Protein AF-A0A538K4N3-F1 (afdb_monomer_lite)

pLDDT: mean 78.76, std 18.41, range [26.09, 98.0]

Sequence (690 aa):
MHRSLAVPQLQAEARVDPKTGLFNARHFAVALSEEIGRARRFERPMSLIMADLDLLRDINNTYGHLAGDAVLKGIAEVFRAQLRHYDVPARFGGEEFSILLPETPPEQALEIAERIRQAVAKRTFDVETSSEPIRATVSIGVAGYPKDGTDANELIHQADLAVYRAKLQGRNRVLGASPEPLLVPADRSTRLVAVPEDGDHHAPIPAAVQVQPKEERRADVRHPRPHAVHGPRFLSLDRRLSLTVGLVSTLGVGAGVLGLALTWTSRDLLGLLTVVGLVGVGQALALEADEGSAVLSVSAVGCLAAASLFGFEAALPLALASVAVEWSARRAPLHNVLFNVGALTLASLASASVFKIAGFFPAGTSHQLAASGLGLLAGTAYFCVNMGLVSLALALQGHERWWSVFKERFAWLLPHYLVYGFIGGVMALAYEAVKLLALAVFAVPLLLMRKTQEAYLKHTQRSAQKLRQAAETIQSQNVSLELANKLLKERSTAAMESLSATVDARDSYTAGHSRRVQQLALAIGRELGLSQAELDLLGHAALFHDIGKLAIPDAILLKPASLTSDEWSLMQRHADEGARIIDRLGFLNDAVPAIRHHHERFDGTGYPDRLQGEDIPLGARIIHVADALDSMLTTRIYRAARPAAEALHELRRAAGTQFCPRCVTALEHILPLETLEGDTDGSRLSAVAS

Foldseek 3Di:
DVVVVVVVVVVQVVQADPLARAGEQVNVVVVQQVLLVVCVVVVAKKKKKKKFWPPLVVQCVPQNPVRSSQLSNVLSVLPVVLDDPPKGWYAHDDGMIMIIGHRDFQVVVQVSVLSSQVSQQPDWGDDPSDPGTDGIGMQMEMEMPPPQHSDDVSNVVQRVVQSVVCVVVPHSHYGYRDPDPDDDDPDPPDDPPDDDDDDDDPDDDDPDDDDDDDDDDDDDDDDPDDPDDDDQPPPPDDPVLLVLLVVLLCQLVVQLVCLQVVQVPDPCPVLLVLLLVLLLVLLLLVLVQDDDDPDDRPLLLSLLLCLLAVNSNNLQSNQLSNLVSVCVRPVDRVSVSSNSSSQSSQLSNQLSVLNVVLVVDDPDPSSLVSLLVSLLVSLQSSLCSNLLSVLVSVCVVPVHDSVCSCVVPPPVCSVVSSVSSNLSSVLNVVCVPPNPVSVVVSSVVSSVVSVVVSVVVVVVVVVVVVVVVVVVVVVVVVVVVVVVVVVVVVVVVVVLVVLLCVLQVLLVFRRCVLLQLLLQLLLLCVLVPHDPVVNVLLSSLSSQLQSLCVVQDSCLSVPPDDDDPVSVVSVLCSLVSSLVVQVVVVPNPVSSLLSNCLQAFQQQPGDDPSDHHPSRPPSSLSSNLSSQLSVQQGQDPVDGRDQNLVSLVVQCVCDNTGHPVSSSVSSCVLPPSVVRVPCPPCVVSVVSSD

Radius of gyration: 42.91 Å; chains: 1; bounding box: 98×68×115 Å

Structure (mmCIF, N/CA/C/O backbone):
data_AF-A0A538K4N3-F1
#
_entry.id   AF-A0A538K4N3-F1
#
loop_
_atom_site.group_PDB
_atom_site.id
_atom_site.type_symbol
_atom_site.label_atom_id
_atom_site.label_alt_id
_atom_site.label_comp_id
_atom_site.label_asym_id
_atom_site.label_entity_id
_atom_site.label_seq_id
_atom_site.pdbx_PDB_ins_code
_atom_site.Cartn_x
_atom_site.Cartn_y
_atom_site.Cartn_z
_atom_site.occupancy
_atom_site.B_iso_or_equiv
_atom_site.auth_seq_id
_atom_site.auth_comp_id
_atom_site.auth_asym_id
_atom_site.auth_atom_id
_atom_site.pdbx_PDB_model_num
ATOM 1 N N . MET A 1 1 ? 22.497 -3.981 -19.875 1.00 29.55 1 MET A N 1
ATOM 2 C CA . MET A 1 1 ? 23.347 -4.061 -18.665 1.00 29.55 1 MET A CA 1
ATOM 3 C C . MET A 1 1 ? 22.835 -3.180 -17.526 1.00 29.55 1 MET A C 1
ATOM 5 O O . MET A 1 1 ? 22.739 -3.681 -16.418 1.00 29.55 1 MET A O 1
ATOM 9 N N . HIS A 1 2 ? 22.445 -1.920 -17.764 1.00 26.83 2 HIS A N 1
ATOM 10 C CA . HIS A 1 2 ? 22.027 -1.014 -16.679 1.00 26.83 2 HIS A CA 1
ATOM 11 C C . HIS A 1 2 ? 20.696 -1.398 -15.992 1.00 26.83 2 HIS A C 1
ATOM 13 O O . HIS A 1 2 ? 20.597 -1.324 -14.774 1.00 26.83 2 HIS A O 1
ATOM 19 N N . ARG A 1 3 ? 19.688 -1.898 -16.730 1.00 27.53 3 ARG A N 1
ATOM 20 C CA . ARG A 1 3 ? 18.405 -2.339 -16.131 1.00 27.53 3 ARG A CA 1
ATOM 21 C C . ARG A 1 3 ? 18.500 -3.615 -15.290 1.00 27.53 3 ARG A C 1
ATOM 23 O O . ARG A 1 3 ? 17.787 -3.727 -14.306 1.00 27.53 3 ARG A O 1
ATOM 30 N N . SER A 1 4 ? 19.382 -4.552 -15.635 1.00 34.53 4 SER A N 1
ATOM 31 C CA . SER A 1 4 ? 19.590 -5.773 -14.839 1.00 34.53 4 SER A CA 1
ATOM 32 C C . SER A 1 4 ? 20.352 -5.501 -13.535 1.00 34.53 4 SER A C 1
ATOM 34 O O . SER A 1 4 ? 20.176 -6.237 -12.575 1.00 34.53 4 SER A O 1
ATOM 36 N N . LEU A 1 5 ? 21.148 -4.424 -13.486 1.00 36.75 5 LEU A N 1
ATOM 37 C CA . LEU A 1 5 ? 21.816 -3.945 -12.268 1.00 36.75 5 LEU A CA 1
ATOM 38 C C . LEU A 1 5 ? 20.924 -3.014 -11.428 1.00 36.75 5 LEU A C 1
ATOM 40 O O . LEU A 1 5 ? 21.089 -2.955 -10.216 1.00 36.75 5 LEU A O 1
ATOM 44 N N . ALA A 1 6 ? 19.948 -2.340 -12.046 1.00 37.66 6 ALA A N 1
ATOM 45 C CA . ALA A 1 6 ? 19.008 -1.471 -11.342 1.00 37.66 6 ALA A CA 1
ATOM 46 C C . ALA A 1 6 ? 17.888 -2.238 -10.624 1.00 37.66 6 ALA A C 1
ATOM 48 O O . ALA A 1 6 ? 17.382 -1.744 -9.630 1.00 37.66 6 ALA A O 1
ATOM 49 N N . VAL A 1 7 ? 17.481 -3.431 -11.078 1.00 45.78 7 VAL A N 1
ATOM 50 C CA . VAL A 1 7 ? 16.395 -4.183 -10.411 1.00 45.78 7 VAL A CA 1
ATOM 51 C C . VAL A 1 7 ? 16.756 -4.580 -8.971 1.00 45.78 7 VAL A C 1
ATOM 53 O O . VAL A 1 7 ? 15.934 -4.320 -8.096 1.00 45.78 7 VAL A O 1
ATOM 56 N N . PRO A 1 8 ? 17.957 -5.115 -8.667 1.00 45.41 8 PRO A N 1
ATOM 57 C CA . PRO A 1 8 ? 18.355 -5.374 -7.283 1.00 45.41 8 PRO A CA 1
ATOM 58 C C . PRO A 1 8 ? 18.471 -4.093 -6.447 1.00 45.41 8 PRO A C 1
ATOM 60 O O . PRO A 1 8 ? 18.081 -4.086 -5.285 1.00 45.41 8 PRO A O 1
ATOM 63 N N . GLN A 1 9 ? 18.966 -3.002 -7.042 1.00 46.72 9 GLN A N 1
ATOM 64 C CA . GLN A 1 9 ? 19.132 -1.707 -6.372 1.00 46.72 9 GLN A CA 1
ATOM 65 C C . GLN A 1 9 ? 17.780 -1.054 -6.047 1.00 46.72 9 GLN A C 1
ATOM 67 O O . GLN A 1 9 ? 17.546 -0.671 -4.910 1.00 46.72 9 GLN A O 1
ATOM 72 N N . LEU A 1 10 ? 16.845 -1.056 -7.000 1.00 49.53 10 LEU A N 1
ATOM 73 C CA . LEU A 1 10 ? 15.466 -0.596 -6.823 1.00 49.53 10 LEU A CA 1
ATOM 74 C C . LEU A 1 10 ? 14.682 -1.496 -5.859 1.00 49.53 10 LEU A C 1
ATOM 76 O O . LEU A 1 10 ? 13.840 -1.011 -5.112 1.00 49.53 10 LEU A O 1
ATOM 80 N N . GLN A 1 11 ? 14.951 -2.807 -5.842 1.00 53.34 11 GLN A N 1
ATOM 81 C CA . GLN A 1 11 ? 14.379 -3.718 -4.845 1.00 53.34 11 GLN A CA 1
ATOM 82 C C . GLN A 1 11 ? 14.946 -3.471 -3.443 1.00 53.34 11 GLN A C 1
ATOM 84 O O . GLN A 1 11 ? 14.204 -3.606 -2.474 1.00 53.34 11 GLN A O 1
ATOM 89 N N . ALA A 1 12 ? 16.229 -3.119 -3.320 1.00 55.66 12 ALA A N 1
ATOM 90 C CA . ALA A 1 12 ? 16.840 -2.747 -2.048 1.00 55.66 12 ALA A CA 1
ATOM 91 C C . ALA A 1 12 ? 16.300 -1.398 -1.542 1.00 55.66 12 ALA A C 1
ATOM 93 O O . ALA A 1 12 ? 15.910 -1.304 -0.382 1.00 55.66 12 ALA A O 1
ATOM 94 N N . GLU A 1 13 ? 16.180 -0.396 -2.417 1.00 58.16 13 GLU A N 1
ATOM 95 C CA . GLU A 1 13 ? 15.576 0.908 -2.107 1.00 58.16 13 GLU A CA 1
ATOM 96 C C . GLU A 1 13 ? 14.093 0.779 -1.721 1.00 58.16 13 GLU A C 1
ATOM 98 O O . GLU A 1 13 ? 13.646 1.413 -0.772 1.00 58.16 13 GLU A O 1
ATOM 103 N N . ALA A 1 14 ? 13.336 -0.110 -2.373 1.00 70.56 14 ALA A N 1
ATOM 104 C CA . ALA A 1 14 ? 11.922 -0.337 -2.061 1.00 70.56 14 ALA A CA 1
ATOM 105 C C . ALA A 1 14 ? 11.668 -1.073 -0.728 1.00 70.56 14 ALA A C 1
ATOM 107 O O . ALA A 1 14 ? 10.521 -1.139 -0.282 1.00 70.56 14 ALA A O 1
ATOM 108 N N . ARG A 1 15 ? 12.692 -1.664 -0.095 1.00 81.00 15 ARG A N 1
ATOM 109 C CA . ARG A 1 15 ? 12.566 -2.393 1.188 1.00 81.00 15 ARG A CA 1
ATOM 110 C C . ARG A 1 15 ? 12.852 -1.527 2.411 1.00 81.00 15 ARG A C 1
ATOM 112 O O . ARG A 1 15 ? 12.593 -1.961 3.531 1.00 81.00 15 ARG A O 1
ATOM 119 N N . VAL A 1 16 ? 13.385 -0.330 2.203 1.00 87.19 16 VAL A N 1
ATOM 120 C CA . VAL A 1 16 ? 13.963 0.511 3.248 1.00 87.19 16 VAL A CA 1
ATOM 121 C C . VAL A 1 16 ? 13.149 1.799 3.400 1.00 87.19 16 VAL A C 1
ATOM 123 O O . VAL A 1 16 ? 12.631 2.336 2.425 1.00 87.19 16 VAL A O 1
ATOM 126 N N . ASP A 1 17 ? 12.999 2.287 4.630 1.00 87.19 17 ASP A N 1
ATOM 127 C CA . ASP A 1 17 ? 12.435 3.602 4.929 1.00 87.19 17 ASP A CA 1
ATOM 128 C C . ASP A 1 17 ? 13.444 4.702 4.538 1.00 87.19 17 ASP A C 1
ATOM 130 O O . ASP A 1 17 ? 14.563 4.714 5.061 1.00 87.19 17 ASP A O 1
ATOM 134 N N . PRO A 1 18 ? 13.085 5.655 3.654 1.00 81.88 18 PRO A N 1
ATOM 135 C CA . PRO A 1 18 ? 14.027 6.638 3.113 1.00 81.88 18 PRO A CA 1
ATOM 136 C C . PRO A 1 18 ? 14.557 7.617 4.168 1.00 81.88 18 PRO A C 1
ATOM 138 O O . PRO A 1 18 ? 15.609 8.223 3.965 1.00 81.88 18 PRO A O 1
ATOM 141 N N . LYS A 1 19 ? 13.848 7.795 5.291 1.00 85.12 19 LYS A N 1
ATOM 142 C CA . LYS A 1 19 ? 14.271 8.707 6.359 1.00 85.12 19 LYS A CA 1
ATOM 143 C C . LYS A 1 19 ? 15.297 8.063 7.283 1.00 85.12 19 LYS A C 1
ATOM 145 O O . LYS A 1 19 ? 16.303 8.696 7.580 1.00 85.12 19 LYS A O 1
ATOM 150 N N . THR A 1 20 ? 15.038 6.842 7.740 1.00 88.44 20 THR A N 1
ATOM 151 C CA . THR A 1 20 ? 15.822 6.163 8.788 1.00 88.44 20 THR A CA 1
ATOM 152 C C . THR A 1 20 ? 16.823 5.142 8.248 1.00 88.44 20 THR A C 1
ATOM 154 O O . THR A 1 20 ? 17.777 4.780 8.935 1.00 88.44 20 THR A O 1
ATOM 157 N N . GLY A 1 21 ? 16.623 4.644 7.027 1.00 87.88 21 GLY A N 1
ATOM 158 C CA . GLY A 1 21 ? 17.412 3.552 6.464 1.00 87.88 21 GLY A CA 1
ATOM 159 C C . GLY A 1 21 ? 17.102 2.172 7.068 1.00 87.88 21 GLY A C 1
ATOM 160 O O . GLY A 1 21 ? 17.746 1.192 6.688 1.00 87.88 21 GLY A O 1
ATOM 161 N N . LEU A 1 22 ? 16.159 2.059 8.007 1.00 91.88 22 LEU A N 1
ATOM 162 C CA . LEU A 1 22 ? 15.670 0.765 8.502 1.00 91.88 22 LEU A CA 1
ATOM 163 C C . LEU A 1 22 ? 14.718 0.122 7.494 1.00 91.88 22 LEU A C 1
ATOM 165 O O . LEU A 1 22 ? 14.299 0.770 6.539 1.00 91.88 22 LEU A O 1
ATOM 169 N N . PHE A 1 23 ? 14.340 -1.138 7.697 1.00 92.00 23 PHE A N 1
ATOM 170 C CA . PHE A 1 23 ? 13.311 -1.743 6.855 1.00 92.00 23 PHE A CA 1
ATOM 171 C C . PHE A 1 23 ? 11.972 -1.004 6.995 1.00 92.00 23 PHE A C 1
ATOM 173 O O . PHE A 1 23 ? 11.665 -0.428 8.037 1.00 92.00 23 PHE A O 1
ATOM 180 N N . ASN A 1 24 ? 11.167 -1.000 5.936 1.00 87.62 24 ASN A N 1
ATOM 181 C CA . ASN A 1 24 ? 9.815 -0.449 5.998 1.00 87.62 24 ASN A CA 1
ATOM 182 C C . ASN A 1 24 ? 8.800 -1.484 6.517 1.00 87.62 24 ASN A C 1
ATOM 184 O O . ASN A 1 24 ? 9.057 -2.691 6.500 1.00 87.62 24 ASN A O 1
ATOM 188 N N . ALA A 1 25 ? 7.623 -1.010 6.934 1.00 81.69 25 ALA A N 1
ATOM 189 C CA . ALA A 1 25 ? 6.540 -1.846 7.460 1.00 81.69 25 ALA A CA 1
ATOM 190 C C . ALA A 1 25 ? 6.163 -3.019 6.532 1.00 81.69 25 ALA A C 1
ATOM 192 O O . ALA A 1 25 ? 5.909 -4.132 6.992 1.00 81.69 25 ALA A O 1
ATOM 193 N N . ARG A 1 26 ? 6.190 -2.806 5.207 1.00 79.38 26 ARG A N 1
ATOM 194 C CA . ARG A 1 26 ? 5.873 -3.851 4.223 1.00 79.38 26 ARG A CA 1
ATOM 195 C C . ARG A 1 26 ? 6.894 -4.987 4.248 1.00 79.38 26 ARG A C 1
ATOM 197 O O . ARG A 1 26 ? 6.504 -6.149 4.205 1.00 79.38 26 ARG A O 1
ATOM 204 N N . HIS A 1 27 ? 8.187 -4.668 4.289 1.00 86.69 27 HIS A N 1
ATOM 205 C CA . HIS A 1 27 ? 9.231 -5.687 4.392 1.00 86.69 27 HIS A CA 1
ATOM 206 C C . HIS A 1 27 ? 9.165 -6.417 5.738 1.00 86.69 27 HIS A C 1
ATOM 208 O O . HIS A 1 27 ? 9.294 -7.639 5.774 1.00 86.69 27 HIS A O 1
ATOM 214 N N . PHE A 1 28 ? 8.894 -5.682 6.818 1.00 90.38 28 PHE A N 1
ATOM 215 C CA . PHE A 1 28 ? 8.745 -6.245 8.155 1.00 90.38 28 PHE A CA 1
ATOM 216 C C . PHE A 1 28 ? 7.622 -7.285 8.243 1.00 90.38 28 PHE A C 1
ATOM 218 O O . PHE A 1 28 ? 7.849 -8.379 8.746 1.00 90.38 28 PHE A O 1
ATOM 225 N N . ALA A 1 29 ? 6.438 -6.990 7.695 1.00 82.25 29 ALA A N 1
ATOM 226 C CA . ALA A 1 29 ? 5.301 -7.915 7.709 1.00 82.25 29 ALA A CA 1
ATOM 227 C C . ALA A 1 29 ? 5.606 -9.247 6.994 1.00 82.25 29 ALA A C 1
ATOM 229 O O . ALA A 1 29 ? 5.208 -10.319 7.459 1.00 82.25 29 ALA A O 1
ATOM 230 N N . VAL A 1 30 ? 6.352 -9.184 5.884 1.00 84.56 30 VAL A N 1
ATOM 231 C CA . VAL A 1 30 ? 6.823 -10.378 5.164 1.00 84.56 30 VAL A CA 1
ATOM 232 C C . VAL A 1 30 ? 7.821 -11.158 6.023 1.00 84.56 30 VAL A C 1
ATOM 234 O O . VAL A 1 30 ? 7.627 -12.353 6.229 1.00 84.56 30 VAL A O 1
ATOM 237 N N . ALA A 1 31 ? 8.833 -10.484 6.580 1.00 90.19 31 ALA A N 1
ATOM 238 C CA . ALA A 1 31 ? 9.849 -11.116 7.423 1.00 90.19 31 ALA A CA 1
ATOM 239 C C . ALA A 1 31 ? 9.253 -11.766 8.686 1.00 90.19 31 ALA A C 1
ATOM 241 O O . ALA A 1 31 ? 9.634 -12.879 9.039 1.00 90.19 31 ALA A O 1
ATOM 242 N N . LEU A 1 32 ? 8.283 -11.108 9.331 1.00 89.75 32 LEU A N 1
ATOM 243 C CA . LEU A 1 32 ? 7.562 -11.630 10.493 1.00 89.75 32 LEU A CA 1
ATOM 244 C C . LEU A 1 32 ? 6.784 -12.906 10.146 1.00 89.75 32 LEU A C 1
ATOM 246 O O . LEU A 1 32 ? 6.870 -13.898 10.866 1.00 89.75 32 LEU A O 1
ATOM 250 N N . SER A 1 33 ? 6.060 -12.902 9.025 1.00 87.69 33 SER A N 1
ATOM 251 C CA . SER A 1 33 ? 5.281 -14.065 8.580 1.00 87.69 33 SER A CA 1
ATOM 252 C C . SER A 1 33 ? 6.180 -15.260 8.244 1.00 87.69 33 SER A C 1
ATOM 254 O O . SER A 1 33 ? 5.881 -16.395 8.622 1.00 87.69 33 SER A O 1
ATOM 256 N N . GLU A 1 34 ? 7.300 -15.009 7.559 1.00 90.00 34 GLU A N 1
ATOM 257 C CA . GLU A 1 34 ? 8.306 -16.032 7.259 1.00 90.00 34 GLU A CA 1
ATOM 258 C C . GLU A 1 34 ? 8.937 -16.598 8.538 1.00 90.00 34 GLU A C 1
ATOM 260 O O . GLU A 1 34 ? 9.091 -17.816 8.657 1.00 90.00 34 GLU A O 1
ATOM 265 N N . GLU A 1 35 ? 9.260 -15.741 9.510 1.00 92.38 35 GLU A N 1
ATOM 266 C CA . GLU A 1 35 ? 9.872 -16.161 10.770 1.00 92.38 35 GLU A CA 1
ATOM 267 C C . GLU A 1 35 ? 8.915 -16.967 11.646 1.00 92.38 35 GLU A C 1
ATOM 269 O O . GLU A 1 35 ? 9.321 -18.008 12.145 1.00 92.38 35 GLU A O 1
ATOM 274 N N . ILE A 1 36 ? 7.636 -16.596 11.753 1.00 87.12 36 ILE A N 1
ATOM 275 C CA . ILE A 1 36 ? 6.637 -17.413 12.467 1.00 87.12 36 ILE A CA 1
ATOM 276 C C . ILE A 1 36 ? 6.523 -18.803 11.828 1.00 87.12 36 ILE A C 1
ATOM 278 O O . ILE A 1 36 ? 6.442 -19.813 12.530 1.00 87.12 36 ILE A O 1
ATOM 282 N N . GLY A 1 37 ? 6.563 -18.882 10.493 1.00 88.06 37 GLY A N 1
ATOM 283 C CA . GLY A 1 37 ? 6.590 -20.157 9.774 1.00 88.06 37 GLY A CA 1
ATOM 284 C C . GLY A 1 37 ? 7.821 -21.004 10.114 1.00 88.06 37 GLY A C 1
ATOM 285 O O . GLY A 1 37 ? 7.700 -22.216 10.316 1.00 88.06 37 GLY A O 1
ATOM 286 N N . ARG A 1 38 ? 9.002 -20.378 10.221 1.00 90.25 38 ARG A N 1
ATOM 287 C CA . ARG A 1 38 ? 10.246 -21.043 10.649 1.00 90.25 38 ARG A CA 1
ATOM 288 C C . ARG A 1 38 ? 10.181 -21.483 12.111 1.00 90.25 38 ARG A C 1
ATOM 290 O O . ARG A 1 38 ? 10.417 -22.658 12.386 1.00 90.25 38 ARG A O 1
ATOM 297 N N . ALA A 1 39 ? 9.817 -20.580 13.013 1.00 91.25 39 ALA A N 1
ATOM 298 C CA . ALA A 1 39 ? 9.679 -20.810 14.446 1.00 91.25 39 ALA A CA 1
ATOM 299 C C . ALA A 1 39 ? 8.726 -21.975 14.737 1.00 91.25 39 ALA A C 1
ATOM 301 O O . ALA A 1 39 ? 9.077 -22.883 15.487 1.00 91.25 39 ALA A O 1
ATOM 302 N N . ARG A 1 40 ? 7.574 -22.022 14.054 1.00 90.88 40 ARG A N 1
ATOM 303 C CA . ARG A 1 40 ? 6.607 -23.124 14.153 1.00 90.88 40 ARG A CA 1
ATOM 304 C C . ARG A 1 40 ? 7.170 -24.452 13.649 1.00 90.88 40 ARG A C 1
ATOM 306 O O . ARG A 1 40 ? 6.939 -25.485 14.261 1.00 90.88 40 ARG A O 1
ATOM 313 N N . ARG A 1 41 ? 7.891 -24.444 12.523 1.00 90.62 41 ARG A N 1
ATOM 314 C CA . ARG A 1 41 ? 8.427 -25.668 11.900 1.00 90.62 41 ARG A CA 1
ATOM 315 C C . ARG A 1 41 ? 9.573 -26.294 12.693 1.00 90.62 41 ARG A C 1
ATOM 317 O O . ARG A 1 41 ? 9.737 -27.509 12.651 1.00 90.62 41 ARG A O 1
ATOM 324 N N . PHE A 1 42 ? 10.389 -25.466 13.337 1.00 91.81 42 PHE A N 1
ATOM 325 C CA . PHE A 1 42 ? 11.588 -25.897 14.057 1.00 91.81 42 PHE A CA 1
ATOM 326 C C . PHE A 1 42 ? 11.445 -25.813 15.581 1.00 91.81 42 PHE A C 1
ATOM 328 O O . PHE A 1 42 ? 12.436 -26.030 16.273 1.00 91.81 42 PHE A O 1
ATOM 335 N N . GLU A 1 43 ? 10.252 -25.478 16.081 1.00 89.50 43 GLU A N 1
ATOM 336 C CA . GLU A 1 43 ? 9.947 -25.288 17.507 1.00 89.50 43 GLU A CA 1
ATOM 337 C C . GLU A 1 43 ? 10.937 -24.339 18.203 1.00 89.50 43 GLU A C 1
ATOM 339 O O . GLU A 1 43 ? 11.399 -24.574 19.319 1.00 89.50 43 GLU A O 1
ATOM 344 N N . ARG A 1 44 ? 11.295 -23.247 17.516 1.00 91.62 44 ARG A N 1
ATOM 345 C CA . ARG A 1 44 ? 12.231 -22.236 18.027 1.00 91.62 44 ARG A CA 1
ATOM 346 C C . ARG A 1 44 ? 11.473 -21.027 18.571 1.00 91.62 44 ARG A C 1
ATOM 348 O O . ARG A 1 44 ? 10.515 -20.591 17.932 1.00 91.62 44 ARG A O 1
ATOM 355 N N . PRO A 1 45 ? 11.895 -20.454 19.712 1.00 93.00 45 PRO A N 1
ATOM 356 C CA . PRO A 1 45 ? 11.295 -19.229 20.218 1.00 93.00 45 PRO A CA 1
ATOM 357 C C . PRO A 1 45 ? 11.687 -18.043 19.334 1.00 93.00 45 PRO A C 1
ATOM 359 O O . PRO A 1 45 ? 12.780 -18.006 18.777 1.00 93.00 45 PRO A O 1
ATOM 362 N N . MET A 1 46 ? 10.826 -17.042 19.245 1.00 95.94 46 MET A N 1
ATOM 363 C CA . MET A 1 46 ? 11.162 -15.740 18.663 1.00 95.94 46 MET A CA 1
ATOM 364 C C . MET A 1 46 ? 10.461 -14.648 19.462 1.00 95.94 46 MET A C 1
ATOM 366 O O . MET A 1 46 ? 9.466 -14.922 20.133 1.00 95.94 46 MET A O 1
ATOM 370 N N . SER A 1 47 ? 10.949 -13.414 19.379 1.00 97.38 47 SER A N 1
ATOM 371 C CA . SER A 1 47 ? 10.309 -12.280 20.046 1.00 97.38 47 SER A CA 1
ATOM 372 C C . SER A 1 47 ? 10.105 -11.109 19.101 1.00 97.38 47 SER A C 1
ATOM 374 O O . SER A 1 47 ? 10.876 -10.882 18.167 1.00 97.38 47 SER A O 1
ATOM 376 N N . LEU A 1 48 ? 9.053 -10.355 19.378 1.00 96.88 48 LEU A N 1
ATOM 377 C CA . LEU A 1 48 ? 8.705 -9.108 18.737 1.00 96.88 48 LEU A CA 1
ATOM 378 C C . LEU A 1 48 ? 8.855 -7.978 19.753 1.00 96.88 48 LEU A C 1
ATOM 380 O O . LEU A 1 48 ? 8.322 -8.048 20.859 1.00 96.88 48 LEU A O 1
ATOM 384 N N . ILE A 1 49 ? 9.560 -6.928 19.353 1.00 97.38 49 ILE A N 1
ATOM 385 C CA . ILE A 1 49 ? 9.643 -5.675 20.094 1.00 97.38 49 ILE A CA 1
ATOM 386 C C . ILE A 1 49 ? 8.897 -4.601 19.304 1.00 97.38 49 ILE A C 1
ATOM 388 O O . ILE A 1 49 ? 9.170 -4.410 18.118 1.00 97.38 49 ILE A O 1
ATOM 392 N N . MET A 1 50 ? 8.011 -3.866 19.969 1.00 95.38 50 MET A N 1
ATOM 393 C CA . MET A 1 50 ? 7.467 -2.596 19.486 1.00 95.38 50 MET A CA 1
ATOM 394 C C . MET A 1 50 ? 8.029 -1.459 20.325 1.00 95.38 50 MET A C 1
ATOM 396 O O . MET A 1 50 ? 8.080 -1.548 21.546 1.00 95.38 50 MET A O 1
ATOM 400 N N . ALA A 1 51 ? 8.478 -0.397 19.672 1.00 94.19 51 ALA A N 1
ATOM 401 C CA . ALA A 1 51 ? 9.112 0.743 20.307 1.00 94.19 51 ALA A CA 1
ATOM 402 C C . ALA A 1 51 ? 8.495 2.028 19.760 1.00 94.19 51 ALA A C 1
ATOM 404 O O . ALA A 1 51 ? 8.522 2.270 18.556 1.00 94.19 51 ALA A O 1
ATOM 405 N N . ASP A 1 52 ? 7.961 2.853 20.647 1.00 93.44 52 ASP A N 1
ATOM 406 C CA . ASP A 1 52 ? 7.289 4.096 20.299 1.00 93.44 52 ASP A CA 1
ATOM 407 C C . ASP A 1 52 ? 8.002 5.280 20.944 1.00 93.44 52 ASP A C 1
ATOM 409 O O . ASP A 1 52 ? 8.346 5.257 22.133 1.00 93.44 52 ASP A O 1
ATOM 413 N N . LEU A 1 53 ? 8.280 6.290 20.125 1.00 91.94 53 LEU A N 1
ATOM 414 C CA . LEU A 1 53 ? 9.013 7.460 20.556 1.00 91.94 53 LEU A CA 1
ATOM 415 C C . LEU A 1 53 ? 8.148 8.389 21.410 1.00 91.94 53 LEU A C 1
ATOM 417 O O . LEU A 1 53 ? 7.139 8.928 20.963 1.00 91.94 53 LEU A O 1
ATOM 421 N N . ASP A 1 54 ? 8.599 8.664 22.629 1.00 89.19 54 ASP A N 1
ATOM 422 C CA . ASP A 1 54 ? 7.854 9.511 23.546 1.00 89.19 54 ASP A CA 1
ATOM 423 C C . ASP A 1 54 ? 7.894 10.982 23.093 1.00 89.19 54 ASP A C 1
ATOM 425 O O . ASP A 1 54 ? 8.964 11.569 22.929 1.00 89.19 54 ASP A O 1
ATOM 429 N N . LEU A 1 55 ? 6.715 11.602 22.973 1.00 86.00 55 LEU A N 1
ATOM 430 C CA . LEU A 1 55 ? 6.539 13.052 22.796 1.00 86.00 55 LEU A CA 1
ATOM 431 C C . LEU A 1 55 ? 7.213 13.643 21.538 1.00 86.00 55 LEU A C 1
ATOM 433 O O . LEU A 1 55 ? 7.581 14.820 21.522 1.00 86.00 55 LEU A O 1
ATOM 437 N N . LEU A 1 56 ? 7.326 12.885 20.439 1.00 86.44 56 LEU A N 1
ATOM 438 C CA . LEU A 1 56 ? 7.888 13.411 19.182 1.00 86.44 56 LEU A CA 1
ATOM 439 C C . LEU A 1 56 ? 7.127 14.647 18.671 1.00 86.44 56 LEU A C 1
ATOM 441 O O . LEU A 1 56 ? 7.726 15.550 18.083 1.00 86.44 56 LEU A O 1
ATOM 445 N N . ARG A 1 57 ? 5.812 14.722 18.913 1.00 78.38 57 ARG A N 1
ATOM 446 C CA . ARG A 1 57 ? 5.009 15.909 18.588 1.00 78.38 57 ARG A CA 1
ATOM 447 C C . ARG A 1 57 ? 5.517 17.166 19.299 1.00 78.38 57 ARG A C 1
ATOM 449 O O . ARG A 1 57 ? 5.588 18.213 18.663 1.00 78.38 57 ARG A O 1
ATOM 456 N N . ASP A 1 58 ? 5.914 17.060 20.561 1.00 82.81 58 ASP A N 1
ATOM 457 C CA . ASP A 1 58 ? 6.421 18.195 21.337 1.00 82.81 58 ASP A CA 1
ATOM 458 C C . ASP A 1 58 ? 7.792 18.630 20.816 1.00 82.81 58 ASP A C 1
ATOM 460 O O . ASP A 1 58 ? 8.039 19.825 20.653 1.00 82.81 58 ASP A O 1
ATOM 464 N N . ILE A 1 59 ? 8.644 17.668 20.440 1.00 82.06 59 ILE A N 1
ATOM 465 C CA . ILE A 1 59 ? 9.927 17.942 19.777 1.00 82.06 59 ILE A CA 1
ATOM 466 C C . ILE A 1 59 ? 9.695 18.684 18.455 1.00 82.06 59 ILE A C 1
ATOM 468 O O . ILE A 1 59 ? 10.327 19.707 18.202 1.00 82.06 59 ILE A O 1
ATOM 472 N N . ASN A 1 60 ? 8.758 18.214 17.629 1.00 81.12 60 ASN A N 1
ATOM 473 C CA . ASN A 1 60 ? 8.434 18.843 16.348 1.00 81.12 60 ASN A CA 1
ATOM 474 C C . ASN A 1 60 ? 7.867 20.256 16.508 1.00 81.12 60 ASN A C 1
ATOM 476 O O . ASN A 1 60 ? 8.233 21.147 15.745 1.00 81.12 60 ASN A O 1
ATOM 480 N N . ASN A 1 61 ? 6.986 20.463 17.487 1.00 78.12 61 ASN A N 1
ATOM 481 C CA . ASN A 1 61 ? 6.387 21.769 17.752 1.00 78.12 61 ASN A CA 1
ATOM 482 C C . ASN A 1 61 ? 7.409 22.767 18.314 1.00 78.12 61 ASN A C 1
ATOM 484 O O . ASN A 1 61 ? 7.309 23.958 18.036 1.00 78.12 61 ASN A O 1
ATOM 488 N N . THR A 1 62 ? 8.384 22.286 19.090 1.00 77.62 62 THR A N 1
ATOM 489 C CA . THR A 1 62 ? 9.379 23.136 19.759 1.00 77.62 62 THR A CA 1
ATOM 490 C C . THR A 1 62 ? 10.573 23.450 18.856 1.00 77.62 62 TH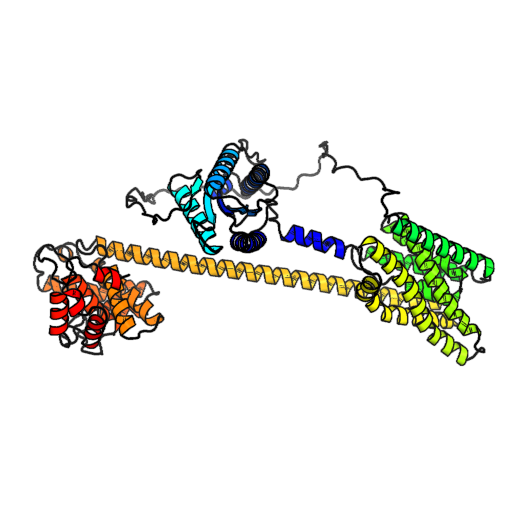R A C 1
ATOM 492 O O . THR A 1 62 ? 11.009 24.594 18.789 1.00 77.62 62 THR A O 1
ATOM 495 N N . TYR A 1 63 ? 11.098 22.451 18.140 1.00 77.12 63 TYR A N 1
ATOM 496 C CA . TYR A 1 63 ? 12.367 22.543 17.399 1.00 77.12 63 TYR A CA 1
ATOM 497 C C . TYR A 1 63 ? 12.209 22.406 15.874 1.00 77.12 63 TYR A C 1
ATOM 499 O O . TYR A 1 63 ? 13.190 22.493 15.128 1.00 77.12 63 TYR A O 1
ATOM 507 N N . GLY A 1 64 ? 10.976 22.205 15.399 1.00 79.62 64 GLY A N 1
ATOM 508 C CA . GLY A 1 64 ? 10.633 22.031 13.990 1.00 79.62 64 GLY A CA 1
ATOM 509 C C . GLY A 1 64 ? 10.720 20.582 13.497 1.00 79.62 64 GLY A C 1
ATOM 510 O O . GLY A 1 64 ? 11.357 19.715 14.093 1.00 79.62 64 GLY A O 1
ATOM 511 N N . HIS A 1 65 ? 10.105 20.312 12.342 1.00 77.75 65 HIS A N 1
ATOM 512 C CA . HIS A 1 65 ? 10.038 18.961 11.764 1.00 77.75 65 HIS A CA 1
ATOM 513 C C . HIS A 1 65 ? 11.401 18.370 11.373 1.00 77.75 65 HIS A C 1
ATOM 515 O O . HIS A 1 65 ? 11.585 17.155 11.425 1.00 77.75 65 HIS A O 1
ATOM 521 N N . LEU A 1 66 ? 12.373 19.213 11.005 1.00 79.62 66 LEU A N 1
ATOM 522 C CA . LEU A 1 66 ? 13.735 18.763 10.696 1.00 79.62 66 LEU A CA 1
ATOM 523 C C . LEU A 1 66 ? 14.442 18.201 11.938 1.00 79.62 66 LEU A C 1
ATOM 525 O O . LEU A 1 66 ? 15.208 17.245 11.822 1.00 79.62 66 LEU A O 1
ATOM 529 N N . ALA A 1 67 ? 14.144 18.748 13.120 1.00 81.06 67 ALA A N 1
ATOM 530 C CA . ALA A 1 67 ? 14.665 18.244 14.382 1.00 81.06 67 ALA A CA 1
ATOM 531 C C . ALA A 1 67 ? 14.072 16.873 14.727 1.00 81.06 67 ALA A C 1
ATOM 533 O O . ALA A 1 67 ? 14.813 15.957 15.082 1.00 81.06 67 ALA A O 1
ATOM 534 N N . GLY A 1 68 ? 12.762 16.685 14.532 1.00 84.12 68 GLY A N 1
ATOM 535 C CA . GLY A 1 68 ? 12.141 15.366 14.677 1.00 84.12 68 GLY A CA 1
ATOM 536 C C . GLY A 1 68 ? 12.717 14.329 13.711 1.00 84.12 68 GLY A C 1
ATOM 537 O O . GLY A 1 68 ? 13.010 13.205 14.117 1.00 84.12 68 GLY A O 1
ATOM 538 N N . ASP A 1 69 ? 12.965 14.705 12.453 1.00 87.25 69 ASP A N 1
ATOM 539 C CA . ASP A 1 69 ? 13.612 13.822 11.474 1.00 87.25 69 ASP A CA 1
ATOM 540 C C . ASP A 1 69 ? 15.054 13.450 11.880 1.00 87.25 69 ASP A C 1
ATOM 542 O O . ASP A 1 69 ? 15.478 12.313 11.650 1.00 87.25 69 ASP A O 1
ATOM 546 N N . ALA A 1 70 ? 15.802 14.363 12.509 1.00 86.69 70 ALA A N 1
ATOM 547 C CA . ALA A 1 70 ? 17.137 14.084 13.043 1.00 86.69 70 ALA A CA 1
ATOM 548 C C . ALA A 1 70 ? 17.095 13.100 14.226 1.00 86.69 70 ALA A C 1
ATOM 550 O O . ALA A 1 70 ? 17.885 12.154 14.264 1.00 86.69 70 ALA A O 1
ATOM 551 N N . VAL A 1 71 ? 16.134 13.263 15.143 1.00 89.25 71 VAL A N 1
ATOM 552 C CA . VAL A 1 71 ? 15.914 12.330 16.262 1.00 89.25 71 VAL A CA 1
ATOM 553 C C . VAL A 1 71 ? 15.567 10.933 15.741 1.00 89.25 71 VAL A C 1
ATOM 555 O O . VAL A 1 71 ? 16.185 9.950 16.146 1.00 89.25 71 VAL A O 1
ATOM 558 N N . LEU A 1 72 ? 14.645 10.830 14.778 1.00 91.38 72 LEU A N 1
ATOM 559 C CA . LEU A 1 72 ? 14.259 9.553 14.167 1.00 91.38 72 LEU A CA 1
ATOM 560 C C . LEU A 1 72 ? 15.448 8.832 13.512 1.00 91.38 72 LEU A C 1
ATOM 562 O O . LEU A 1 72 ? 15.616 7.624 13.686 1.00 91.38 72 LEU A O 1
ATOM 566 N N . LYS A 1 73 ? 16.294 9.568 12.780 1.00 91.69 73 LYS A N 1
ATOM 567 C CA . LYS A 1 73 ? 17.530 9.034 12.185 1.00 91.69 73 LYS A CA 1
ATOM 568 C C . LYS A 1 73 ? 18.502 8.534 13.246 1.00 91.69 73 LYS A C 1
ATOM 570 O O . LYS A 1 73 ? 18.994 7.414 13.143 1.00 91.69 73 LYS A O 1
ATOM 575 N N . GLY A 1 74 ? 18.746 9.331 14.281 1.00 89.62 74 GLY A N 1
ATOM 576 C CA . GLY A 1 74 ? 19.678 8.955 15.338 1.00 89.62 74 GLY A CA 1
ATOM 577 C C . GLY A 1 74 ? 19.202 7.744 16.150 1.00 89.62 74 GLY A C 1
ATOM 578 O O . GLY A 1 74 ? 20.017 6.935 16.583 1.00 89.62 74 GLY A O 1
ATOM 579 N N . ILE A 1 75 ? 17.893 7.551 16.314 1.00 92.00 75 ILE A N 1
ATOM 580 C CA . ILE A 1 75 ? 17.346 6.359 16.981 1.00 92.00 75 ILE A CA 1
ATOM 581 C C . ILE A 1 75 ? 17.503 5.111 16.119 1.00 92.00 75 ILE A C 1
ATOM 583 O O . ILE A 1 75 ? 17.881 4.054 16.625 1.00 92.00 75 ILE A O 1
ATOM 587 N N . ALA A 1 76 ? 17.318 5.238 14.808 1.00 92.62 76 ALA A N 1
ATOM 588 C CA . ALA A 1 76 ? 17.612 4.152 13.884 1.00 92.62 76 ALA A CA 1
ATOM 589 C C . ALA A 1 76 ? 19.091 3.726 13.916 1.00 92.62 76 ALA A C 1
ATOM 591 O O . ALA A 1 76 ? 19.394 2.533 13.829 1.00 92.62 76 ALA A O 1
ATOM 592 N N . GLU A 1 77 ? 20.018 4.672 14.094 1.00 92.62 77 GLU A N 1
ATOM 593 C CA . GLU A 1 77 ? 21.435 4.367 14.325 1.00 92.62 77 GLU A CA 1
ATOM 594 C C . GLU A 1 77 ? 21.653 3.607 15.637 1.00 92.62 77 GLU A C 1
ATOM 596 O O . GLU A 1 77 ? 22.401 2.627 15.655 1.00 92.62 77 GLU A O 1
ATOM 601 N N . VAL A 1 78 ? 20.969 4.005 16.718 1.00 93.38 78 VAL A N 1
ATOM 602 C CA . VAL A 1 78 ? 21.017 3.282 17.998 1.00 93.38 78 VAL A CA 1
ATOM 603 C C . VAL A 1 78 ? 20.543 1.842 17.813 1.00 93.38 78 VAL A C 1
ATOM 605 O O . VAL A 1 78 ? 21.227 0.924 18.258 1.00 93.38 78 VAL A O 1
ATOM 608 N N . PHE A 1 79 ? 19.434 1.610 17.110 1.00 92.38 79 PHE A N 1
ATOM 609 C CA . PHE A 1 79 ? 18.944 0.250 16.870 1.00 92.38 79 PHE A CA 1
ATOM 610 C C . PHE A 1 79 ? 19.950 -0.587 16.085 1.00 92.38 79 PHE A C 1
ATOM 612 O O . PHE A 1 79 ? 20.285 -1.688 16.510 1.00 92.38 79 PHE A O 1
ATOM 619 N N . ARG A 1 80 ? 20.520 -0.050 15.001 1.00 90.00 80 ARG A N 1
ATOM 620 C CA . ARG A 1 80 ? 21.560 -0.752 14.229 1.00 90.00 80 ARG A CA 1
ATOM 621 C C . ARG A 1 80 ? 22.794 -1.101 15.061 1.00 90.00 80 ARG A C 1
ATOM 623 O O . ARG A 1 80 ? 23.407 -2.132 14.812 1.00 90.00 80 ARG A O 1
ATOM 630 N N . ALA A 1 81 ? 23.164 -0.259 16.023 1.00 91.62 81 ALA A N 1
ATOM 631 C CA . ALA A 1 81 ? 24.305 -0.506 16.900 1.00 91.62 81 ALA A CA 1
ATOM 632 C C . ALA A 1 81 ? 24.009 -1.536 18.005 1.00 91.62 81 ALA A C 1
ATOM 634 O O . ALA A 1 81 ? 24.930 -2.189 18.492 1.00 91.62 81 ALA A O 1
ATOM 635 N N . GLN A 1 82 ? 22.746 -1.664 18.423 1.00 91.44 82 GLN A N 1
ATOM 636 C CA . GLN A 1 82 ? 22.330 -2.539 19.524 1.00 91.44 82 GLN A CA 1
ATOM 637 C C . GLN A 1 82 ? 21.806 -3.908 19.071 1.00 91.44 82 GLN A C 1
ATOM 639 O O . GLN A 1 82 ? 21.597 -4.776 19.921 1.00 91.44 82 GLN A O 1
ATOM 644 N N . LEU A 1 83 ? 21.585 -4.106 17.771 1.00 92.62 83 LEU A N 1
ATOM 645 C CA . LEU A 1 83 ? 20.985 -5.310 17.198 1.00 92.62 83 LEU A CA 1
ATOM 646 C C . LEU A 1 83 ? 21.991 -6.133 16.386 1.00 92.62 83 LEU A C 1
ATOM 648 O O . LEU A 1 83 ? 23.004 -5.630 15.897 1.00 92.62 83 LEU A O 1
ATOM 652 N N . ARG A 1 84 ? 21.714 -7.430 16.260 1.00 91.19 84 ARG A N 1
ATOM 653 C CA . ARG A 1 84 ? 22.521 -8.396 15.508 1.00 91.19 84 ARG A CA 1
ATOM 654 C C . ARG A 1 84 ? 22.192 -8.309 14.018 1.00 91.19 84 ARG A C 1
ATOM 656 O O . ARG A 1 84 ? 21.152 -7.803 13.619 1.00 91.19 84 ARG A O 1
ATOM 663 N N . HIS A 1 85 ? 23.063 -8.860 13.171 1.00 82.69 85 HIS A N 1
ATOM 664 C CA . HIS A 1 85 ? 22.884 -8.799 11.713 1.00 82.69 85 HIS A CA 1
ATOM 665 C C . HIS A 1 85 ? 21.611 -9.504 11.203 1.00 82.69 85 HIS A C 1
ATOM 667 O O . HIS A 1 85 ? 21.112 -9.160 10.137 1.00 82.69 85 HIS A O 1
ATOM 673 N N . TYR A 1 86 ? 21.110 -10.494 11.945 1.00 87.94 86 TYR A N 1
ATOM 674 C CA . TYR A 1 86 ? 19.902 -11.252 11.610 1.00 87.94 86 TYR A CA 1
ATOM 675 C C . TYR A 1 86 ? 18.634 -10.731 12.301 1.00 87.94 86 TYR A C 1
ATOM 677 O O . TYR A 1 86 ? 17.547 -11.220 11.999 1.00 87.94 86 TYR A O 1
ATOM 685 N N . ASP A 1 87 ? 18.754 -9.740 13.187 1.00 93.06 87 ASP A N 1
ATOM 686 C CA . ASP A 1 87 ? 17.596 -9.043 13.741 1.00 93.06 87 ASP A CA 1
ATOM 687 C C . ASP A 1 87 ? 17.033 -8.104 12.665 1.00 93.06 87 ASP A C 1
ATOM 689 O O . ASP A 1 87 ? 17.784 -7.522 11.875 1.00 93.06 87 ASP A O 1
ATOM 693 N N . VAL A 1 88 ? 15.711 -7.932 12.624 1.00 93.88 88 VAL A N 1
ATOM 694 C CA . VAL A 1 88 ? 15.054 -7.130 11.577 1.00 93.88 88 VAL A CA 1
ATOM 695 C C . VAL A 1 88 ? 14.437 -5.877 12.199 1.00 93.88 88 VAL A C 1
ATOM 697 O O . VAL A 1 88 ? 13.271 -5.909 12.594 1.00 93.88 88 VAL A O 1
ATOM 700 N N . PRO A 1 89 ? 15.192 -4.765 12.310 1.00 95.75 89 PRO A N 1
ATOM 701 C CA . PRO A 1 89 ? 14.641 -3.481 12.716 1.00 95.75 89 PRO A CA 1
ATOM 702 C C . PRO A 1 89 ? 13.915 -2.809 11.551 1.00 95.75 89 PRO A C 1
ATOM 704 O O . PRO A 1 89 ? 14.456 -2.657 10.450 1.00 95.75 89 PRO A O 1
ATOM 707 N N . ALA A 1 90 ? 12.705 -2.344 11.819 1.00 93.62 90 ALA A N 1
ATOM 708 C CA . ALA A 1 90 ? 11.865 -1.649 10.868 1.00 93.62 90 ALA A CA 1
ATOM 709 C C . ALA A 1 90 ? 11.205 -0.419 11.487 1.00 93.62 90 ALA A C 1
ATOM 711 O O . ALA A 1 90 ? 10.952 -0.359 12.690 1.00 93.62 90 ALA A O 1
ATOM 712 N N . ARG A 1 91 ? 10.887 0.556 10.638 1.00 91.38 91 ARG A N 1
ATOM 713 C CA . ARG A 1 91 ? 9.983 1.649 10.986 1.00 91.38 91 ARG A CA 1
ATOM 714 C C . ARG A 1 91 ? 8.571 1.264 10.558 1.00 91.38 91 ARG A C 1
ATOM 716 O O . ARG A 1 91 ? 8.319 1.063 9.367 1.00 91.38 91 ARG A O 1
ATOM 723 N N . PHE A 1 92 ? 7.683 1.137 11.536 1.00 77.25 92 PHE A N 1
ATOM 724 C CA . PHE A 1 92 ? 6.307 0.689 11.336 1.00 77.25 92 PHE A CA 1
ATOM 725 C C . PHE A 1 92 ? 5.371 1.867 11.037 1.00 77.25 92 PHE A C 1
ATOM 727 O O . PHE A 1 92 ? 4.508 1.760 10.168 1.00 77.25 92 PHE A O 1
ATOM 734 N N . GLY A 1 93 ? 5.619 3.018 11.674 1.00 74.56 93 GLY A N 1
ATOM 735 C CA . GLY A 1 93 ? 4.781 4.211 11.573 1.00 74.56 93 GLY A CA 1
ATOM 736 C C . GLY A 1 93 ? 5.552 5.530 11.688 1.00 74.56 93 GLY A C 1
ATOM 737 O O . GLY A 1 93 ? 6.770 5.606 11.493 1.00 74.56 93 GLY A O 1
ATOM 738 N N . GLY A 1 94 ? 4.823 6.610 11.985 1.00 73.00 94 GLY A N 1
ATOM 739 C CA . GLY A 1 94 ? 5.389 7.956 12.118 1.00 73.00 94 GLY A CA 1
ATOM 740 C C . GLY A 1 94 ? 6.446 8.048 13.222 1.00 73.00 94 GLY A C 1
ATOM 741 O O . GLY A 1 94 ? 7.542 8.545 12.972 1.00 73.00 94 GLY A O 1
ATOM 742 N N . GLU A 1 95 ? 6.150 7.509 14.400 1.00 86.62 95 GLU A N 1
ATOM 743 C CA . GLU A 1 95 ? 7.033 7.500 15.578 1.00 86.62 95 GLU A CA 1
ATOM 744 C C . GLU A 1 95 ? 7.279 6.089 16.141 1.00 86.62 95 GLU A C 1
ATOM 746 O O . GLU A 1 95 ? 7.923 5.920 17.173 1.00 86.62 95 GLU A O 1
ATOM 751 N N . GLU A 1 96 ? 6.805 5.077 15.414 1.00 87.56 96 GLU A N 1
ATOM 752 C CA . GLU A 1 96 ? 6.769 3.679 15.830 1.00 87.56 96 GLU A CA 1
ATOM 753 C C . GLU A 1 96 ? 7.787 2.836 15.061 1.00 87.56 96 GLU A C 1
ATOM 755 O O . GLU A 1 96 ? 7.908 2.901 13.829 1.00 87.56 96 GLU A O 1
ATOM 760 N N . PHE A 1 97 ? 8.470 1.975 15.798 1.00 94.69 97 PHE A N 1
ATOM 761 C CA . PHE A 1 97 ? 9.458 1.038 15.303 1.00 94.69 97 PHE A CA 1
ATOM 762 C C . PHE A 1 97 ? 9.134 -0.376 15.768 1.00 94.69 97 PHE A C 1
ATOM 764 O O . PHE A 1 97 ? 8.614 -0.591 16.862 1.00 94.69 97 PHE A O 1
ATOM 771 N N . SER A 1 98 ? 9.492 -1.354 14.945 1.00 94.88 98 SER A N 1
ATOM 772 C CA . SER A 1 98 ? 9.331 -2.770 15.257 1.00 94.88 98 SER A CA 1
ATOM 773 C C . SER A 1 98 ? 10.645 -3.494 15.042 1.00 94.88 98 SER A C 1
ATOM 775 O O . SER A 1 98 ? 11.371 -3.212 14.089 1.00 94.88 98 SER A O 1
ATOM 777 N N . ILE A 1 99 ? 10.970 -4.428 15.927 1.00 97.06 99 ILE A N 1
ATOM 778 C CA . ILE A 1 99 ? 12.183 -5.232 15.830 1.00 97.06 99 ILE A CA 1
ATOM 779 C C . ILE A 1 99 ? 11.793 -6.694 15.988 1.00 97.06 99 ILE A C 1
ATOM 781 O O . ILE A 1 99 ? 11.217 -7.095 16.999 1.00 97.06 99 ILE A O 1
ATOM 785 N N . LEU A 1 100 ? 12.123 -7.485 14.974 1.00 96.44 100 LEU A N 1
ATOM 786 C CA . LEU A 1 100 ? 11.998 -8.934 15.007 1.00 96.44 100 LEU A CA 1
ATOM 787 C C . LEU A 1 100 ? 13.305 -9.527 15.526 1.00 96.44 100 LEU A C 1
ATOM 789 O O . LEU A 1 100 ? 14.367 -9.233 14.969 1.00 96.44 100 LEU A O 1
ATOM 793 N N . LEU A 1 101 ? 13.208 -10.372 16.550 1.00 96.69 101 LEU A N 1
ATOM 794 C CA . LEU A 1 101 ? 14.324 -11.102 17.143 1.00 96.69 101 LEU A CA 1
ATOM 795 C C . LEU A 1 101 ? 14.129 -12.613 16.925 1.00 96.69 101 LEU A C 1
ATOM 797 O O . LEU A 1 101 ? 13.485 -13.278 17.749 1.00 96.69 101 LEU A O 1
ATOM 801 N N . PRO A 1 102 ? 14.651 -13.169 15.814 1.00 94.56 102 PRO A N 1
ATOM 802 C CA . PRO A 1 102 ? 14.668 -14.609 15.585 1.00 94.56 102 PRO A CA 1
ATOM 803 C C . PRO A 1 102 ? 15.409 -15.343 16.706 1.00 94.56 102 PRO A C 1
ATOM 805 O O . PRO A 1 102 ? 16.374 -14.823 17.271 1.00 94.56 102 PRO A O 1
ATOM 808 N N . GLU A 1 103 ? 14.968 -16.560 17.022 1.00 92.88 103 GLU A N 1
ATOM 809 C CA . GLU A 1 103 ? 15.641 -17.459 17.978 1.00 92.88 103 GLU A CA 1
ATOM 810 C C . GLU A 1 103 ? 15.882 -16.850 19.372 1.00 92.88 103 GLU A C 1
ATOM 812 O O . GLU A 1 103 ? 16.807 -17.237 20.086 1.00 92.88 103 GLU A O 1
ATOM 817 N N . THR A 1 104 ? 15.054 -15.881 19.766 1.00 94.38 104 THR A N 1
ATOM 818 C CA . THR A 1 104 ? 15.212 -15.131 21.014 1.00 94.38 104 THR A CA 1
ATOM 819 C C . THR A 1 104 ? 13.959 -15.283 21.877 1.00 94.38 104 THR A C 1
ATOM 821 O O . THR A 1 104 ? 12.882 -14.860 21.448 1.00 94.38 104 THR A O 1
ATOM 824 N N . PRO A 1 105 ? 14.058 -15.865 23.087 1.00 93.12 105 PRO A N 1
ATOM 825 C CA . PRO A 1 105 ? 12.929 -15.963 24.008 1.00 93.12 105 PRO A CA 1
ATOM 826 C C . PRO A 1 105 ? 12.589 -14.599 24.642 1.00 93.12 105 PRO A C 1
ATOM 828 O O . PRO A 1 105 ? 13.477 -13.748 24.764 1.00 93.12 105 PRO A O 1
ATOM 831 N N . PRO A 1 106 ? 11.338 -14.389 25.101 1.00 91.50 106 PRO A N 1
ATOM 832 C CA . PRO A 1 106 ? 10.873 -13.087 25.593 1.00 91.50 106 PRO A CA 1
ATOM 833 C C . PRO A 1 106 ? 11.692 -12.513 26.761 1.00 91.50 106 PRO A C 1
ATOM 835 O O . PRO A 1 106 ? 11.868 -11.302 26.846 1.00 91.50 106 PRO A O 1
ATOM 838 N N . GLU A 1 107 ? 12.264 -13.359 27.621 1.00 92.19 107 GLU A N 1
ATOM 839 C CA . GLU A 1 107 ? 13.150 -12.936 28.720 1.00 92.19 107 GLU A CA 1
ATOM 840 C C . GLU A 1 107 ? 14.410 -12.222 28.203 1.00 92.19 107 GLU A C 1
ATOM 842 O O . GLU A 1 107 ? 14.731 -11.120 28.639 1.00 92.19 107 GLU A O 1
ATOM 847 N N . GLN A 1 108 ? 15.077 -12.798 27.197 1.00 94.19 108 GLN A N 1
ATOM 848 C CA . GLN A 1 108 ? 16.245 -12.180 26.559 1.00 94.19 108 GLN A CA 1
ATOM 849 C C . GLN A 1 108 ? 15.850 -10.956 25.724 1.00 94.19 108 GLN A C 1
ATOM 851 O O . GLN A 1 108 ? 16.603 -9.986 25.631 1.00 94.19 108 GLN A O 1
ATOM 856 N N . ALA A 1 109 ? 14.661 -10.973 25.118 1.00 95.69 109 ALA A N 1
ATOM 857 C CA . ALA A 1 109 ? 14.152 -9.831 24.369 1.00 95.69 109 ALA A CA 1
ATOM 858 C C . ALA A 1 109 ? 13.893 -8.614 25.272 1.00 95.69 109 ALA A C 1
ATOM 860 O O . ALA A 1 109 ? 14.184 -7.492 24.859 1.00 95.69 109 ALA A O 1
ATOM 861 N N . LEU A 1 110 ? 13.432 -8.819 26.512 1.00 95.75 110 LEU A N 1
ATOM 862 C CA . LEU A 1 110 ? 13.301 -7.755 27.515 1.00 95.75 110 LEU A CA 1
ATOM 863 C C . LEU A 1 110 ? 14.657 -7.123 27.865 1.00 95.75 110 LEU A C 1
ATOM 865 O O . LEU A 1 110 ? 14.755 -5.900 27.953 1.00 95.75 110 LEU A O 1
ATOM 869 N N . GLU A 1 111 ? 15.719 -7.922 27.998 1.00 95.88 111 GLU A N 1
ATOM 870 C CA . GLU A 1 111 ? 17.075 -7.407 28.238 1.00 95.88 111 GLU A CA 1
ATOM 871 C C . GLU A 1 111 ? 17.591 -6.567 27.058 1.00 95.88 111 GLU A C 1
ATOM 873 O O . GLU A 1 111 ? 18.159 -5.486 27.247 1.00 95.88 111 GLU A O 1
ATOM 878 N N . ILE A 1 112 ? 17.367 -7.037 25.825 1.00 95.00 112 ILE A N 1
ATOM 879 C CA . ILE A 1 112 ? 17.732 -6.308 24.601 1.00 95.00 112 ILE A CA 1
ATOM 880 C C . ILE A 1 112 ? 16.943 -4.997 24.507 1.00 95.00 112 ILE A C 1
ATOM 882 O O . ILE A 1 112 ? 17.530 -3.947 24.233 1.00 95.00 112 ILE A O 1
ATOM 886 N N . ALA A 1 113 ? 15.637 -5.038 24.771 1.00 96.31 113 ALA A N 1
ATOM 887 C CA . ALA A 1 113 ? 14.773 -3.865 24.801 1.00 96.31 113 ALA A CA 1
ATOM 888 C C . ALA A 1 113 ? 15.254 -2.832 25.831 1.00 96.31 113 ALA A C 1
ATOM 890 O O . ALA A 1 113 ? 15.351 -1.646 25.515 1.00 96.31 113 ALA A O 1
ATOM 891 N N . GLU A 1 114 ? 15.627 -3.263 27.038 1.00 96.88 114 GLU A N 1
ATOM 892 C CA . GLU A 1 114 ? 16.090 -2.352 28.089 1.00 96.88 114 GLU A CA 1
ATOM 893 C C . GLU A 1 114 ? 17.439 -1.721 27.728 1.00 96.88 114 GLU A C 1
ATOM 895 O O . GLU A 1 114 ? 17.639 -0.515 27.904 1.00 96.88 114 GLU A O 1
ATOM 900 N N . ARG A 1 115 ? 18.341 -2.495 27.113 1.00 96.19 115 ARG A N 1
ATOM 901 C CA . ARG A 1 115 ? 19.599 -1.971 26.567 1.00 96.19 115 ARG A CA 1
ATOM 902 C C . ARG A 1 115 ? 19.353 -0.905 25.497 1.00 96.19 115 ARG A C 1
ATOM 904 O O . ARG A 1 115 ? 19.997 0.146 25.521 1.00 96.19 115 ARG A O 1
ATOM 911 N N . ILE A 1 116 ? 18.419 -1.153 24.578 1.00 95.94 116 ILE A N 1
ATOM 912 C CA . ILE A 1 116 ? 18.027 -0.200 23.532 1.00 95.94 116 ILE A CA 1
ATOM 913 C C . ILE A 1 116 ? 17.457 1.076 24.155 1.00 95.94 116 ILE A C 1
ATOM 915 O O . ILE A 1 116 ? 17.915 2.173 23.830 1.00 95.94 116 ILE A O 1
ATOM 919 N N . ARG A 1 117 ? 16.513 0.946 25.089 1.00 97.06 117 ARG A N 1
ATOM 920 C CA . ARG A 1 117 ? 15.882 2.076 25.777 1.00 97.06 117 ARG A CA 1
ATOM 921 C C . ARG A 1 117 ? 16.909 2.969 26.470 1.00 97.06 117 ARG A C 1
ATOM 923 O O . ARG A 1 117 ? 16.888 4.188 26.302 1.00 97.06 117 ARG A O 1
ATOM 930 N N . GLN A 1 118 ? 17.843 2.373 27.212 1.00 95.81 118 GLN A N 1
ATOM 931 C CA . GLN A 1 118 ? 18.913 3.112 27.883 1.00 95.81 118 GLN A CA 1
ATOM 932 C C . GLN A 1 118 ? 19.852 3.809 26.893 1.00 95.81 118 GLN A C 1
ATOM 934 O O . GLN A 1 118 ? 20.302 4.923 27.165 1.00 95.81 118 GLN A O 1
ATOM 939 N N . ALA A 1 119 ? 20.160 3.174 25.759 1.00 94.06 119 ALA A N 1
ATOM 940 C CA . ALA A 1 119 ? 20.994 3.770 24.721 1.00 94.06 119 ALA A CA 1
ATOM 941 C C . ALA A 1 119 ? 20.309 4.980 24.064 1.00 94.06 119 ALA A C 1
ATOM 943 O O . ALA A 1 119 ? 20.961 6.005 23.869 1.00 94.06 119 ALA A O 1
ATOM 944 N N . VAL A 1 120 ? 19.000 4.896 23.797 1.00 94.06 120 VAL A N 1
ATOM 945 C CA . VAL A 1 120 ? 18.200 6.024 23.291 1.00 94.06 120 VAL A CA 1
ATOM 946 C C . VAL A 1 120 ? 18.167 7.164 24.311 1.00 94.06 120 VAL A C 1
ATOM 948 O O . VAL A 1 120 ? 18.521 8.286 23.969 1.00 94.06 120 VAL A O 1
ATOM 951 N N . ALA A 1 121 ? 17.852 6.877 25.579 1.00 92.50 121 ALA A N 1
ATOM 952 C CA . ALA A 1 121 ? 17.735 7.901 26.623 1.00 92.50 121 ALA A CA 1
ATOM 953 C C . ALA A 1 121 ? 19.057 8.640 26.926 1.00 92.50 121 ALA A C 1
ATOM 955 O O . ALA A 1 121 ? 19.043 9.774 27.406 1.00 92.50 121 ALA A O 1
ATOM 956 N N . LYS A 1 122 ? 20.207 8.001 26.670 1.00 92.25 122 LYS A N 1
ATOM 957 C CA . LYS A 1 122 ? 21.543 8.605 26.827 1.00 92.25 122 LYS A CA 1
ATOM 958 C C . LYS A 1 122 ? 21.993 9.403 25.602 1.00 92.25 122 LYS A C 1
ATOM 960 O O . LYS A 1 122 ? 22.948 10.171 25.712 1.00 92.25 122 LYS A O 1
ATOM 965 N N . ARG A 1 123 ? 21.367 9.205 24.440 1.00 89.12 123 ARG A N 1
ATOM 966 C CA . ARG A 1 123 ? 21.765 9.857 23.191 1.00 89.12 123 ARG A CA 1
ATOM 967 C C . ARG A 1 123 ? 21.295 11.311 23.184 1.00 89.12 123 ARG A C 1
ATOM 969 O O . ARG A 1 123 ? 20.167 11.622 23.553 1.00 89.12 123 ARG A O 1
ATOM 976 N N . THR A 1 124 ? 22.178 12.192 22.737 1.00 87.75 124 THR A N 1
ATOM 977 C CA . THR A 1 124 ? 21.875 13.589 22.425 1.00 87.75 124 THR A CA 1
ATOM 978 C C . THR A 1 124 ? 21.844 13.776 20.913 1.00 87.75 124 THR A C 1
ATOM 980 O O . THR A 1 124 ? 22.675 13.198 20.207 1.00 87.75 124 THR A O 1
ATOM 983 N N . PHE A 1 125 ? 20.883 14.558 20.424 1.00 83.81 125 PHE A N 1
ATOM 984 C CA . PHE A 1 125 ? 20.697 14.843 19.003 1.00 83.81 125 PHE A CA 1
ATOM 985 C C . PHE A 1 125 ? 20.959 16.328 18.745 1.00 83.81 125 PHE A C 1
ATOM 987 O O . PHE A 1 125 ? 20.198 17.185 19.198 1.00 83.81 125 PHE A O 1
ATOM 994 N N . ASP A 1 126 ? 22.044 16.618 18.030 1.00 75.75 126 ASP A N 1
ATOM 995 C CA . ASP A 1 126 ? 22.424 17.980 17.658 1.00 75.75 126 ASP A CA 1
ATOM 996 C C . ASP A 1 126 ? 21.699 18.381 16.366 1.00 75.75 126 ASP A C 1
ATOM 998 O O . ASP A 1 126 ? 21.733 17.649 15.373 1.00 75.75 126 ASP A O 1
ATOM 1002 N N . VAL A 1 127 ? 21.030 19.536 16.373 1.00 73.38 127 VAL A N 1
ATOM 1003 C CA . VAL A 1 127 ? 20.277 20.053 15.220 1.00 73.38 127 VAL A CA 1
ATOM 1004 C C . VAL A 1 127 ? 20.657 21.510 15.001 1.00 73.38 127 VAL A C 1
ATOM 1006 O O . VAL A 1 127 ? 20.695 22.281 15.952 1.00 73.38 127 VAL A O 1
ATOM 1009 N N . GLU A 1 128 ? 20.888 21.911 13.750 1.00 64.00 128 GLU A N 1
ATOM 1010 C CA . GLU A 1 128 ? 21.280 23.286 13.387 1.00 64.00 128 GLU A CA 1
ATOM 1011 C C . GLU A 1 128 ? 20.278 24.357 13.859 1.00 64.00 128 GLU A C 1
ATOM 1013 O O . GLU A 1 128 ? 20.638 25.522 14.013 1.00 64.00 128 GLU A O 1
ATOM 1018 N N . THR A 1 129 ? 19.024 23.969 14.109 1.00 60.09 129 THR A N 1
ATOM 1019 C CA . THR A 1 129 ? 17.947 24.847 14.582 1.00 60.09 129 THR A CA 1
ATOM 1020 C C . THR A 1 129 ? 17.900 25.026 16.103 1.00 60.09 129 THR A C 1
ATOM 1022 O O . THR A 1 129 ? 17.072 25.801 16.577 1.00 60.09 129 THR A O 1
ATOM 1025 N N . SER A 1 130 ? 18.758 24.348 16.877 1.00 63.25 130 SER A N 1
ATOM 1026 C CA . SER A 1 130 ? 18.785 24.427 18.343 1.00 63.25 130 SER A CA 1
ATOM 1027 C C . SER A 1 130 ? 20.196 24.689 18.868 1.00 63.25 130 SER A C 1
ATOM 1029 O O . SER A 1 130 ? 21.160 24.058 18.445 1.00 63.25 130 SER A O 1
ATOM 1031 N N . SER A 1 131 ? 20.319 25.596 19.840 1.00 63.34 131 SER A N 1
ATOM 1032 C CA . SER A 1 131 ? 21.564 25.824 20.583 1.00 63.34 131 SER A CA 1
ATOM 1033 C C . SER A 1 131 ? 21.838 24.751 21.644 1.00 63.34 131 SER A C 1
ATOM 1035 O O . SER A 1 131 ? 22.962 24.658 22.131 1.00 63.34 131 SER A O 1
ATOM 1037 N N . GLU A 1 132 ? 20.828 23.952 22.005 1.00 73.62 132 GLU A N 1
ATOM 1038 C CA . GLU A 1 132 ? 20.934 22.873 22.991 1.00 73.62 132 GLU A CA 1
ATOM 1039 C C . GLU A 1 132 ? 20.621 21.499 22.369 1.00 73.62 132 GLU A C 1
ATOM 1041 O O . GLU A 1 132 ? 19.690 21.389 21.561 1.00 73.62 132 GLU A O 1
ATOM 1046 N N . PRO A 1 133 ? 21.362 20.439 22.746 1.00 79.19 133 PRO A N 1
ATOM 1047 C CA . PRO A 1 133 ? 21.122 19.087 22.256 1.00 79.19 133 PRO A CA 1
ATOM 1048 C C . PRO A 1 133 ? 19.761 18.547 22.704 1.00 79.19 133 PRO A C 1
ATOM 1050 O O . PRO A 1 133 ? 19.426 18.562 23.891 1.00 79.19 133 PRO A O 1
ATOM 1053 N N . ILE A 1 134 ? 19.010 17.974 21.765 1.00 85.19 134 ILE A N 1
ATOM 1054 C CA . ILE A 1 134 ? 17.702 17.372 22.037 1.00 85.19 134 ILE A CA 1
ATOM 1055 C C . ILE A 1 134 ? 17.904 16.000 22.683 1.00 85.19 134 ILE A C 1
ATOM 1057 O O . ILE A 1 134 ? 18.787 15.231 22.290 1.00 85.19 134 ILE A O 1
ATOM 1061 N N . ARG A 1 135 ? 17.066 15.670 23.668 1.00 87.06 135 ARG A N 1
ATOM 1062 C CA . ARG A 1 135 ? 16.971 14.330 24.260 1.00 87.06 135 ARG A CA 1
ATOM 1063 C C . ARG A 1 135 ? 15.613 13.730 23.937 1.00 87.06 135 ARG A C 1
ATOM 1065 O O . ARG A 1 135 ? 14.608 14.431 23.977 1.00 87.06 135 ARG A O 1
ATOM 1072 N N . ALA A 1 136 ? 15.596 12.435 23.650 1.00 90.12 136 ALA A N 1
ATOM 1073 C CA . ALA A 1 136 ? 14.374 11.689 23.388 1.00 90.12 136 ALA A CA 1
ATOM 1074 C C . ALA A 1 136 ? 14.361 10.396 24.206 1.00 90.12 136 ALA A C 1
ATOM 1076 O O . ALA A 1 136 ? 15.414 9.839 24.530 1.00 90.12 136 ALA A O 1
ATOM 1077 N N . THR A 1 137 ? 13.167 9.920 24.538 1.00 94.06 137 THR A N 1
ATOM 1078 C CA . THR A 1 137 ? 12.957 8.641 25.220 1.00 94.06 137 THR A CA 1
ATOM 1079 C C . THR A 1 137 ? 12.007 7.772 24.417 1.00 94.06 137 THR A C 1
ATOM 1081 O O . THR A 1 137 ? 11.297 8.260 23.544 1.00 94.06 137 THR A O 1
ATOM 1084 N N . VAL A 1 138 ? 12.028 6.471 24.681 1.00 95.31 138 VAL A N 1
ATOM 1085 C CA . VAL A 1 138 ? 11.222 5.489 23.957 1.00 95.31 138 VAL A CA 1
ATOM 1086 C C . VAL A 1 138 ? 10.510 4.581 24.954 1.00 95.31 138 VAL A C 1
ATOM 1088 O O . VAL A 1 138 ? 11.107 4.141 25.942 1.00 95.31 138 VAL A O 1
ATOM 1091 N N . SER A 1 139 ? 9.242 4.297 24.688 1.00 95.81 139 SER A N 1
ATOM 1092 C CA . SER A 1 139 ? 8.447 3.305 25.409 1.00 95.81 139 SER A CA 1
ATOM 1093 C C . SER A 1 139 ? 8.413 2.016 24.592 1.00 95.81 139 SER A C 1
ATOM 1095 O O . SER A 1 139 ? 8.109 2.050 23.402 1.00 95.81 139 SER A O 1
ATOM 1097 N N . ILE A 1 140 ? 8.767 0.884 25.205 1.00 97.62 140 ILE A N 1
ATOM 1098 C CA . ILE A 1 140 ? 8.982 -0.381 24.491 1.00 97.62 140 ILE A CA 1
ATOM 1099 C C . ILE A 1 140 ? 8.092 -1.491 25.062 1.00 97.62 140 ILE A C 1
ATOM 1101 O O . ILE A 1 140 ? 8.013 -1.676 26.275 1.00 97.62 140 ILE A O 1
ATOM 1105 N N . GLY A 1 141 ? 7.455 -2.249 24.177 1.00 96.38 141 GLY A N 1
ATOM 1106 C CA . GLY A 1 141 ? 6.677 -3.445 24.468 1.00 96.38 141 GLY A CA 1
ATOM 1107 C C . GLY A 1 141 ? 7.311 -4.686 23.843 1.00 96.38 141 GLY A C 1
ATOM 1108 O O . GLY A 1 141 ? 7.855 -4.615 22.741 1.00 96.38 141 GLY A O 1
ATOM 1109 N N . VAL A 1 142 ? 7.255 -5.818 24.544 1.00 97.12 142 VAL A N 1
ATOM 1110 C CA . VAL A 1 142 ? 7.851 -7.094 24.110 1.00 97.12 142 VAL A CA 1
ATOM 1111 C C . VAL A 1 142 ? 6.813 -8.213 24.159 1.00 97.12 142 VAL A C 1
ATOM 1113 O O . VAL A 1 142 ? 6.163 -8.388 25.186 1.00 97.12 142 VAL A O 1
ATOM 1116 N N . ALA A 1 143 ? 6.701 -8.999 23.088 1.00 95.69 143 ALA A N 1
ATOM 1117 C CA . ALA A 1 143 ? 5.874 -10.207 23.023 1.00 95.69 143 ALA A CA 1
ATOM 1118 C C . ALA A 1 143 ? 6.667 -11.377 22.419 1.00 95.69 143 ALA A C 1
ATOM 1120 O O . ALA A 1 143 ? 7.422 -11.194 21.464 1.00 95.69 143 ALA A O 1
ATOM 1121 N N . GLY A 1 144 ? 6.518 -12.580 22.966 1.00 94.69 144 GLY A N 1
ATOM 1122 C CA . GLY A 1 144 ? 7.239 -13.780 22.546 1.00 94.69 144 GLY A CA 1
ATOM 1123 C C . GLY A 1 144 ? 6.345 -14.852 21.927 1.00 94.69 144 GLY A C 1
ATOM 1124 O O . GLY A 1 144 ? 5.284 -15.177 22.447 1.00 94.69 144 GLY A O 1
ATOM 1125 N N . TYR A 1 145 ? 6.818 -15.486 20.859 1.00 93.06 145 TYR A N 1
ATOM 1126 C CA . TYR A 1 145 ? 6.230 -16.705 20.306 1.00 93.06 145 TYR A CA 1
ATOM 1127 C C . TYR A 1 145 ? 6.834 -17.951 20.978 1.00 93.06 145 TYR A C 1
ATOM 1129 O O . TYR A 1 145 ? 8.058 -18.011 21.144 1.00 93.06 145 TYR A O 1
ATOM 1137 N N . PRO A 1 146 ? 6.030 -18.984 21.294 1.00 90.00 146 PRO A N 1
ATOM 1138 C CA . PRO A 1 146 ? 4.567 -19.059 21.160 1.00 90.00 146 PRO A CA 1
ATOM 1139 C C . PRO A 1 146 ? 3.799 -18.570 22.404 1.00 90.00 146 PRO A C 1
ATOM 1141 O O . PRO A 1 146 ? 2.578 -18.665 22.431 1.00 90.00 146 PRO A O 1
ATOM 1144 N N . LYS A 1 147 ? 4.503 -18.104 23.445 1.00 88.88 147 LYS A N 1
ATOM 1145 C CA . LYS A 1 147 ? 3.945 -17.826 24.780 1.00 88.88 147 LYS A CA 1
ATOM 1146 C C . LYS A 1 147 ? 2.833 -16.772 24.774 1.00 88.88 147 LYS A C 1
ATOM 1148 O O . LYS A 1 147 ? 1.807 -16.980 25.409 1.00 88.88 147 LYS A O 1
ATOM 1153 N N . ASP A 1 148 ? 3.063 -15.668 24.076 1.00 86.81 148 ASP A N 1
ATOM 1154 C CA . ASP A 1 148 ? 2.205 -14.483 24.088 1.00 86.81 148 ASP A CA 1
ATOM 1155 C C . ASP A 1 148 ? 1.353 -14.387 22.808 1.00 86.81 148 ASP A C 1
ATOM 1157 O O . ASP A 1 148 ? 0.514 -13.511 22.684 1.00 86.81 148 ASP A O 1
ATOM 1161 N N . GLY A 1 149 ? 1.547 -15.281 21.836 1.00 84.25 149 GLY A N 1
ATOM 1162 C CA . GLY A 1 149 ? 0.764 -15.302 20.603 1.00 84.25 149 GLY A CA 1
ATOM 1163 C C . GLY A 1 149 ? 1.276 -16.338 19.609 1.00 84.25 149 GLY A C 1
ATOM 1164 O O . GLY A 1 149 ? 2.471 -16.635 19.560 1.00 84.25 149 GLY A O 1
ATOM 1165 N N . THR A 1 150 ? 0.371 -16.900 18.801 1.00 83.81 150 THR A N 1
ATOM 1166 C CA . THR A 1 150 ? 0.694 -17.967 17.830 1.00 83.81 150 THR A CA 1
ATOM 1167 C C . THR A 1 150 ? 0.695 -17.523 16.365 1.00 83.81 150 THR A C 1
ATOM 1169 O O . THR A 1 150 ? 1.090 -18.297 15.481 1.00 83.81 150 THR A O 1
ATOM 1172 N N . ASP A 1 151 ? 0.256 -16.294 16.104 1.00 83.81 151 ASP A N 1
ATOM 1173 C CA . ASP A 1 151 ? 0.240 -15.650 14.795 1.00 83.81 151 ASP A CA 1
ATOM 1174 C C . ASP A 1 151 ? 0.726 -14.195 14.884 1.00 83.81 151 ASP A C 1
ATOM 1176 O O . ASP A 1 151 ? 0.994 -13.668 15.965 1.00 83.81 151 ASP A O 1
ATOM 1180 N N . ALA A 1 152 ? 0.901 -13.565 13.721 1.00 80.44 152 ALA A N 1
ATOM 1181 C CA . ALA A 1 152 ? 1.475 -12.230 13.621 1.00 80.44 152 ALA A CA 1
ATOM 1182 C C . ALA A 1 152 ? 0.597 -11.150 14.267 1.00 80.44 152 ALA A C 1
ATOM 1184 O O . ALA A 1 152 ? 1.138 -10.230 14.877 1.00 80.44 152 ALA A O 1
ATOM 1185 N N . ASN A 1 153 ? -0.730 -11.252 14.140 1.00 74.81 153 ASN A N 1
ATOM 1186 C CA . ASN A 1 153 ? -1.645 -10.235 14.648 1.00 74.81 153 ASN A CA 1
ATOM 1187 C C . ASN A 1 153 ? -1.673 -10.258 16.172 1.00 74.81 153 ASN A C 1
ATOM 1189 O O . ASN A 1 153 ? -1.593 -9.198 16.784 1.00 74.81 153 ASN A O 1
ATOM 1193 N N . GLU A 1 154 ? -1.711 -11.449 16.772 1.00 78.62 154 GLU A N 1
ATOM 1194 C CA . GLU A 1 154 ? -1.703 -11.592 18.227 1.00 78.62 154 GLU A CA 1
ATOM 1195 C C . GLU A 1 154 ? -0.385 -11.090 18.834 1.00 78.62 154 GLU A C 1
ATOM 1197 O O . GLU A 1 154 ? -0.394 -10.307 19.779 1.00 78.62 154 GLU A O 1
ATOM 1202 N N . LEU A 1 155 ? 0.764 -11.444 18.241 1.00 85.25 155 LEU A N 1
ATOM 1203 C CA . LEU A 1 155 ? 2.066 -10.961 18.720 1.00 85.25 155 LEU A CA 1
ATOM 1204 C C . LEU A 1 155 ? 2.195 -9.437 18.625 1.00 85.25 155 LEU A C 1
ATOM 1206 O O . LEU A 1 155 ? 2.690 -8.809 19.562 1.00 85.25 155 LEU A O 1
ATOM 1210 N N . ILE A 1 156 ? 1.755 -8.840 17.510 1.00 84.38 156 ILE A N 1
ATOM 1211 C CA . ILE A 1 156 ? 1.732 -7.379 17.347 1.00 84.38 156 ILE A CA 1
ATOM 1212 C C . ILE A 1 156 ? 0.805 -6.757 18.391 1.00 84.38 156 ILE A C 1
ATOM 1214 O O . ILE A 1 156 ? 1.203 -5.814 19.066 1.00 84.38 156 ILE A O 1
ATOM 1218 N N . HIS A 1 157 ? -0.398 -7.307 18.567 1.00 78.50 157 HIS A N 1
ATOM 1219 C CA . HIS A 1 157 ? -1.371 -6.800 19.525 1.00 78.50 157 HIS A CA 1
ATOM 1220 C C . HIS A 1 157 ? -0.827 -6.810 20.960 1.00 78.50 157 HIS A C 1
ATOM 1222 O O . HIS A 1 157 ? -0.890 -5.793 21.649 1.00 78.50 157 HIS A O 1
ATOM 1228 N N . GLN A 1 158 ? -0.215 -7.913 21.395 1.00 83.00 158 GLN A N 1
ATOM 1229 C CA . GLN A 1 158 ? 0.367 -8.012 22.733 1.00 83.00 158 GLN A CA 1
ATOM 1230 C C . GLN A 1 158 ? 1.560 -7.072 22.940 1.00 83.00 158 GLN A C 1
ATOM 1232 O O . GLN A 1 158 ? 1.693 -6.464 24.009 1.00 83.00 158 GLN A O 1
ATOM 1237 N N . ALA A 1 159 ? 2.420 -6.919 21.928 1.00 89.00 159 ALA A N 1
ATOM 1238 C CA . ALA A 1 159 ? 3.532 -5.975 21.982 1.00 89.00 159 ALA A CA 1
ATOM 1239 C C . ALA A 1 159 ? 3.028 -4.522 22.066 1.00 89.00 159 ALA A C 1
ATOM 1241 O O . ALA A 1 159 ? 3.551 -3.740 22.862 1.00 89.00 159 ALA A O 1
ATOM 1242 N N . ASP A 1 160 ? 1.974 -4.175 21.326 1.00 83.00 160 ASP A N 1
ATOM 1243 C CA . ASP A 1 160 ? 1.365 -2.842 21.344 1.00 83.00 160 ASP A CA 1
ATOM 1244 C C . ASP A 1 160 ? 0.684 -2.533 22.686 1.00 83.00 160 ASP A C 1
ATOM 1246 O O . ASP A 1 160 ? 0.925 -1.491 23.299 1.00 83.00 160 ASP A O 1
ATOM 1250 N N . LEU A 1 161 ? -0.073 -3.488 23.241 1.00 79.94 161 LEU A N 1
ATOM 1251 C CA . LEU A 1 161 ? -0.644 -3.369 24.587 1.00 79.94 161 LEU A CA 1
ATOM 1252 C C . LEU A 1 161 ? 0.436 -3.153 25.656 1.00 79.94 161 LEU A C 1
ATOM 1254 O O . LEU A 1 161 ? 0.212 -2.438 26.638 1.00 79.94 161 LEU A O 1
ATOM 1258 N N . ALA A 1 162 ? 1.611 -3.765 25.494 1.00 89.50 162 ALA A N 1
ATOM 1259 C CA . ALA A 1 162 ? 2.744 -3.544 26.383 1.00 89.50 162 ALA A CA 1
ATOM 1260 C C . ALA A 1 162 ? 3.341 -2.129 26.229 1.00 89.50 162 ALA A C 1
ATOM 1262 O O . ALA A 1 162 ? 3.603 -1.481 27.246 1.00 89.50 162 ALA A O 1
ATOM 1263 N N . VAL A 1 163 ? 3.469 -1.599 25.003 1.00 89.19 163 VAL A N 1
ATOM 1264 C CA . VAL A 1 163 ? 3.853 -0.190 24.760 1.00 89.19 163 VAL A CA 1
ATOM 1265 C C . VAL A 1 163 ? 2.839 0.765 25.391 1.00 89.19 163 VAL A C 1
ATOM 1267 O O . VAL A 1 163 ? 3.215 1.711 26.087 1.00 89.19 163 VAL A O 1
ATOM 1270 N N . TYR A 1 164 ? 1.545 0.511 25.199 1.00 78.75 164 TYR A N 1
ATOM 1271 C CA . TYR A 1 164 ? 0.478 1.337 25.753 1.00 78.75 164 TYR A CA 1
ATOM 1272 C C . TYR A 1 164 ? 0.532 1.385 27.287 1.00 78.75 164 TYR A C 1
ATOM 1274 O O . TYR A 1 164 ? 0.514 2.466 27.885 1.00 78.75 164 TYR A O 1
ATOM 1282 N N . ARG A 1 165 ? 0.705 0.228 27.942 1.00 84.56 165 ARG A N 1
ATOM 1283 C CA . ARG A 1 165 ? 0.926 0.155 29.396 1.00 84.56 165 ARG A CA 1
ATOM 1284 C C . ARG A 1 165 ? 2.198 0.896 29.815 1.00 84.56 165 ARG A C 1
ATOM 1286 O O . ARG A 1 165 ? 2.179 1.606 30.821 1.00 84.56 165 ARG A O 1
ATOM 1293 N N . ALA A 1 166 ? 3.275 0.808 29.033 1.00 87.06 166 ALA A N 1
ATOM 1294 C CA . ALA A 1 166 ? 4.523 1.513 29.317 1.00 87.06 166 ALA A CA 1
ATOM 1295 C C . ALA A 1 166 ? 4.312 3.035 29.305 1.00 87.06 166 ALA A C 1
ATOM 1297 O O . ALA A 1 166 ? 4.788 3.736 30.205 1.00 87.06 166 ALA A O 1
ATOM 1298 N N . LYS A 1 167 ? 3.516 3.539 28.352 1.00 83.75 167 LYS A N 1
ATOM 1299 C CA . LYS A 1 167 ? 3.121 4.950 28.280 1.00 83.75 167 LYS A CA 1
ATOM 1300 C C . LYS A 1 167 ? 2.268 5.377 29.477 1.00 83.75 167 LYS A C 1
ATOM 1302 O O . LYS A 1 167 ? 2.555 6.417 30.071 1.00 83.75 167 LYS A O 1
ATOM 1307 N N . LEU A 1 168 ? 1.269 4.578 29.867 1.00 77.75 168 LEU A N 1
ATOM 1308 C CA . LEU A 1 168 ? 0.400 4.875 31.015 1.00 77.75 168 LEU A CA 1
ATOM 1309 C C . LEU A 1 168 ? 1.155 4.906 32.347 1.00 77.75 168 LEU A C 1
ATOM 1311 O O . LEU A 1 168 ? 0.854 5.736 33.200 1.00 77.75 168 LEU A O 1
ATOM 1315 N N . GLN A 1 169 ? 2.158 4.046 32.521 1.00 86.88 169 GLN A N 1
ATOM 1316 C CA . GLN A 1 169 ? 2.918 3.976 33.769 1.00 86.88 169 GLN A CA 1
ATOM 1317 C C . GLN A 1 169 ? 4.014 5.052 33.892 1.00 86.88 169 GLN A C 1
ATOM 1319 O O . GLN A 1 169 ? 4.751 5.054 34.877 1.00 86.88 169 GLN A O 1
ATOM 1324 N N . GLY A 1 170 ? 4.131 5.976 32.931 1.00 81.62 170 GLY A N 1
ATOM 1325 C CA . GLY A 1 170 ? 5.065 7.106 32.989 1.00 81.62 170 GLY A CA 1
ATOM 1326 C C . GLY A 1 170 ? 6.141 7.127 31.901 1.00 81.62 170 GLY A C 1
ATOM 1327 O O . GLY A 1 170 ? 7.115 7.857 32.064 1.00 81.62 170 GLY A O 1
ATOM 1328 N N . ARG A 1 171 ? 5.966 6.367 30.807 1.00 91.88 171 ARG A N 1
ATOM 1329 C CA . ARG A 1 171 ? 6.856 6.334 29.626 1.00 91.88 171 ARG A CA 1
ATOM 1330 C C . ARG A 1 171 ? 8.288 5.881 29.942 1.00 91.88 171 ARG A C 1
ATOM 1332 O O . ARG A 1 171 ? 8.561 5.428 31.060 1.00 91.88 171 ARG A O 1
ATOM 1339 N N . ASN A 1 172 ? 9.177 5.943 28.942 1.00 94.62 172 ASN A N 1
ATOM 1340 C CA . ASN A 1 172 ? 10.602 5.618 29.036 1.00 94.62 172 ASN A CA 1
ATOM 1341 C C . ASN A 1 172 ? 10.885 4.310 29.795 1.00 94.62 172 ASN A C 1
ATOM 1343 O O . ASN A 1 172 ? 11.706 4.274 30.718 1.00 94.62 172 ASN A O 1
ATOM 1347 N N . ARG A 1 173 ? 10.194 3.230 29.423 1.00 95.94 173 ARG A N 1
ATOM 1348 C CA . ARG A 1 173 ? 10.324 1.911 30.060 1.00 95.94 173 ARG A CA 1
ATOM 1349 C C . ARG A 1 173 ? 10.026 0.779 29.092 1.00 95.94 173 ARG A C 1
ATOM 1351 O O . ARG A 1 173 ? 9.431 1.002 28.040 1.00 95.94 173 ARG A O 1
ATOM 1358 N N . VAL A 1 174 ? 10.420 -0.422 29.498 1.00 96.25 174 VAL A N 1
ATOM 1359 C CA . VAL A 1 174 ? 10.119 -1.669 28.799 1.00 96.25 174 VAL A CA 1
ATOM 1360 C C . VAL A 1 174 ? 9.079 -2.448 29.591 1.00 96.25 174 VAL A C 1
ATOM 1362 O O . VAL A 1 174 ? 9.252 -2.629 30.794 1.00 96.25 174 VAL A O 1
ATOM 1365 N N . LEU A 1 175 ? 8.032 -2.930 28.926 1.00 93.69 175 LEU A N 1
ATOM 1366 C CA . LEU A 1 175 ? 7.090 -3.896 29.491 1.00 93.69 175 LEU A CA 1
ATOM 1367 C C . LEU A 1 175 ? 6.951 -5.116 28.576 1.00 93.69 175 LEU A C 1
ATOM 1369 O O . LEU A 1 175 ? 7.067 -5.014 27.357 1.00 93.69 175 LEU A O 1
ATOM 1373 N N . GLY A 1 176 ? 6.682 -6.274 29.173 1.00 92.94 176 GLY A N 1
ATOM 1374 C CA . GLY A 1 176 ? 6.303 -7.482 28.443 1.00 92.94 176 GLY A CA 1
ATOM 1375 C C . GLY A 1 176 ? 4.789 -7.601 28.250 1.00 92.94 176 GLY A C 1
ATOM 1376 O O . GLY A 1 176 ? 3.990 -6.941 28.933 1.00 92.94 176 GLY A O 1
ATOM 1377 N N . ALA A 1 177 ? 4.388 -8.485 27.343 1.00 88.75 177 ALA A N 1
ATOM 1378 C CA . ALA A 1 177 ? 3.025 -8.984 27.249 1.00 88.75 177 ALA A CA 1
ATOM 1379 C C . ALA A 1 177 ? 2.551 -9.485 28.627 1.00 88.75 177 ALA A C 1
ATOM 1381 O O . ALA A 1 177 ? 3.312 -10.090 29.385 1.00 88.75 177 ALA A O 1
ATOM 1382 N N . SER A 1 178 ? 1.310 -9.156 28.986 1.00 80.06 178 SER A N 1
ATOM 1383 C CA . SER A 1 178 ? 0.678 -9.611 30.226 1.00 80.06 178 SER A CA 1
ATOM 1384 C C . SER A 1 178 ? -0.740 -10.059 29.907 1.00 80.06 178 SER A C 1
ATOM 1386 O O . SER A 1 178 ? -1.417 -9.355 29.159 1.00 80.06 178 SER A O 1
ATOM 1388 N N . PRO A 1 179 ? -1.207 -11.166 30.502 1.00 58.47 179 PRO A N 1
ATOM 1389 C CA . PRO A 1 179 ? -2.597 -11.591 30.406 1.00 58.47 179 PRO A CA 1
ATOM 1390 C C . PRO A 1 179 ? -3.554 -10.736 31.257 1.00 58.47 179 PRO A C 1
ATOM 1392 O O . PRO A 1 179 ? -4.763 -10.931 31.178 1.00 58.47 179 PRO A O 1
ATOM 1395 N N . GLU A 1 180 ? -3.052 -9.814 32.090 1.00 56.09 180 GLU A N 1
ATOM 1396 C CA . GLU A 1 180 ? -3.912 -8.953 32.909 1.00 56.09 180 GLU A CA 1
ATOM 1397 C C . GLU A 1 180 ? -4.700 -7.949 32.046 1.00 56.09 180 GLU A C 1
ATOM 1399 O O . GLU A 1 180 ? -4.088 -7.156 31.317 1.00 56.09 180 GLU A O 1
ATOM 1404 N N . PRO A 1 181 ? -6.043 -7.923 32.147 1.00 47.56 181 PRO A N 1
ATOM 1405 C CA . PRO A 1 181 ? -6.855 -6.932 31.457 1.00 47.56 181 PRO A CA 1
ATOM 1406 C C . PRO A 1 181 ? -6.535 -5.520 31.965 1.00 47.56 181 PRO A C 1
ATOM 1408 O O . PRO A 1 181 ? -6.303 -5.296 33.154 1.00 47.56 181 PRO A O 1
ATOM 1411 N N . LEU A 1 182 ? -6.532 -4.549 31.048 1.00 45.34 182 LEU A N 1
ATOM 1412 C CA . LEU A 1 182 ? -6.301 -3.133 31.338 1.00 45.34 182 LEU A CA 1
ATOM 1413 C C . LEU A 1 182 ? -7.378 -2.591 32.296 1.00 45.34 182 LEU A C 1
ATOM 1415 O O . LEU A 1 182 ? -8.447 -2.161 31.870 1.00 45.34 182 LEU A O 1
ATOM 1419 N N . LEU A 1 183 ? -7.082 -2.570 33.596 1.00 42.56 183 LEU A N 1
ATOM 1420 C CA . LEU A 1 183 ? -7.858 -1.819 34.580 1.00 42.56 183 LEU A CA 1
ATOM 1421 C C . LEU A 1 183 ? -7.548 -0.328 34.405 1.00 42.56 183 LEU A C 1
ATOM 1423 O O . LEU A 1 183 ? -6.470 0.150 34.762 1.00 42.56 183 LEU A O 1
ATOM 1427 N N . VAL A 1 184 ? -8.489 0.413 33.821 1.00 36.53 184 VAL A N 1
ATOM 1428 C CA . VAL A 1 184 ? -8.432 1.877 33.756 1.00 36.53 184 VAL A CA 1
ATOM 1429 C C . VAL A 1 184 ? -8.596 2.417 35.187 1.00 36.53 184 VAL A C 1
ATOM 1431 O O . VAL A 1 184 ? -9.605 2.110 35.822 1.00 36.53 184 VAL A O 1
ATOM 1434 N N . PRO A 1 185 ? -7.645 3.198 35.737 1.00 32.41 185 PRO A N 1
ATOM 1435 C CA . PRO A 1 185 ? -7.791 3.746 37.082 1.00 32.41 185 PRO A CA 1
ATOM 1436 C C . PRO A 1 185 ? -8.993 4.695 37.151 1.00 32.41 185 PRO A C 1
ATOM 1438 O O . PRO A 1 185 ? -9.093 5.626 36.352 1.00 32.41 185 PRO A O 1
ATOM 1441 N N . ALA A 1 186 ? -9.875 4.474 38.129 1.00 34.81 186 ALA A N 1
ATOM 1442 C CA . ALA A 1 186 ? -11.128 5.205 38.347 1.00 34.81 186 ALA A CA 1
ATOM 1443 C C . ALA A 1 186 ? -10.958 6.673 38.799 1.00 34.81 186 ALA A C 1
ATOM 1445 O O . ALA A 1 186 ? -11.945 7.343 39.087 1.00 34.81 186 ALA A O 1
ATOM 1446 N N . ASP A 1 187 ? -9.731 7.192 38.853 1.00 33.09 187 ASP A N 1
ATOM 1447 C CA . ASP A 1 187 ? -9.436 8.509 39.413 1.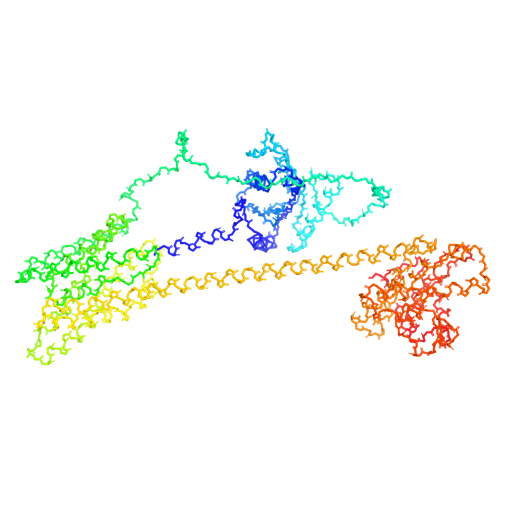00 33.09 187 ASP A CA 1
ATOM 1448 C C . ASP A 1 187 ? -8.895 9.463 38.336 1.00 33.09 187 ASP A C 1
ATOM 1450 O O . ASP A 1 187 ? -7.694 9.684 38.169 1.00 33.09 187 ASP A O 1
ATOM 1454 N N . ARG A 1 188 ? -9.817 10.010 37.539 1.00 30.59 188 ARG A N 1
ATOM 1455 C CA . ARG A 1 188 ? -9.593 11.205 36.709 1.00 30.59 188 ARG A CA 1
ATOM 1456 C C . ARG A 1 188 ? -10.663 12.258 36.983 1.00 30.59 188 ARG A C 1
ATOM 1458 O O . ARG A 1 188 ? -11.204 12.874 36.073 1.00 30.59 188 ARG A O 1
ATOM 1465 N N . SER A 1 189 ? -10.930 12.520 38.257 1.00 30.19 189 SER A N 1
ATOM 1466 C CA . SER A 1 189 ? -11.603 13.740 38.704 1.00 30.19 189 SER A CA 1
ATOM 1467 C C . SER A 1 189 ? -10.576 14.770 39.173 1.00 30.19 189 SER A C 1
ATOM 1469 O O . SER A 1 189 ? -10.545 15.139 40.340 1.00 30.19 189 SER A O 1
ATOM 1471 N N . THR A 1 190 ? -9.703 15.260 38.287 1.00 31.27 190 THR A N 1
ATOM 1472 C CA . THR A 1 190 ? -8.911 16.466 38.588 1.00 31.27 190 THR A CA 1
ATOM 1473 C C . THR A 1 190 ? -8.745 17.381 37.370 1.00 31.27 190 THR A C 1
ATOM 1475 O O . THR A 1 190 ? -7.891 17.191 36.514 1.00 31.27 190 THR A O 1
ATOM 1478 N N . ARG A 1 191 ? -9.568 18.441 37.395 1.00 31.00 191 ARG A N 1
ATOM 1479 C CA . ARG A 1 191 ? -9.348 19.795 36.855 1.00 31.00 191 ARG A CA 1
ATOM 1480 C C . ARG A 1 191 ? -9.201 19.950 35.335 1.00 31.00 191 ARG A C 1
ATOM 1482 O O . ARG A 1 191 ? -8.138 20.295 34.831 1.00 31.00 191 ARG A O 1
ATOM 1489 N N . LEU A 1 192 ? -10.338 19.923 34.643 1.00 27.97 192 LEU A N 1
ATOM 1490 C CA . LEU A 1 192 ? -10.584 20.906 33.585 1.00 27.97 192 LEU A CA 1
ATOM 1491 C C . LEU A 1 192 ? -10.958 22.227 34.273 1.00 27.97 192 LEU A C 1
ATOM 1493 O O . LEU A 1 192 ? -12.097 22.419 34.687 1.00 27.97 192 LEU A O 1
ATOM 1497 N N . VAL A 1 193 ? -9.979 23.112 34.472 1.00 29.38 193 VAL A N 1
ATOM 1498 C CA . VAL A 1 193 ? -10.269 24.518 34.776 1.00 29.38 193 VAL A CA 1
ATOM 1499 C C . VAL A 1 193 ? -10.626 25.167 33.446 1.00 29.38 193 VAL A C 1
ATOM 1501 O O . VAL A 1 193 ? -9.769 25.306 32.576 1.00 29.38 193 VAL A O 1
ATOM 1504 N N . ALA A 1 194 ? -11.899 25.516 33.276 1.00 29.84 194 ALA A N 1
ATOM 1505 C CA . ALA A 1 194 ? -12.325 26.410 32.214 1.00 29.84 194 ALA A CA 1
ATOM 1506 C C . ALA A 1 194 ? -11.613 27.756 32.411 1.00 29.84 194 ALA A C 1
ATOM 1508 O O . ALA A 1 194 ? -11.725 28.373 33.472 1.00 29.84 194 ALA A O 1
ATOM 1509 N N . VAL A 1 195 ? -10.843 28.180 31.411 1.00 30.92 195 VAL A N 1
ATOM 1510 C CA . VAL A 1 195 ? -10.330 29.550 31.340 1.00 30.92 195 VAL A CA 1
ATOM 1511 C C . VAL A 1 195 ? -11.535 30.450 31.038 1.00 30.92 195 VAL A C 1
ATOM 1513 O O . VAL A 1 195 ? -12.219 30.181 30.051 1.00 30.92 195 VAL A O 1
ATOM 1516 N N . PRO A 1 196 ? -11.846 31.464 31.864 1.00 32.91 196 PRO A N 1
ATOM 1517 C CA . PRO A 1 196 ? -12.896 32.423 31.543 1.00 32.91 196 PRO A CA 1
ATOM 1518 C C . PRO A 1 196 ? -12.470 33.260 30.333 1.00 32.91 196 PRO A C 1
ATOM 1520 O O . PRO A 1 196 ? -11.356 33.785 30.309 1.00 32.91 196 PRO A O 1
ATOM 1523 N N . GLU A 1 197 ? -13.347 33.382 29.339 1.00 41.38 197 GLU A N 1
ATOM 1524 C CA . GLU A 1 197 ? -13.222 34.407 28.306 1.00 41.38 197 GLU A CA 1
ATOM 1525 C C . GLU A 1 197 ? -13.561 35.762 28.928 1.00 41.38 197 GLU A C 1
ATOM 1527 O O . GLU A 1 197 ? -14.723 36.020 29.209 1.00 41.38 197 GLU A O 1
ATOM 1532 N N . ASP A 1 198 ? -12.548 36.593 29.170 1.00 37.00 198 ASP A N 1
ATOM 1533 C CA . ASP A 1 198 ? -12.680 38.051 29.236 1.00 37.00 198 ASP A CA 1
ATOM 1534 C C . ASP A 1 198 ? -11.285 38.691 29.146 1.00 37.00 198 ASP A C 1
ATOM 1536 O O . ASP A 1 198 ? -10.420 38.456 29.995 1.00 37.00 198 ASP A O 1
ATOM 1540 N N . GLY A 1 199 ? -11.063 39.520 28.121 1.00 35.53 199 GLY A N 1
ATOM 1541 C CA . GLY A 1 199 ? -9.912 40.426 28.054 1.00 35.53 199 GLY A CA 1
ATOM 1542 C C . GLY A 1 199 ? -9.309 40.613 26.662 1.00 35.53 199 GLY A C 1
ATOM 1543 O O . GLY A 1 199 ? -8.552 39.774 26.179 1.00 35.53 199 GLY A O 1
ATOM 1544 N N . ASP A 1 200 ? -9.602 41.765 26.058 1.00 41.97 200 ASP A N 1
ATOM 1545 C CA . ASP A 1 200 ? -9.013 42.296 24.826 1.00 41.97 200 ASP A CA 1
ATOM 1546 C C . ASP A 1 200 ? -7.476 42.231 24.791 1.00 41.97 200 ASP A C 1
ATOM 1548 O O . ASP A 1 200 ? -6.796 43.020 25.448 1.00 41.97 200 ASP A O 1
ATOM 1552 N N . HIS A 1 201 ? -6.915 41.402 23.907 1.00 36.59 201 HIS A N 1
ATOM 1553 C CA . HIS A 1 201 ? -5.562 41.598 23.383 1.00 36.59 201 HIS A CA 1
ATOM 1554 C C . HIS A 1 201 ? -5.499 41.263 21.887 1.00 36.59 201 HIS A C 1
ATOM 1556 O O . HIS A 1 201 ? -5.148 40.160 21.472 1.00 36.59 201 HIS A O 1
ATOM 1562 N N . HIS A 1 202 ? -5.776 42.267 21.052 1.00 38.72 202 HIS A N 1
ATOM 1563 C CA . HIS A 1 202 ? -5.275 42.297 19.681 1.00 38.72 202 HIS A CA 1
ATOM 1564 C C . HIS A 1 202 ? -3.754 42.515 19.704 1.00 38.72 202 HIS A C 1
ATOM 1566 O O . HIS A 1 202 ? -3.283 43.645 19.820 1.00 38.72 202 HIS A O 1
ATOM 1572 N N . ALA A 1 203 ? -2.975 41.442 19.562 1.00 38.50 203 ALA A N 1
ATOM 1573 C CA . ALA A 1 203 ? -1.589 41.538 19.111 1.00 38.50 203 ALA A CA 1
ATOM 1574 C C . ALA A 1 203 ? -1.550 41.266 17.594 1.00 38.50 203 ALA A C 1
ATOM 1576 O O . ALA A 1 203 ? -2.064 40.234 17.152 1.00 38.50 203 ALA A O 1
ATOM 1577 N N . PRO A 1 204 ? -0.996 42.171 16.765 1.00 36.25 204 PRO A N 1
ATOM 1578 C CA . PRO A 1 204 ? -0.961 41.974 15.324 1.00 36.25 204 PRO A CA 1
ATOM 1579 C C . PRO A 1 204 ? -0.006 40.832 14.965 1.00 36.25 204 PRO A C 1
ATOM 1581 O O . PRO A 1 204 ? 1.118 40.753 15.461 1.00 36.25 204 PRO A O 1
ATOM 1584 N N . ILE A 1 205 ? -0.467 39.956 14.073 1.00 35.53 205 ILE A N 1
ATOM 1585 C CA . ILE A 1 205 ? 0.323 38.882 13.463 1.00 35.53 205 ILE A CA 1
ATOM 1586 C C . ILE A 1 205 ? 1.574 39.510 12.816 1.00 35.53 205 ILE A C 1
ATOM 1588 O O . ILE A 1 205 ? 1.423 40.444 12.020 1.00 35.53 205 ILE A O 1
ATOM 1592 N N . PRO A 1 206 ? 2.801 39.035 13.104 1.00 35.34 206 PRO A N 1
ATOM 1593 C CA . PRO A 1 206 ? 3.990 39.537 12.429 1.00 35.34 206 PRO A CA 1
ATOM 1594 C C . PRO A 1 206 ? 3.899 39.250 10.928 1.00 35.34 206 PRO A C 1
ATOM 1596 O O . PRO A 1 206 ? 3.636 38.118 10.516 1.00 35.34 206 PRO A O 1
ATOM 1599 N N . ALA A 1 207 ? 4.123 40.273 10.104 1.00 33.69 207 ALA A N 1
ATOM 1600 C CA . ALA A 1 207 ? 4.178 40.118 8.658 1.00 33.69 207 ALA A CA 1
ATOM 1601 C C . ALA A 1 207 ? 5.306 39.149 8.261 1.00 33.69 207 ALA A C 1
ATOM 1603 O O . ALA A 1 207 ? 6.417 39.217 8.791 1.00 33.69 207 ALA A O 1
ATOM 1604 N N . ALA A 1 208 ? 5.011 38.260 7.309 1.00 30.11 208 ALA A N 1
ATOM 1605 C CA . ALA A 1 208 ? 5.965 37.301 6.770 1.00 30.11 208 ALA A CA 1
ATOM 1606 C C . ALA A 1 208 ? 7.226 38.015 6.257 1.00 30.11 208 ALA A C 1
ATOM 1608 O O . ALA A 1 208 ? 7.162 38.858 5.360 1.00 30.11 208 ALA A O 1
ATOM 1609 N N . VAL A 1 209 ? 8.381 37.658 6.822 1.00 32.34 209 VAL A N 1
ATOM 1610 C CA . VAL A 1 209 ? 9.684 38.141 6.360 1.00 32.34 209 VAL A CA 1
ATOM 1611 C C . VAL A 1 209 ? 9.927 37.595 4.953 1.00 32.34 209 VAL A C 1
ATOM 1613 O O . VAL A 1 209 ? 10.125 36.395 4.764 1.00 32.34 209 VAL A O 1
ATOM 1616 N N . GLN A 1 210 ? 9.912 38.478 3.953 1.00 30.14 210 GLN A N 1
ATOM 1617 C CA . GLN A 1 210 ? 10.381 38.157 2.608 1.00 30.14 210 GLN A CA 1
ATOM 1618 C C . GLN A 1 210 ? 11.900 37.968 2.641 1.00 30.14 210 GLN A C 1
ATOM 1620 O O . GLN A 1 210 ? 12.658 38.923 2.812 1.00 30.14 210 GLN A O 1
ATOM 1625 N N . VAL A 1 211 ? 12.352 36.727 2.472 1.00 32.31 211 VAL A N 1
ATOM 1626 C CA . VAL A 1 211 ? 13.774 36.412 2.317 1.00 32.31 211 VAL A CA 1
ATOM 1627 C C . VAL A 1 211 ? 14.185 36.740 0.880 1.00 32.31 211 VAL A C 1
ATOM 1629 O O . VAL A 1 211 ? 13.814 36.035 -0.058 1.00 32.31 211 VAL A O 1
ATOM 1632 N N . GLN A 1 212 ? 14.939 37.827 0.700 1.00 28.81 212 GLN A N 1
ATOM 1633 C CA . GLN A 1 212 ? 15.639 38.112 -0.556 1.00 28.81 212 GLN A CA 1
ATOM 1634 C C . GLN A 1 212 ? 16.801 37.120 -0.754 1.00 28.81 212 GLN A C 1
ATOM 1636 O O . GLN A 1 212 ? 17.482 36.782 0.221 1.00 28.81 212 GLN A O 1
ATOM 1641 N N . PRO A 1 213 ? 17.078 36.667 -1.992 1.00 29.09 213 PRO A N 1
ATOM 1642 C CA . PRO A 1 213 ? 18.186 35.762 -2.255 1.00 29.09 213 PRO A CA 1
ATOM 1643 C C . PRO A 1 213 ? 19.508 36.525 -2.134 1.00 29.09 213 PRO A C 1
ATOM 1645 O O . PRO A 1 213 ? 19.748 37.489 -2.858 1.00 29.09 213 PRO A O 1
ATOM 1648 N N . LYS A 1 214 ? 20.364 36.104 -1.197 1.00 32.16 214 LYS A N 1
ATOM 1649 C CA . LYS A 1 214 ? 21.696 36.686 -1.013 1.00 32.16 214 LYS A CA 1
ATOM 1650 C C . LYS A 1 214 ? 22.692 36.017 -1.958 1.00 32.16 214 LYS A C 1
ATOM 1652 O O . LYS A 1 214 ? 22.871 34.802 -1.926 1.00 32.16 214 LYS A O 1
ATOM 1657 N N . GLU A 1 215 ? 23.316 36.857 -2.774 1.00 30.67 215 GLU A N 1
ATOM 1658 C CA . GLU A 1 215 ? 24.381 36.552 -3.723 1.00 30.67 215 GLU A CA 1
ATOM 1659 C C . GLU A 1 215 ? 25.569 35.810 -3.096 1.00 30.67 215 GLU A C 1
ATOM 1661 O O . GLU A 1 215 ? 25.956 36.027 -1.943 1.00 30.67 215 GLU A O 1
ATOM 1666 N N . GLU A 1 216 ? 26.161 34.958 -3.930 1.00 39.22 216 GLU A N 1
ATOM 1667 C CA . GLU A 1 216 ? 27.364 34.170 -3.708 1.00 39.22 216 GLU A CA 1
ATOM 1668 C C . GLU A 1 216 ? 28.505 34.975 -3.061 1.00 39.22 216 GLU A C 1
ATOM 1670 O O . GLU A 1 216 ? 29.050 35.919 -3.636 1.00 39.22 216 GLU A O 1
ATOM 1675 N N . ARG A 1 217 ? 28.981 34.512 -1.900 1.00 29.62 217 ARG A N 1
ATOM 1676 C CA . ARG A 1 217 ? 30.368 34.734 -1.476 1.00 29.62 217 ARG A CA 1
ATOM 1677 C C . ARG A 1 217 ? 31.043 33.406 -1.192 1.00 29.62 217 ARG A C 1
ATOM 1679 O O . ARG A 1 217 ? 30.733 32.721 -0.224 1.00 29.62 217 ARG A O 1
ATOM 1686 N N . ARG A 1 218 ? 32.012 33.100 -2.058 1.00 35.88 218 ARG A N 1
ATOM 1687 C CA . ARG A 1 218 ? 33.106 32.149 -1.849 1.00 35.88 218 ARG A CA 1
ATOM 1688 C C . ARG A 1 218 ? 33.687 32.296 -0.439 1.00 35.88 218 ARG A C 1
ATOM 1690 O O . ARG A 1 218 ? 34.285 33.325 -0.134 1.00 35.88 218 ARG A O 1
ATOM 1697 N N . ALA A 1 219 ? 33.585 31.243 0.360 1.00 29.28 219 ALA A N 1
ATOM 1698 C CA . ALA A 1 219 ? 34.473 30.991 1.486 1.00 29.28 219 ALA A CA 1
ATOM 1699 C C . ALA A 1 219 ? 34.672 29.476 1.617 1.00 29.28 219 ALA A C 1
ATOM 1701 O O . ALA A 1 219 ? 33.713 28.707 1.618 1.00 29.28 219 ALA A O 1
ATOM 1702 N N . ASP A 1 220 ? 35.941 29.077 1.647 1.00 32.22 220 ASP A N 1
ATOM 1703 C CA . ASP A 1 220 ? 36.448 27.711 1.720 1.00 32.22 220 ASP A CA 1
ATOM 1704 C C . ASP A 1 220 ? 35.797 26.881 2.836 1.00 32.22 220 ASP A C 1
ATOM 1706 O O . ASP A 1 220 ? 36.161 26.988 4.006 1.00 32.22 220 ASP A O 1
ATOM 1710 N N . VAL A 1 221 ? 34.909 25.959 2.463 1.00 31.80 221 VAL A N 1
ATOM 1711 C CA . VAL A 1 221 ? 34.582 24.790 3.283 1.00 31.80 221 VAL A CA 1
ATOM 1712 C C . VAL A 1 221 ? 34.976 23.564 2.474 1.00 31.80 221 VAL A C 1
ATOM 1714 O O . VAL A 1 221 ? 34.335 23.185 1.495 1.00 31.80 221 VAL A O 1
ATOM 1717 N N . ARG A 1 222 ? 36.106 22.965 2.859 1.00 26.80 222 ARG A N 1
ATOM 1718 C CA . ARG A 1 222 ? 36.584 21.693 2.317 1.00 26.80 222 ARG A CA 1
ATOM 1719 C C . ARG A 1 222 ? 35.537 20.618 2.599 1.00 26.80 222 ARG A C 1
ATOM 1721 O O . ARG A 1 222 ? 35.496 20.068 3.695 1.00 26.80 222 ARG A O 1
ATOM 1728 N N . HIS A 1 223 ? 34.734 20.284 1.594 1.00 28.17 223 HIS A N 1
ATOM 1729 C CA . HIS A 1 223 ? 33.980 19.038 1.587 1.00 28.17 223 HIS A CA 1
ATOM 1730 C C . HIS A 1 223 ? 34.945 17.861 1.822 1.00 28.17 223 HIS A C 1
ATOM 1732 O O . HIS A 1 223 ? 35.969 17.774 1.126 1.00 28.17 223 HIS A O 1
ATOM 1738 N N . PRO A 1 224 ? 34.649 16.927 2.747 1.00 26.72 224 PRO A N 1
ATOM 1739 C CA . PRO A 1 224 ? 35.292 15.629 2.712 1.00 26.72 224 PRO A CA 1
ATOM 1740 C C . PRO A 1 224 ? 34.923 15.006 1.367 1.00 26.72 224 PRO A C 1
ATOM 1742 O O . PRO A 1 224 ? 33.754 14.792 1.046 1.00 26.72 224 PRO A O 1
ATOM 1745 N N . ARG A 1 225 ? 35.950 14.823 0.535 1.00 26.16 225 ARG A N 1
ATOM 1746 C CA . ARG A 1 225 ? 35.842 14.213 -0.787 1.00 26.16 225 ARG A CA 1
ATOM 1747 C C . ARG A 1 225 ? 35.048 12.907 -0.654 1.00 26.16 225 ARG A C 1
ATOM 1749 O O . ARG A 1 225 ? 35.416 12.100 0.203 1.00 26.16 225 ARG A O 1
ATOM 1756 N N . PRO A 1 226 ? 34.027 12.654 -1.495 1.00 28.88 226 PRO A N 1
ATOM 1757 C CA . PRO A 1 226 ? 33.508 11.303 -1.633 1.00 28.88 226 PRO A CA 1
ATOM 1758 C C . PRO A 1 226 ? 34.692 10.397 -1.966 1.00 28.88 226 PRO A C 1
ATOM 1760 O O . PRO A 1 226 ? 35.578 10.777 -2.740 1.00 28.88 226 PRO A O 1
ATOM 1763 N N . HIS A 1 227 ? 34.749 9.251 -1.290 1.00 30.84 227 HIS A N 1
ATOM 1764 C CA . HIS A 1 227 ? 35.834 8.291 -1.402 1.00 30.84 227 HIS A CA 1
ATOM 1765 C C . HIS A 1 227 ? 36.306 8.128 -2.849 1.00 30.84 227 HIS A C 1
ATOM 1767 O O . HIS A 1 227 ? 35.517 8.012 -3.785 1.00 30.84 227 HIS A O 1
ATOM 1773 N N . ALA A 1 228 ? 37.630 8.176 -2.977 1.00 26.09 228 ALA A N 1
ATOM 1774 C CA . ALA A 1 228 ? 38.400 8.184 -4.201 1.00 26.09 228 ALA A CA 1
ATOM 1775 C C . ALA A 1 228 ? 37.799 7.345 -5.337 1.00 26.09 228 ALA A C 1
ATOM 1777 O O . ALA A 1 228 ? 37.589 6.137 -5.210 1.00 26.09 228 ALA A O 1
ATOM 1778 N N . VAL A 1 229 ? 37.659 8.014 -6.484 1.00 30.33 229 VAL A N 1
ATOM 1779 C CA . VAL A 1 229 ? 37.667 7.434 -7.827 1.00 30.33 229 VAL A CA 1
ATOM 1780 C C . VAL A 1 229 ? 38.681 6.291 -7.858 1.00 30.33 229 VAL A C 1
ATOM 1782 O O . VAL A 1 229 ? 39.893 6.509 -7.821 1.00 30.33 229 VAL A O 1
ATOM 1785 N N . HIS A 1 230 ? 38.190 5.055 -7.898 1.00 27.56 230 HIS A N 1
ATOM 1786 C CA . HIS A 1 230 ? 39.016 3.934 -8.307 1.00 27.56 230 HIS A CA 1
ATOM 1787 C C . HIS A 1 230 ? 39.467 4.208 -9.743 1.00 27.56 230 HIS A C 1
ATOM 1789 O O . HIS A 1 230 ? 38.641 4.295 -10.651 1.00 27.56 230 HIS A O 1
ATOM 1795 N N . GLY A 1 231 ? 40.778 4.377 -9.938 1.00 31.20 231 GLY A N 1
ATOM 1796 C CA . GLY A 1 231 ? 41.381 4.420 -11.267 1.00 31.20 231 GLY A CA 1
ATOM 1797 C C . GLY A 1 231 ? 41.013 3.172 -12.084 1.00 31.20 231 GLY A C 1
ATOM 1798 O O . GLY A 1 231 ? 40.546 2.179 -11.513 1.00 31.20 231 GLY A O 1
ATOM 1799 N N . PRO A 1 232 ? 41.196 3.196 -13.416 1.00 31.86 232 PRO A N 1
ATOM 1800 C CA . PRO A 1 232 ? 40.810 2.090 -14.284 1.00 31.86 232 PRO A CA 1
ATOM 1801 C C . PRO A 1 232 ? 41.493 0.803 -13.810 1.00 31.86 232 PRO A C 1
ATOM 1803 O O . PRO A 1 232 ? 42.701 0.623 -13.953 1.00 31.86 232 PRO A O 1
ATOM 1806 N N . ARG A 1 233 ? 40.713 -0.101 -13.207 1.00 37.31 233 ARG A N 1
ATOM 1807 C CA . ARG A 1 233 ? 41.154 -1.448 -12.845 1.00 37.31 233 ARG A CA 1
ATOM 1808 C C . ARG A 1 233 ? 41.320 -2.241 -14.141 1.00 37.31 233 ARG A C 1
ATOM 1810 O O . ARG A 1 233 ? 40.409 -2.934 -14.576 1.00 37.31 233 ARG A O 1
ATOM 1817 N N . PHE A 1 234 ? 42.480 -2.111 -14.777 1.00 42.28 234 PHE A N 1
ATOM 1818 C CA . PHE A 1 234 ? 42.808 -2.781 -16.041 1.00 42.28 234 PHE A CA 1
ATOM 1819 C C . PHE A 1 234 ? 42.799 -4.322 -15.954 1.00 42.28 234 PHE A C 1
ATOM 1821 O O . PHE A 1 234 ? 42.759 -4.978 -16.989 1.00 42.28 234 PHE A O 1
ATOM 1828 N N . LEU A 1 235 ? 42.814 -4.909 -14.748 1.00 40.06 235 LEU A N 1
ATOM 1829 C CA . LEU A 1 235 ? 43.084 -6.339 -14.532 1.00 40.06 235 LEU A CA 1
ATOM 1830 C C . LEU A 1 235 ? 42.038 -7.092 -13.687 1.00 40.06 235 LEU A C 1
ATOM 1832 O O . LEU A 1 235 ? 42.304 -8.210 -13.261 1.00 40.06 235 LEU A O 1
ATOM 1836 N N . SER A 1 236 ? 40.843 -6.539 -13.455 1.00 48.94 236 SER A N 1
ATOM 1837 C CA . SER A 1 236 ? 39.776 -7.246 -12.714 1.00 48.94 236 SER A CA 1
ATOM 1838 C C . SER A 1 236 ? 38.673 -7.804 -13.621 1.00 48.94 236 SER A C 1
ATOM 1840 O O . SER A 1 236 ? 37.498 -7.767 -13.260 1.00 48.94 236 SER A O 1
ATOM 1842 N N . LEU A 1 237 ? 39.026 -8.257 -14.825 1.00 58.00 237 LEU A N 1
ATOM 1843 C CA . LEU A 1 237 ? 38.114 -9.020 -15.678 1.00 58.00 237 LEU A CA 1
ATOM 1844 C C . LEU A 1 237 ? 38.293 -10.504 -15.370 1.00 58.00 237 LEU A C 1
ATOM 1846 O O . LEU A 1 237 ? 39.424 -10.973 -15.249 1.00 58.00 237 LEU A O 1
ATOM 1850 N N . ASP A 1 238 ? 37.189 -11.247 -15.282 1.00 69.00 238 ASP A N 1
ATOM 1851 C CA . ASP A 1 238 ? 37.250 -12.707 -15.232 1.00 69.00 238 ASP A CA 1
ATOM 1852 C C . ASP A 1 238 ? 38.076 -13.221 -16.427 1.00 69.00 238 ASP A C 1
ATOM 1854 O O . ASP A 1 238 ? 37.949 -12.728 -17.555 1.00 69.00 238 ASP A O 1
ATOM 1858 N N . ARG A 1 239 ? 38.950 -14.203 -16.189 1.00 76.12 239 ARG A N 1
ATOM 1859 C CA . ARG A 1 239 ? 39.919 -14.717 -17.171 1.00 76.12 239 ARG A CA 1
ATOM 1860 C C . ARG A 1 239 ? 39.222 -15.165 -18.457 1.00 76.12 239 ARG A C 1
ATOM 1862 O O . ARG A 1 239 ? 39.753 -14.972 -19.546 1.00 76.12 239 ARG A O 1
ATOM 1869 N N . ARG A 1 240 ? 38.004 -15.702 -18.339 1.00 78.50 240 ARG A N 1
ATOM 1870 C CA . ARG A 1 240 ? 37.156 -16.122 -19.469 1.00 78.50 240 ARG A CA 1
ATOM 1871 C C . ARG A 1 240 ? 36.672 -14.941 -20.316 1.00 78.50 240 ARG A C 1
ATOM 1873 O O . ARG A 1 240 ? 36.711 -15.006 -21.545 1.00 78.50 240 ARG A O 1
ATOM 1880 N N . LEU A 1 241 ? 36.259 -13.852 -19.669 1.00 78.50 241 LEU A N 1
ATOM 1881 C CA . LEU A 1 241 ? 35.819 -12.633 -20.345 1.00 78.50 241 LEU A CA 1
ATOM 1882 C C . LEU A 1 241 ? 37.002 -11.926 -21.018 1.00 78.50 241 LEU A C 1
ATOM 1884 O O . LEU A 1 241 ? 36.900 -11.544 -22.180 1.00 78.50 241 LEU A O 1
ATOM 1888 N N . SER A 1 242 ? 38.148 -11.830 -20.337 1.00 80.69 242 SER A N 1
ATOM 1889 C CA . SER A 1 242 ? 39.375 -11.251 -20.901 1.00 80.69 242 SER A CA 1
ATOM 1890 C C . SER A 1 242 ? 39.863 -12.014 -22.141 1.00 80.69 242 SER A C 1
ATOM 1892 O O . SER A 1 242 ? 40.164 -11.389 -23.158 1.00 80.69 242 SER A O 1
ATOM 1894 N N . LEU A 1 243 ? 39.851 -13.354 -22.106 1.00 86.06 243 LEU A N 1
ATOM 1895 C CA . LEU A 1 243 ? 40.177 -14.193 -23.266 1.00 86.06 243 LEU A CA 1
ATOM 1896 C C . LEU A 1 243 ? 39.211 -13.968 -24.435 1.00 86.06 243 LEU A C 1
ATOM 1898 O O . LEU A 1 243 ? 39.648 -13.863 -25.576 1.00 86.06 243 LEU A O 1
ATOM 1902 N N . THR A 1 244 ? 37.912 -13.847 -24.157 1.00 86.12 244 THR A N 1
ATOM 1903 C CA . THR A 1 244 ? 36.896 -13.610 -25.194 1.00 86.12 244 THR A CA 1
ATOM 1904 C C . THR A 1 244 ? 37.068 -12.234 -25.837 1.00 86.12 244 THR A C 1
ATOM 1906 O O . THR A 1 244 ? 37.052 -12.120 -27.061 1.00 86.12 244 THR A O 1
ATOM 1909 N N . VAL A 1 245 ? 37.302 -11.193 -25.032 1.00 85.62 245 VAL A N 1
ATOM 1910 C CA . VAL A 1 245 ? 37.590 -9.838 -25.528 1.00 85.62 245 VAL A CA 1
ATOM 1911 C C . VAL A 1 245 ? 38.861 -9.819 -26.375 1.00 85.62 245 VAL A C 1
ATOM 1913 O O . VAL A 1 245 ? 38.859 -9.251 -27.468 1.00 85.62 245 VAL A O 1
ATOM 1916 N N . GLY A 1 246 ? 39.928 -10.477 -25.915 1.00 87.44 246 GLY A N 1
ATOM 1917 C CA . GLY A 1 246 ? 41.176 -10.594 -26.668 1.00 87.44 246 GLY A CA 1
ATOM 1918 C C . GLY A 1 246 ? 40.986 -11.322 -27.999 1.00 87.44 246 GLY A C 1
ATOM 1919 O O . GLY A 1 246 ? 41.424 -10.834 -29.037 1.00 87.44 246 GLY A O 1
ATOM 1920 N N . LEU A 1 247 ? 40.268 -12.447 -28.002 1.00 92.75 247 LEU A N 1
ATOM 1921 C CA . LEU A 1 247 ? 40.010 -13.238 -29.206 1.00 92.75 247 LEU A CA 1
ATOM 1922 C C . LEU A 1 247 ? 39.178 -12.457 -30.235 1.00 92.75 247 LEU A C 1
ATOM 1924 O O . LEU A 1 247 ? 39.556 -12.369 -31.398 1.00 92.75 247 LEU A O 1
ATOM 1928 N N . VAL A 1 248 ? 38.059 -11.863 -29.813 1.00 92.38 248 VAL A N 1
ATOM 1929 C CA . VAL A 1 248 ? 37.152 -11.139 -30.720 1.00 92.38 248 VAL A CA 1
ATOM 1930 C C . VAL A 1 248 ? 37.812 -9.883 -31.288 1.00 92.38 248 VAL A C 1
ATOM 1932 O O . VAL A 1 248 ? 37.671 -9.606 -32.478 1.00 92.38 248 VAL A O 1
ATOM 1935 N N . SER A 1 249 ? 38.565 -9.141 -30.472 1.00 91.31 249 SER A N 1
ATOM 1936 C CA . SER A 1 249 ? 39.287 -7.951 -30.939 1.00 91.31 249 SER A CA 1
ATOM 1937 C C . SER A 1 249 ? 40.412 -8.300 -31.917 1.00 91.31 249 SER A C 1
ATOM 1939 O O . SER A 1 249 ? 40.484 -7.697 -32.986 1.00 91.31 249 SER A O 1
ATOM 1941 N N . THR A 1 250 ? 41.244 -9.301 -31.611 1.00 93.19 250 THR A N 1
ATOM 1942 C CA . THR A 1 250 ? 42.348 -9.726 -32.492 1.00 93.19 250 THR A CA 1
ATOM 1943 C C . THR A 1 250 ? 41.849 -10.308 -33.811 1.00 93.19 250 THR A C 1
ATOM 1945 O O . THR A 1 250 ? 42.338 -9.905 -34.866 1.00 93.19 250 THR A O 1
ATOM 1948 N N . LEU A 1 251 ? 40.838 -11.184 -33.779 1.00 94.31 251 LEU A N 1
ATOM 1949 C CA . LEU A 1 251 ? 40.221 -11.727 -34.991 1.00 94.31 251 LEU A CA 1
ATOM 1950 C C . LEU A 1 251 ? 39.553 -10.632 -35.822 1.00 94.31 251 LEU A C 1
ATOM 1952 O O . LEU A 1 251 ? 39.750 -10.586 -37.032 1.00 94.31 251 LEU A O 1
ATOM 1956 N N . GLY A 1 252 ? 38.785 -9.742 -35.191 1.00 92.38 252 GLY A N 1
ATOM 1957 C CA . GLY A 1 252 ? 38.068 -8.690 -35.906 1.00 92.38 252 GLY A CA 1
ATOM 1958 C C . GLY A 1 252 ? 38.997 -7.659 -36.536 1.00 92.38 252 GLY A C 1
ATOM 1959 O O . GLY A 1 252 ? 38.867 -7.380 -37.725 1.00 92.38 252 GLY A O 1
ATOM 1960 N N . VAL A 1 253 ? 39.975 -7.141 -35.787 1.00 93.94 253 VAL A N 1
ATOM 1961 C CA . VAL A 1 253 ? 40.962 -6.191 -36.327 1.00 93.94 253 VAL A CA 1
ATOM 1962 C C . VAL A 1 253 ? 41.841 -6.865 -37.378 1.00 93.94 253 VAL A C 1
ATOM 1964 O O . VAL A 1 253 ? 42.030 -6.296 -38.447 1.00 93.94 253 VAL A O 1
ATOM 1967 N N . GLY A 1 254 ? 42.324 -8.086 -37.128 1.00 93.69 254 GLY A N 1
ATOM 1968 C CA . GLY A 1 254 ? 43.142 -8.832 -38.086 1.00 93.69 254 GLY A CA 1
ATOM 1969 C C . GLY A 1 254 ? 42.410 -9.102 -39.402 1.00 93.69 254 GLY A C 1
ATOM 1970 O O . GLY A 1 254 ? 42.937 -8.801 -40.471 1.00 93.69 254 GLY A O 1
ATOM 1971 N N . ALA A 1 255 ? 41.168 -9.591 -39.337 1.00 92.94 255 ALA A N 1
ATOM 1972 C CA . ALA A 1 255 ? 40.336 -9.813 -40.518 1.00 92.94 255 ALA A CA 1
ATOM 1973 C C . ALA A 1 255 ? 39.978 -8.498 -41.230 1.00 92.94 255 ALA A C 1
ATOM 1975 O O . ALA A 1 255 ? 39.946 -8.456 -42.458 1.00 92.94 255 ALA A O 1
ATOM 1976 N N . GLY A 1 256 ? 39.753 -7.417 -40.478 1.00 90.62 256 GLY A N 1
ATOM 1977 C CA . GLY A 1 256 ? 39.509 -6.083 -41.023 1.00 90.62 256 GLY A CA 1
ATOM 1978 C C . GLY A 1 256 ? 40.713 -5.513 -41.775 1.00 90.62 256 GLY A C 1
ATOM 1979 O O . GLY A 1 256 ? 40.557 -5.033 -42.893 1.00 90.62 256 GLY A O 1
ATOM 1980 N N . VAL A 1 257 ? 41.917 -5.612 -41.200 1.00 92.50 257 VAL A N 1
ATOM 1981 C CA . VAL A 1 257 ? 43.174 -5.190 -41.844 1.00 92.50 257 VAL A CA 1
ATOM 1982 C C . VAL A 1 257 ? 43.455 -6.035 -43.081 1.00 92.50 257 VAL A C 1
ATOM 1984 O O . VAL A 1 257 ? 43.841 -5.491 -44.109 1.00 92.50 257 VAL A O 1
ATOM 1987 N N . LEU A 1 258 ? 43.226 -7.349 -43.013 1.00 90.94 258 LEU A N 1
ATOM 1988 C CA . LEU A 1 258 ? 43.389 -8.238 -44.161 1.00 90.94 258 LEU A CA 1
ATOM 1989 C C . LEU A 1 258 ? 42.387 -7.908 -45.276 1.00 90.94 258 LEU A C 1
ATOM 1991 O O . LEU A 1 258 ? 42.768 -7.845 -46.442 1.00 90.94 258 LEU A O 1
ATOM 1995 N N . GLY A 1 259 ? 41.125 -7.655 -44.920 1.00 85.56 259 GLY A N 1
ATOM 1996 C CA . GLY A 1 259 ? 40.094 -7.199 -45.849 1.00 85.56 259 GLY A CA 1
ATOM 1997 C C . GLY A 1 259 ? 40.494 -5.896 -46.532 1.00 85.56 259 GLY A C 1
ATOM 1998 O O . GLY A 1 259 ? 40.447 -5.812 -47.757 1.00 85.56 259 GLY A O 1
ATOM 1999 N N . LEU A 1 260 ? 40.981 -4.924 -45.759 1.00 86.06 260 LEU A N 1
ATOM 2000 C CA . LEU A 1 260 ? 41.516 -3.670 -46.278 1.00 86.06 260 LEU A CA 1
ATOM 2001 C C . LEU A 1 260 ? 42.689 -3.927 -47.235 1.00 86.06 260 LEU A C 1
ATOM 2003 O O . LEU A 1 260 ? 42.623 -3.527 -48.383 1.00 86.06 260 LEU A O 1
ATOM 2007 N N . ALA A 1 261 ? 43.725 -4.647 -46.803 1.00 86.38 261 ALA A N 1
ATOM 2008 C CA . ALA A 1 261 ? 44.967 -4.825 -47.557 1.00 86.38 261 ALA A CA 1
ATOM 2009 C C . ALA A 1 261 ? 44.809 -5.661 -48.838 1.00 86.38 261 ALA A C 1
ATOM 2011 O O . ALA A 1 261 ? 45.438 -5.354 -49.847 1.00 86.38 261 ALA A O 1
ATOM 2012 N N . LEU A 1 262 ? 43.991 -6.719 -48.806 1.00 84.50 262 LEU A N 1
ATOM 2013 C CA . LEU A 1 262 ? 43.819 -7.627 -49.946 1.00 84.50 262 LEU A CA 1
ATOM 2014 C C . LEU A 1 262 ? 42.806 -7.131 -50.968 1.00 84.50 262 LEU A C 1
ATOM 2016 O O . LEU A 1 262 ? 42.882 -7.524 -52.130 1.00 84.50 262 LEU A O 1
ATOM 2020 N N . THR A 1 263 ? 41.815 -6.352 -50.532 1.00 80.25 263 THR A N 1
ATOM 2021 C CA . THR A 1 263 ? 40.731 -5.932 -51.423 1.00 80.25 263 THR A CA 1
ATOM 2022 C C . THR A 1 263 ? 40.757 -4.470 -51.791 1.00 80.25 263 THR A C 1
ATOM 2024 O O . THR A 1 263 ? 39.964 -4.122 -52.652 1.00 80.25 263 THR A O 1
ATOM 2027 N N . TRP A 1 264 ? 41.700 -3.679 -51.253 1.00 79.12 264 TRP A N 1
ATOM 2028 C CA . TRP A 1 264 ? 41.872 -2.261 -51.571 1.00 79.12 264 TRP A CA 1
ATOM 2029 C C . TRP A 1 264 ? 41.848 -1.994 -53.076 1.00 79.12 264 TRP A C 1
ATOM 2031 O O . TRP A 1 264 ? 42.833 -2.163 -53.797 1.00 79.12 264 TRP A O 1
ATOM 2041 N N . THR A 1 265 ? 40.694 -1.551 -53.544 1.00 69.31 265 THR A N 1
ATOM 2042 C CA . THR A 1 265 ? 40.416 -1.201 -54.933 1.00 69.31 265 THR A CA 1
ATOM 2043 C C . THR A 1 265 ? 39.675 0.128 -55.035 1.00 69.31 265 THR A C 1
ATOM 2045 O O . THR A 1 265 ? 39.467 0.611 -56.152 1.00 69.31 265 THR A O 1
ATOM 2048 N N . SER A 1 266 ? 39.300 0.746 -53.905 1.00 60.91 266 SER A N 1
ATOM 2049 C CA . SER A 1 266 ? 38.452 1.938 -53.863 1.00 60.91 266 SER A CA 1
ATOM 2050 C C . SER A 1 266 ? 39.032 3.123 -54.648 1.00 60.91 266 SER A C 1
ATOM 2052 O O . SER A 1 266 ? 39.895 3.875 -54.202 1.00 60.91 266 SER A O 1
ATOM 2054 N N . ARG A 1 267 ? 38.471 3.339 -55.844 1.00 63.06 267 ARG A N 1
ATOM 2055 C CA . ARG A 1 267 ? 38.642 4.568 -56.640 1.00 63.06 267 ARG A CA 1
ATOM 2056 C C . ARG A 1 267 ? 37.853 5.758 -56.065 1.00 63.06 267 ARG A C 1
ATOM 2058 O O . ARG A 1 267 ? 38.047 6.878 -56.523 1.00 63.06 267 ARG A O 1
ATOM 2065 N N . ASP A 1 268 ? 36.981 5.521 -55.078 1.00 76.06 268 ASP A N 1
ATOM 2066 C CA . ASP A 1 268 ? 36.071 6.504 -54.470 1.00 76.06 268 ASP A CA 1
ATOM 2067 C C . ASP A 1 268 ? 36.299 6.643 -52.953 1.00 76.06 268 ASP A C 1
ATOM 2069 O O . ASP A 1 268 ? 35.458 6.308 -52.113 1.00 76.06 268 ASP A O 1
ATOM 2073 N N . LEU A 1 269 ? 37.490 7.134 -52.599 1.00 83.50 269 LEU A N 1
ATOM 2074 C CA . LEU A 1 269 ? 37.870 7.435 -51.215 1.00 83.50 269 LEU A CA 1
ATOM 2075 C C . LEU A 1 269 ? 36.930 8.474 -50.578 1.00 83.50 269 LEU A C 1
ATOM 2077 O O . LEU A 1 269 ? 36.639 8.406 -49.383 1.00 83.50 269 LEU A O 1
ATOM 2081 N N . LEU A 1 270 ? 36.436 9.423 -51.379 1.00 83.81 270 LEU A N 1
ATOM 2082 C CA . LEU A 1 270 ? 35.521 10.467 -50.925 1.00 83.81 270 LEU A CA 1
ATOM 2083 C C . LEU A 1 270 ? 34.178 9.868 -50.485 1.00 83.81 270 LEU A C 1
ATOM 2085 O O . LEU A 1 270 ? 33.662 10.239 -49.429 1.00 83.81 270 LEU A O 1
ATOM 2089 N N . GLY A 1 271 ? 33.641 8.910 -51.243 1.00 81.81 271 GLY A N 1
ATOM 2090 C CA . GLY A 1 271 ? 32.446 8.158 -50.877 1.00 81.81 271 GLY A CA 1
ATOM 2091 C C . GLY A 1 271 ? 32.603 7.410 -49.554 1.00 81.81 271 GLY A C 1
ATOM 2092 O O . GLY A 1 271 ? 31.753 7.545 -48.671 1.00 81.81 271 GLY A O 1
ATOM 2093 N N . LEU A 1 272 ? 33.716 6.689 -49.378 1.00 85.00 272 LEU A N 1
ATOM 2094 C CA . LEU A 1 272 ? 33.991 5.937 -48.149 1.00 85.00 272 LEU A CA 1
ATOM 2095 C C . LEU A 1 272 ? 34.092 6.865 -46.928 1.00 85.00 272 LEU A C 1
ATOM 2097 O O . LEU A 1 272 ? 33.443 6.617 -45.911 1.00 85.00 272 LEU A O 1
ATOM 2101 N N . LEU A 1 273 ? 34.845 7.966 -47.038 1.00 86.69 273 LEU A N 1
ATOM 2102 C CA . LEU A 1 273 ? 34.962 8.968 -45.972 1.00 86.69 273 LEU A CA 1
ATOM 2103 C C . LEU A 1 273 ? 33.616 9.628 -45.648 1.00 86.69 273 LEU A C 1
ATOM 2105 O O . LEU A 1 273 ? 33.318 9.867 -44.478 1.00 86.69 273 LEU A O 1
ATOM 2109 N N . THR A 1 274 ? 32.779 9.873 -46.660 1.00 85.19 274 THR A N 1
ATOM 2110 C CA . THR A 1 274 ? 31.440 10.445 -46.462 1.00 85.19 274 THR A CA 1
ATOM 2111 C C . THR A 1 274 ? 30.543 9.492 -45.680 1.00 85.19 274 THR A C 1
ATOM 2113 O O . THR A 1 274 ? 29.876 9.918 -44.739 1.00 85.19 274 THR A O 1
ATOM 2116 N N . VAL A 1 275 ? 30.551 8.196 -46.011 1.00 84.31 275 VAL A N 1
ATOM 2117 C CA . VAL A 1 275 ? 29.776 7.189 -45.271 1.00 84.31 275 VAL A CA 1
ATOM 2118 C C . VAL A 1 275 ? 30.292 7.045 -43.840 1.00 84.31 275 VAL A C 1
ATOM 2120 O O . VAL A 1 275 ? 29.492 7.056 -42.909 1.00 84.31 275 VAL A O 1
ATOM 2123 N N . VAL A 1 276 ? 31.611 6.997 -43.635 1.00 87.25 276 VAL A N 1
ATOM 2124 C CA . VAL A 1 276 ? 32.213 6.975 -42.290 1.00 87.25 276 VAL A CA 1
ATOM 2125 C C . VAL A 1 276 ? 31.783 8.199 -41.469 1.00 87.25 276 VAL A C 1
ATOM 2127 O O . VAL A 1 276 ? 31.363 8.048 -40.321 1.00 87.25 276 VAL A O 1
ATOM 2130 N N . GLY A 1 277 ? 31.820 9.397 -42.059 1.00 84.06 277 GLY A N 1
ATOM 2131 C CA . GLY A 1 277 ? 31.377 10.634 -41.414 1.00 84.06 277 GLY A CA 1
ATOM 2132 C C . GLY A 1 277 ? 29.882 10.635 -41.087 1.00 84.06 277 GLY A C 1
ATOM 2133 O O . GLY A 1 277 ? 29.499 10.950 -39.964 1.00 84.06 277 GLY A O 1
ATOM 2134 N N . LEU A 1 278 ? 29.035 10.219 -42.030 1.00 81.50 278 LEU A N 1
ATOM 2135 C CA . LEU A 1 278 ? 27.581 10.146 -41.859 1.00 81.50 278 LEU A CA 1
ATOM 2136 C C . LEU A 1 278 ? 27.182 9.155 -40.759 1.00 81.50 278 LEU A C 1
ATOM 2138 O O . LEU A 1 278 ? 26.303 9.445 -39.949 1.00 81.50 278 LEU A O 1
ATOM 2142 N N . VAL A 1 279 ? 27.860 8.008 -40.697 1.00 81.69 279 VAL A N 1
ATOM 2143 C CA . VAL A 1 279 ? 27.673 7.012 -39.637 1.00 81.69 279 VAL A CA 1
ATOM 2144 C C . VAL A 1 279 ? 28.159 7.542 -38.297 1.00 81.69 279 VAL A C 1
ATOM 2146 O O . VAL A 1 279 ? 27.456 7.382 -37.302 1.00 81.69 279 VAL A O 1
ATOM 2149 N N . GLY A 1 280 ? 29.302 8.228 -38.268 1.00 81.19 280 GLY A N 1
ATOM 2150 C CA . GLY A 1 280 ? 29.803 8.898 -37.071 1.00 81.19 280 GLY A CA 1
ATOM 2151 C C . GLY A 1 280 ? 28.824 9.945 -36.532 1.00 81.19 280 GLY A C 1
ATOM 2152 O O . GLY A 1 280 ? 28.491 9.917 -35.352 1.00 81.19 280 GLY A O 1
ATOM 2153 N N . VAL A 1 281 ? 28.285 10.815 -37.392 1.00 79.75 281 VAL A N 1
ATOM 2154 C CA . VAL A 1 281 ? 27.270 11.820 -37.018 1.00 79.75 281 VAL A CA 1
ATOM 2155 C C . VAL A 1 281 ? 25.971 11.154 -36.568 1.00 79.75 281 VAL A C 1
ATOM 2157 O O . VAL A 1 281 ? 25.420 11.517 -35.528 1.00 79.75 281 VAL A O 1
ATOM 2160 N N . GLY A 1 282 ? 25.499 10.140 -37.297 1.00 75.06 282 GLY A N 1
ATOM 2161 C CA . GLY A 1 282 ? 24.317 9.371 -36.914 1.00 75.06 282 GLY A CA 1
ATOM 2162 C C . GLY A 1 282 ? 24.478 8.670 -35.563 1.00 75.06 282 GLY A C 1
ATOM 2163 O O . GLY A 1 282 ? 23.513 8.578 -34.804 1.00 75.06 282 GLY A O 1
ATOM 2164 N N . GLN A 1 283 ? 25.699 8.237 -35.236 1.00 77.44 283 GLN A N 1
ATOM 2165 C CA . GLN A 1 283 ? 26.078 7.687 -33.936 1.00 77.44 283 GLN A CA 1
ATOM 2166 C C . GLN A 1 283 ? 26.295 8.775 -32.868 1.00 77.44 283 GLN A C 1
ATOM 2168 O O . GLN A 1 283 ? 26.107 8.504 -31.694 1.00 77.44 283 GLN A O 1
ATOM 2173 N N . ALA A 1 284 ? 26.648 10.011 -33.211 1.00 75.88 284 ALA A N 1
ATOM 2174 C CA . ALA A 1 284 ? 26.784 11.091 -32.228 1.00 75.88 284 ALA A CA 1
ATOM 2175 C C . ALA A 1 284 ? 25.405 11.580 -31.763 1.00 75.88 284 ALA A C 1
ATOM 2177 O O . ALA A 1 284 ? 25.103 11.566 -30.569 1.00 75.88 284 ALA A O 1
ATOM 2178 N N . LEU A 1 285 ? 24.513 11.857 -32.723 1.00 70.06 285 LEU A N 1
ATOM 2179 C CA . LEU A 1 285 ? 23.098 12.170 -32.476 1.00 70.06 285 LEU A CA 1
ATOM 2180 C C . LEU A 1 285 ? 22.380 11.039 -31.727 1.00 70.06 285 LEU A C 1
ATOM 2182 O O . LEU A 1 285 ? 21.360 11.248 -31.074 1.00 70.06 285 LEU A O 1
ATOM 2186 N N . ALA A 1 286 ? 22.922 9.824 -31.821 1.00 64.25 286 ALA A N 1
ATOM 2187 C CA . ALA A 1 286 ? 22.441 8.665 -31.101 1.00 64.25 286 ALA A CA 1
ATOM 2188 C C . ALA A 1 286 ? 22.611 8.735 -29.590 1.00 64.25 286 ALA A C 1
ATOM 2190 O O . ALA A 1 286 ? 21.812 8.157 -28.851 1.00 64.25 286 ALA A O 1
ATOM 2191 N N . LEU A 1 287 ? 23.723 9.327 -29.168 1.00 61.16 287 LEU A N 1
ATOM 2192 C CA . LEU A 1 287 ? 24.257 9.209 -27.822 1.00 61.16 287 LEU A CA 1
ATOM 2193 C C . LEU A 1 287 ? 23.738 10.325 -26.917 1.00 61.16 287 LEU A C 1
ATOM 2195 O O . LEU A 1 287 ? 23.540 10.065 -25.736 1.00 61.16 287 LEU A O 1
ATOM 2199 N N . GLU A 1 288 ? 23.424 11.502 -27.470 1.00 57.72 288 GLU A N 1
ATOM 2200 C CA . GLU A 1 288 ? 22.779 12.622 -26.755 1.00 57.72 288 GLU A CA 1
ATOM 2201 C C . GLU A 1 288 ? 21.369 12.280 -26.231 1.00 57.72 288 GLU A C 1
ATOM 2203 O O . GLU A 1 288 ? 20.831 12.959 -25.359 1.00 57.72 288 GLU A O 1
ATOM 2208 N N . ALA A 1 289 ? 20.764 11.216 -26.757 1.00 51.66 289 ALA A N 1
ATOM 2209 C CA . ALA A 1 289 ? 19.370 10.857 -26.538 1.00 51.66 289 ALA A CA 1
ATOM 2210 C C . ALA A 1 289 ? 19.112 9.886 -25.368 1.00 51.66 289 ALA A C 1
ATOM 2212 O O . ALA A 1 289 ? 17.958 9.775 -24.940 1.00 51.66 289 ALA A O 1
ATOM 2213 N N . ASP A 1 290 ? 20.119 9.151 -24.868 1.00 49.50 290 ASP A N 1
ATOM 2214 C CA . ASP A 1 290 ? 19.842 7.948 -24.066 1.00 49.50 290 ASP A CA 1
ATOM 2215 C C . ASP A 1 290 ? 20.883 7.597 -22.982 1.00 49.50 290 ASP A C 1
ATOM 2217 O O . ASP A 1 290 ? 22.007 7.181 -23.272 1.00 49.50 290 ASP A O 1
ATOM 2221 N N . GLU A 1 291 ? 20.476 7.658 -21.714 1.00 46.06 291 GLU A N 1
ATOM 2222 C CA . GLU A 1 291 ? 21.248 7.159 -20.567 1.00 46.06 291 GLU A CA 1
ATOM 2223 C C . GLU A 1 291 ? 20.969 5.680 -20.223 1.00 46.06 291 GLU A C 1
ATOM 2225 O O . GLU A 1 291 ? 21.649 5.137 -19.353 1.00 46.06 291 GLU A O 1
ATOM 2230 N N . GLY A 1 292 ? 20.043 4.961 -20.883 1.00 43.19 292 GLY A N 1
ATOM 2231 C CA . GLY A 1 292 ? 19.631 3.660 -20.327 1.00 43.19 292 GLY A CA 1
ATOM 2232 C C . GLY A 1 292 ? 18.952 2.609 -21.206 1.00 43.19 292 GLY A C 1
ATOM 2233 O O . GLY A 1 292 ? 18.767 1.489 -20.712 1.00 43.19 292 GLY A O 1
ATOM 2234 N N . SER A 1 293 ? 18.591 2.870 -22.463 1.00 39.38 293 SER A N 1
ATOM 2235 C CA . SER A 1 293 ? 17.981 1.839 -23.323 1.00 39.38 293 SER A CA 1
ATOM 2236 C C . SER A 1 293 ? 19.031 1.051 -24.109 1.00 39.38 293 SER A C 1
ATOM 2238 O O . SER A 1 293 ? 20.047 1.583 -24.544 1.00 39.38 293 SER A O 1
ATOM 2240 N N . ALA A 1 294 ? 18.779 -0.237 -24.349 1.00 43.00 294 ALA A N 1
ATOM 2241 C CA . ALA A 1 294 ? 19.482 -0.987 -25.386 1.00 43.00 294 ALA A CA 1
ATOM 2242 C C . ALA A 1 294 ? 19.017 -0.458 -26.753 1.00 43.00 294 ALA A C 1
ATOM 2244 O O . ALA A 1 294 ? 18.003 -0.909 -27.282 1.00 43.00 294 ALA A O 1
ATOM 2245 N N . VAL A 1 295 ? 19.687 0.574 -27.267 1.00 50.59 295 VAL A N 1
ATOM 2246 C CA . VAL A 1 295 ? 19.268 1.247 -28.500 1.00 50.59 295 VAL A CA 1
ATOM 2247 C C . VAL A 1 295 ? 19.734 0.457 -29.716 1.00 50.59 295 VAL A C 1
ATOM 2249 O O . VAL A 1 295 ? 20.903 0.089 -29.820 1.00 50.59 295 VAL A O 1
ATOM 2252 N N . LEU A 1 296 ? 18.805 0.237 -30.648 1.00 55.06 296 LEU A N 1
ATOM 2253 C CA . LEU A 1 296 ? 19.068 -0.103 -32.045 1.00 55.06 296 LEU A CA 1
ATOM 2254 C C . LEU A 1 296 ? 20.233 0.745 -32.565 1.00 55.06 296 LEU A C 1
ATOM 2256 O O . LEU A 1 296 ? 20.114 1.964 -32.701 1.00 55.06 296 LEU A O 1
ATOM 2260 N N . SER A 1 297 ? 21.380 0.118 -32.814 1.00 62.59 297 SER A N 1
ATOM 2261 C CA . SER A 1 297 ? 22.551 0.864 -33.262 1.00 62.59 297 SER A CA 1
ATOM 2262 C C . SER A 1 297 ? 22.279 1.439 -34.649 1.00 62.59 297 SER A C 1
ATOM 2264 O O . SER A 1 297 ? 22.184 0.689 -35.617 1.00 62.59 297 SER A O 1
ATOM 2266 N N . VAL A 1 298 ? 22.177 2.766 -34.767 1.00 64.38 298 VAL A N 1
ATOM 2267 C CA . VAL A 1 298 ? 22.046 3.441 -36.074 1.00 64.38 298 VAL A CA 1
ATOM 2268 C C . VAL A 1 298 ? 23.281 3.202 -36.942 1.00 64.38 298 VAL A C 1
ATOM 2270 O O . VAL A 1 298 ? 23.176 3.182 -38.168 1.00 64.38 298 VAL A O 1
ATOM 2273 N N . SER A 1 299 ? 24.422 2.875 -36.324 1.00 71.81 299 SER A N 1
ATOM 2274 C CA . SER A 1 299 ? 25.597 2.402 -37.051 1.00 71.81 299 SER A CA 1
ATOM 2275 C C . SER A 1 299 ? 25.370 1.095 -37.818 1.00 71.81 299 SER A C 1
ATOM 2277 O O . SER A 1 299 ? 26.090 0.849 -38.776 1.00 71.81 299 SER A O 1
ATOM 2279 N N . ALA A 1 300 ? 24.364 0.276 -37.479 1.00 80.25 300 ALA A N 1
ATOM 2280 C CA . ALA A 1 300 ? 24.098 -0.977 -38.188 1.00 80.25 300 ALA A CA 1
ATOM 2281 C C . ALA A 1 300 ? 23.683 -0.742 -39.647 1.00 80.25 300 ALA A C 1
ATOM 2283 O O . ALA A 1 300 ? 24.208 -1.406 -40.534 1.00 80.25 300 ALA A O 1
ATOM 2284 N N . VAL A 1 301 ? 22.799 0.228 -39.912 1.00 81.12 301 VAL A N 1
ATOM 2285 C CA . VAL A 1 301 ? 22.406 0.574 -41.292 1.00 81.12 301 VAL A CA 1
ATOM 2286 C C . VAL A 1 301 ? 23.606 1.101 -42.071 1.00 81.12 301 VAL A C 1
ATOM 2288 O O . VAL A 1 301 ? 23.840 0.701 -43.207 1.00 81.12 301 VAL A O 1
ATOM 2291 N N . GLY A 1 302 ? 24.395 1.960 -41.425 1.00 80.38 302 GLY A N 1
ATOM 2292 C CA . GLY A 1 302 ? 25.635 2.494 -41.968 1.00 80.38 302 GLY A CA 1
ATOM 2293 C C . GLY A 1 302 ? 26.639 1.418 -42.365 1.00 80.38 302 GLY A C 1
ATOM 2294 O O . GLY A 1 302 ? 27.140 1.422 -43.483 1.00 80.38 302 GLY A O 1
ATOM 2295 N N . CYS A 1 303 ? 26.886 0.465 -41.467 1.00 84.62 303 CYS A N 1
ATOM 2296 C CA . CYS A 1 303 ? 27.770 -0.674 -41.693 1.00 84.62 303 CYS A CA 1
ATOM 2297 C C . CYS A 1 303 ? 27.256 -1.598 -42.801 1.00 84.62 303 CYS A C 1
ATOM 2299 O O . CYS A 1 303 ? 28.041 -2.014 -43.646 1.00 84.62 303 CYS A O 1
ATOM 2301 N N . LEU A 1 304 ? 25.953 -1.891 -42.831 1.00 87.69 304 LEU A N 1
ATOM 2302 C CA . LEU A 1 304 ? 25.335 -2.729 -43.864 1.00 87.69 304 LEU A CA 1
ATOM 2303 C C . LEU A 1 304 ? 25.408 -2.078 -45.250 1.00 87.69 304 LEU A C 1
ATOM 2305 O O . LEU A 1 304 ? 25.708 -2.753 -46.230 1.00 87.69 304 LEU A O 1
ATOM 2309 N N . ALA A 1 305 ? 25.192 -0.767 -45.327 1.00 84.75 305 ALA A N 1
ATOM 2310 C CA . ALA A 1 305 ? 25.325 -0.020 -46.568 1.00 84.75 305 ALA A CA 1
ATOM 2311 C C . ALA A 1 305 ? 26.782 0.162 -47.004 1.00 84.75 305 ALA A C 1
ATOM 2313 O O . ALA A 1 305 ? 27.101 0.062 -48.180 1.00 84.75 305 ALA A O 1
ATOM 2314 N N . ALA A 1 306 ? 27.703 0.395 -46.073 1.00 85.12 306 ALA A N 1
ATOM 2315 C CA . ALA A 1 306 ? 29.117 0.471 -46.416 1.00 85.12 306 ALA A CA 1
ATOM 2316 C C . ALA A 1 306 ? 29.652 -0.891 -46.887 1.00 85.12 306 ALA A C 1
ATOM 2318 O O . ALA A 1 306 ? 30.442 -0.949 -47.825 1.00 85.12 306 ALA A O 1
ATOM 2319 N N . ALA A 1 307 ? 29.175 -1.984 -46.283 1.00 87.38 307 ALA A N 1
ATOM 2320 C CA . ALA A 1 307 ? 29.482 -3.345 -46.706 1.00 87.38 307 ALA A CA 1
ATOM 2321 C C . ALA A 1 307 ? 28.943 -3.664 -48.110 1.00 87.38 307 ALA A C 1
ATOM 2323 O O . ALA A 1 307 ? 29.586 -4.423 -48.832 1.00 87.38 307 ALA A O 1
ATOM 2324 N N . SER A 1 308 ? 27.800 -3.098 -48.512 1.00 85.19 308 SER A N 1
ATOM 2325 C CA . SER A 1 308 ? 27.276 -3.265 -49.874 1.00 85.19 308 SER A CA 1
ATOM 2326 C C . SER A 1 308 ? 28.004 -2.387 -50.899 1.00 85.19 308 SER A C 1
ATOM 2328 O O . SER A 1 308 ? 28.250 -2.843 -52.010 1.00 85.19 308 SER A O 1
ATOM 2330 N N . LEU A 1 309 ? 28.396 -1.164 -50.523 1.00 84.56 309 LEU A N 1
ATOM 2331 C CA . LEU A 1 309 ? 29.036 -0.187 -51.414 1.00 84.56 309 LEU A CA 1
ATOM 2332 C C . LEU A 1 309 ? 30.540 -0.412 -51.621 1.00 84.56 309 LEU A C 1
ATOM 2334 O O . LEU A 1 309 ? 31.038 -0.284 -52.735 1.00 84.56 309 LEU A O 1
ATOM 2338 N N . PHE A 1 310 ? 31.267 -0.718 -50.547 1.00 87.06 310 PHE A N 1
ATOM 2339 C CA . PHE A 1 310 ? 32.736 -0.780 -50.531 1.00 87.06 310 PHE A CA 1
ATOM 2340 C C . PHE A 1 310 ? 33.264 -2.160 -50.111 1.00 87.06 310 PHE A C 1
ATOM 2342 O O . PHE A 1 310 ? 34.473 -2.369 -50.007 1.00 87.06 310 PHE A O 1
ATOM 2349 N N . GLY A 1 311 ? 32.374 -3.121 -49.847 1.00 87.38 311 GLY A N 1
ATOM 2350 C CA . GLY A 1 311 ? 32.755 -4.488 -49.513 1.00 87.38 311 GLY A CA 1
ATOM 2351 C C . GLY A 1 311 ? 33.558 -4.582 -48.215 1.00 87.38 311 GLY A C 1
ATOM 2352 O O . GLY A 1 311 ? 33.190 -4.025 -47.179 1.00 87.38 311 GLY A O 1
ATOM 2353 N N . PHE A 1 312 ? 34.662 -5.330 -48.259 1.00 91.00 312 PHE A N 1
ATOM 2354 C CA . PHE A 1 312 ? 35.479 -5.607 -47.075 1.00 91.00 312 PHE A CA 1
ATOM 2355 C C . PHE A 1 312 ? 36.310 -4.403 -46.610 1.00 91.00 312 PHE A C 1
ATOM 2357 O O . PHE A 1 312 ? 36.632 -4.323 -45.425 1.00 91.00 312 PHE A O 1
ATOM 2364 N N . GLU A 1 313 ? 36.606 -3.449 -47.496 1.00 88.19 313 GLU A N 1
ATOM 2365 C CA . GLU A 1 313 ? 37.415 -2.260 -47.184 1.00 88.19 313 GLU A CA 1
ATOM 2366 C C . GLU A 1 313 ? 36.730 -1.337 -46.162 1.00 88.19 313 GLU A C 1
ATOM 2368 O O . GLU A 1 313 ? 37.390 -0.674 -45.365 1.00 88.19 313 GLU A O 1
ATOM 2373 N N . ALA A 1 314 ? 35.396 -1.326 -46.140 1.00 88.94 314 ALA A N 1
ATOM 2374 C CA . ALA A 1 314 ? 34.607 -0.480 -45.249 1.00 88.94 314 ALA A CA 1
ATOM 2375 C C . ALA A 1 314 ? 34.516 -0.994 -43.802 1.00 88.94 314 ALA A C 1
ATOM 2377 O O . ALA A 1 314 ? 34.232 -0.213 -42.892 1.00 88.94 314 ALA A O 1
ATOM 2378 N N . ALA A 1 315 ? 34.745 -2.289 -43.563 1.00 91.38 315 ALA A N 1
ATOM 2379 C CA . ALA A 1 315 ? 34.397 -2.930 -42.295 1.00 91.38 315 ALA A CA 1
ATOM 2380 C C . ALA A 1 315 ? 35.151 -2.346 -41.086 1.00 91.38 315 ALA A C 1
ATOM 2382 O O . ALA A 1 315 ? 34.536 -2.024 -40.068 1.00 91.38 315 ALA A O 1
ATOM 2383 N N . LEU A 1 316 ? 36.472 -2.185 -41.198 1.00 92.56 316 LEU A N 1
ATOM 2384 C CA . LEU A 1 316 ? 37.309 -1.693 -40.102 1.00 92.56 316 LEU A CA 1
ATOM 2385 C C . LEU A 1 316 ? 37.192 -0.167 -39.890 1.00 92.56 316 LEU A C 1
ATOM 2387 O O . LEU A 1 316 ? 36.994 0.240 -38.742 1.00 92.56 316 LEU A O 1
ATOM 2391 N N . PRO A 1 317 ? 37.247 0.694 -40.933 1.00 91.62 317 PRO A N 1
ATOM 2392 C CA . PRO A 1 317 ? 37.085 2.140 -40.760 1.00 91.62 317 PRO A CA 1
ATOM 2393 C C . PRO A 1 317 ? 35.756 2.536 -40.104 1.00 91.62 317 PRO A C 1
ATOM 2395 O O . PRO A 1 317 ? 35.743 3.384 -39.210 1.00 91.62 317 PRO A O 1
ATOM 2398 N N . LEU A 1 318 ? 34.640 1.901 -40.486 1.00 88.44 318 LEU A N 1
ATOM 2399 C CA . LEU A 1 318 ? 33.339 2.191 -39.877 1.00 88.44 318 LEU A CA 1
ATOM 2400 C C . LEU A 1 318 ? 33.234 1.703 -38.432 1.00 88.44 318 LEU A C 1
ATOM 2402 O O . LEU A 1 318 ? 32.646 2.401 -37.600 1.00 88.44 318 LEU A O 1
ATOM 2406 N N . ALA A 1 319 ? 33.790 0.529 -38.119 1.00 89.88 319 ALA A N 1
ATOM 2407 C CA . ALA A 1 319 ? 33.823 0.026 -36.750 1.00 89.88 319 ALA A CA 1
ATOM 2408 C C . ALA A 1 319 ? 34.617 0.975 -35.839 1.00 89.88 319 ALA A C 1
ATOM 2410 O O . ALA A 1 319 ? 34.138 1.341 -34.766 1.00 89.88 319 ALA A O 1
ATOM 2411 N N . LEU A 1 320 ? 35.783 1.444 -36.298 1.00 91.50 320 LEU A N 1
ATOM 2412 C CA . LEU A 1 320 ? 36.601 2.415 -35.571 1.00 91.50 320 LEU A CA 1
ATOM 2413 C C . LEU A 1 320 ? 35.872 3.745 -35.370 1.00 91.50 320 LEU A C 1
ATOM 2415 O O . LEU A 1 320 ? 35.837 4.242 -34.248 1.00 91.50 320 LEU A O 1
ATOM 2419 N N . ALA A 1 321 ? 35.248 4.300 -36.412 1.00 88.50 321 ALA A N 1
ATOM 2420 C CA . ALA A 1 321 ? 34.508 5.555 -36.299 1.00 88.50 321 ALA A CA 1
ATOM 2421 C C . ALA A 1 321 ? 33.305 5.440 -35.349 1.00 88.50 321 ALA A C 1
ATOM 2423 O O . ALA A 1 321 ? 33.109 6.298 -34.489 1.00 88.50 321 ALA A O 1
ATOM 2424 N N . SER A 1 322 ? 32.539 4.350 -35.448 1.00 84.88 322 SER A N 1
ATOM 2425 C CA . SER A 1 322 ? 31.377 4.106 -34.583 1.00 84.88 322 SER A CA 1
ATOM 2426 C C . SER A 1 322 ? 31.778 4.006 -33.110 1.00 84.88 322 SER A C 1
ATOM 2428 O O . SER A 1 322 ? 31.139 4.611 -32.248 1.00 84.88 322 SER A O 1
ATOM 2430 N N . VAL A 1 323 ? 32.859 3.275 -32.820 1.00 87.25 323 VAL A N 1
ATOM 2431 C CA . VAL A 1 323 ? 33.348 3.094 -31.449 1.00 87.25 323 VAL A CA 1
ATOM 2432 C C . VAL A 1 323 ? 34.058 4.344 -30.930 1.00 87.25 323 VAL A C 1
ATOM 2434 O O . VAL A 1 323 ? 33.925 4.658 -29.752 1.00 87.25 323 VAL A O 1
ATOM 2437 N N . ALA A 1 324 ? 34.770 5.095 -31.773 1.00 87.94 324 ALA A N 1
ATOM 2438 C CA . ALA A 1 324 ? 35.404 6.353 -31.374 1.00 87.94 324 ALA A CA 1
ATOM 2439 C C . ALA A 1 324 ? 34.366 7.381 -30.901 1.00 87.94 324 ALA A C 1
ATOM 2441 O O . ALA A 1 324 ? 34.567 8.031 -29.875 1.00 87.94 324 ALA A O 1
ATOM 2442 N N . VAL A 1 325 ? 33.233 7.477 -31.603 1.00 84.19 325 VAL A N 1
ATOM 2443 C CA . VAL A 1 325 ? 32.105 8.334 -31.213 1.00 84.19 325 VAL A CA 1
ATOM 2444 C C . VAL A 1 325 ? 31.490 7.866 -29.887 1.00 84.19 325 VAL A C 1
ATOM 2446 O O . VAL A 1 325 ? 31.286 8.673 -28.980 1.00 84.19 325 VAL A O 1
ATOM 2449 N N . GLU A 1 326 ? 31.270 6.558 -29.723 1.00 80.12 326 GLU A N 1
ATOM 2450 C CA . GLU A 1 326 ? 30.770 5.982 -28.466 1.00 80.12 326 GLU A CA 1
ATOM 2451 C C . GLU A 1 326 ? 31.724 6.230 -27.285 1.00 80.12 326 GLU A C 1
ATOM 2453 O O . GLU A 1 326 ? 31.295 6.625 -26.196 1.00 80.12 326 GLU A O 1
ATOM 2458 N N . TRP A 1 327 ? 33.025 6.039 -27.500 1.00 83.56 327 TRP A N 1
ATOM 2459 C CA . TRP A 1 327 ? 34.058 6.245 -26.492 1.00 83.56 327 TRP A CA 1
ATOM 2460 C C . TRP A 1 327 ? 34.206 7.719 -26.108 1.00 83.56 327 TRP A C 1
ATOM 2462 O O . TRP A 1 327 ? 34.316 8.022 -24.921 1.00 83.56 327 TRP A O 1
ATOM 2472 N N . SER A 1 328 ? 34.141 8.635 -27.078 1.00 83.06 328 SER A N 1
ATOM 2473 C CA . SER A 1 328 ? 34.186 10.080 -26.829 1.00 83.06 328 SER A CA 1
ATOM 2474 C C . SER A 1 328 ? 33.028 10.544 -25.942 1.00 83.06 328 SER A C 1
ATOM 2476 O O . SER A 1 328 ? 33.250 11.299 -24.995 1.00 83.06 328 SER A O 1
ATOM 2478 N N . ALA A 1 329 ? 31.817 10.033 -26.187 1.00 74.81 329 ALA A N 1
ATOM 2479 C CA . ALA A 1 329 ? 30.634 10.415 -25.425 1.00 74.81 329 ALA A CA 1
ATOM 2480 C C . ALA A 1 329 ? 30.571 9.767 -24.031 1.00 74.81 329 ALA A C 1
ATOM 2482 O O . ALA A 1 329 ? 30.228 10.429 -23.057 1.00 74.81 329 ALA A O 1
ATOM 2483 N N . ARG A 1 330 ? 30.878 8.465 -23.917 1.00 71.88 330 ARG A N 1
ATOM 2484 C CA . ARG A 1 330 ? 30.621 7.683 -22.688 1.00 71.88 330 ARG A CA 1
ATOM 2485 C C . ARG A 1 330 ? 31.867 7.334 -21.878 1.00 71.88 330 ARG A C 1
ATOM 2487 O O . ARG A 1 330 ? 31.736 6.775 -20.794 1.00 71.88 330 ARG A O 1
ATOM 2494 N N . ARG A 1 331 ? 33.070 7.603 -22.402 1.00 78.88 331 ARG A N 1
ATOM 2495 C CA . ARG A 1 331 ? 34.362 7.177 -21.825 1.00 78.88 331 ARG A CA 1
ATOM 2496 C C . ARG A 1 331 ? 34.355 5.705 -21.396 1.00 78.88 331 ARG A C 1
ATOM 2498 O O . ARG A 1 331 ? 34.810 5.354 -20.309 1.00 78.88 331 ARG A O 1
ATOM 2505 N N . ALA A 1 332 ? 33.803 4.848 -22.259 1.00 70.00 332 ALA A N 1
ATOM 2506 C CA . ALA A 1 332 ? 33.677 3.419 -22.002 1.00 70.00 332 ALA A CA 1
ATOM 2507 C C . ALA A 1 332 ? 35.047 2.786 -21.676 1.00 70.00 332 ALA A C 1
ATOM 2509 O O . ALA A 1 332 ? 36.071 3.212 -22.223 1.00 70.00 332 ALA A O 1
ATOM 2510 N N . PRO A 1 333 ? 35.095 1.762 -20.806 1.00 79.00 333 PRO A N 1
ATOM 2511 C CA . PRO A 1 333 ? 36.351 1.119 -20.456 1.00 79.00 333 PRO A CA 1
ATOM 2512 C C . PRO A 1 333 ? 36.976 0.442 -21.684 1.00 79.00 333 PRO A C 1
ATOM 2514 O O . PRO A 1 333 ? 36.277 -0.086 -22.549 1.00 79.00 333 PRO A O 1
ATOM 2517 N N . LEU A 1 334 ? 38.310 0.426 -21.737 1.00 81.19 334 LEU A N 1
ATOM 2518 C CA . LEU A 1 334 ? 39.078 0.026 -22.923 1.00 81.19 334 LEU A CA 1
ATOM 2519 C C . LEU A 1 334 ? 38.720 -1.377 -23.450 1.00 81.19 334 LEU A C 1
ATOM 2521 O O . LEU A 1 334 ? 38.713 -1.606 -24.653 1.00 81.19 334 LEU A O 1
ATOM 2525 N N . HIS A 1 335 ? 38.382 -2.320 -22.569 1.00 80.94 335 HIS A N 1
ATOM 2526 C CA . HIS A 1 335 ? 37.993 -3.672 -22.981 1.00 80.94 335 HIS A CA 1
ATOM 2527 C C . HIS A 1 335 ? 36.680 -3.697 -23.782 1.00 80.94 335 HIS A C 1
ATOM 2529 O O . HIS A 1 335 ? 36.572 -4.471 -24.729 1.00 80.94 335 HIS A O 1
ATOM 2535 N N . ASN A 1 336 ? 35.716 -2.824 -23.464 1.00 80.06 336 ASN A N 1
ATOM 2536 C CA . ASN A 1 336 ? 34.478 -2.692 -24.237 1.00 80.06 336 ASN A CA 1
ATOM 2537 C C . ASN A 1 336 ? 34.755 -2.074 -25.607 1.00 80.06 336 ASN A C 1
ATOM 2539 O O . ASN A 1 336 ? 34.214 -2.532 -26.606 1.00 80.06 336 ASN A O 1
ATOM 2543 N N . VAL A 1 337 ? 35.644 -1.077 -25.656 1.00 84.88 337 VAL A N 1
ATOM 2544 C CA . VAL A 1 337 ? 36.102 -0.454 -26.906 1.00 84.88 337 VAL A CA 1
ATOM 2545 C C . VAL A 1 337 ? 36.725 -1.511 -27.822 1.00 84.88 337 VAL A C 1
ATOM 2547 O O . VAL A 1 337 ? 36.289 -1.676 -28.958 1.00 84.88 337 VAL A O 1
ATOM 2550 N N . LEU A 1 338 ? 37.694 -2.278 -27.313 1.00 87.31 338 LEU A N 1
ATOM 2551 C CA . LEU A 1 338 ? 38.381 -3.325 -28.076 1.00 87.31 338 LEU A CA 1
ATOM 2552 C C . LEU A 1 338 ? 37.417 -4.413 -28.565 1.00 87.31 338 LEU A C 1
ATOM 2554 O O . LEU A 1 338 ? 37.479 -4.818 -29.727 1.00 87.31 338 LEU A O 1
ATOM 2558 N N . PHE A 1 339 ? 36.509 -4.863 -27.698 1.00 87.75 339 PHE A N 1
ATOM 2559 C CA . PHE A 1 339 ? 35.500 -5.854 -28.057 1.00 87.75 339 PHE A CA 1
ATOM 2560 C C . PHE A 1 339 ? 34.550 -5.342 -29.145 1.00 87.75 339 PHE A C 1
ATOM 2562 O O . PHE A 1 339 ? 34.346 -6.033 -30.142 1.00 87.75 339 PHE A O 1
ATOM 2569 N N . ASN A 1 340 ? 34.005 -4.130 -28.987 1.00 88.50 340 ASN A N 1
ATOM 2570 C CA . ASN A 1 340 ? 33.052 -3.546 -29.930 1.00 88.50 340 ASN A CA 1
ATOM 2571 C C . ASN A 1 340 ? 33.683 -3.331 -31.311 1.00 88.50 340 ASN A C 1
ATOM 2573 O O . ASN A 1 340 ? 33.040 -3.636 -32.314 1.00 88.50 340 ASN A O 1
ATOM 2577 N N . VAL A 1 341 ? 34.944 -2.880 -31.385 1.00 90.81 341 VAL A N 1
ATOM 2578 C CA . VAL A 1 341 ? 35.665 -2.761 -32.667 1.00 90.81 341 VAL A CA 1
ATOM 2579 C C . VAL A 1 341 ? 35.743 -4.124 -33.352 1.00 90.81 341 VAL A C 1
ATOM 2581 O O . VAL A 1 341 ? 35.393 -4.240 -34.527 1.00 90.81 341 VAL A O 1
ATOM 2584 N N . GLY A 1 342 ? 36.143 -5.168 -32.622 1.00 91.12 342 GLY A N 1
ATOM 2585 C CA . GLY A 1 342 ? 36.226 -6.523 -33.165 1.00 91.12 342 GLY A CA 1
ATOM 2586 C C . GLY A 1 342 ? 34.872 -7.061 -33.638 1.00 91.12 342 GLY A C 1
ATOM 2587 O O . GLY A 1 342 ? 34.743 -7.499 -34.781 1.00 91.12 342 GLY A O 1
ATOM 2588 N N . ALA A 1 343 ? 33.847 -6.974 -32.788 1.00 90.69 343 ALA A N 1
ATOM 2589 C CA . ALA A 1 343 ? 32.510 -7.491 -33.069 1.00 90.69 343 ALA A CA 1
ATOM 2590 C C . ALA A 1 343 ? 31.837 -6.785 -34.258 1.00 90.69 343 ALA A C 1
ATOM 2592 O O . ALA A 1 343 ? 31.306 -7.455 -35.147 1.00 90.69 343 ALA A O 1
ATOM 2593 N N . LEU A 1 344 ? 31.909 -5.449 -34.325 1.00 90.88 344 LEU A N 1
ATOM 2594 C CA . LEU A 1 344 ? 31.355 -4.674 -35.440 1.00 90.88 344 LEU A CA 1
ATOM 2595 C C . LEU A 1 344 ? 32.094 -4.958 -36.751 1.00 90.88 344 LEU A C 1
ATOM 2597 O O . LEU A 1 344 ? 31.452 -5.055 -37.799 1.00 90.88 344 LEU A O 1
ATOM 2601 N N . THR A 1 345 ? 33.418 -5.136 -36.700 1.00 93.94 345 THR A N 1
ATOM 2602 C CA . THR A 1 345 ? 34.216 -5.467 -37.890 1.00 93.94 345 THR A CA 1
ATOM 2603 C C . THR A 1 345 ? 33.836 -6.848 -38.424 1.00 93.94 345 THR A C 1
ATOM 2605 O O . THR A 1 345 ? 33.507 -6.974 -39.601 1.00 93.94 345 THR A O 1
ATOM 2608 N N . LEU A 1 346 ? 33.779 -7.873 -37.563 1.00 95.19 346 LEU A N 1
ATOM 2609 C CA . LEU A 1 346 ? 33.371 -9.231 -37.951 1.00 95.19 346 LEU A CA 1
ATOM 2610 C C . LEU A 1 346 ? 31.946 -9.273 -38.515 1.00 95.19 346 LEU A C 1
ATOM 2612 O O . LEU A 1 346 ? 31.705 -9.923 -39.531 1.00 95.19 346 LEU A O 1
ATOM 2616 N N . ALA A 1 347 ? 31.008 -8.552 -37.898 1.00 93.44 347 ALA A N 1
ATOM 2617 C CA . ALA A 1 347 ? 29.635 -8.468 -38.388 1.00 93.44 347 ALA A CA 1
ATOM 2618 C C . ALA A 1 347 ? 29.550 -7.796 -39.769 1.00 93.44 347 ALA A C 1
ATOM 2620 O O . ALA A 1 347 ? 28.821 -8.259 -40.648 1.00 93.44 347 ALA A O 1
ATOM 2621 N N . SER A 1 348 ? 30.334 -6.737 -39.985 1.00 92.25 348 SER A N 1
ATOM 2622 C CA . SER A 1 348 ? 30.397 -6.026 -41.268 1.00 92.25 348 SER A CA 1
ATOM 2623 C C . SER A 1 348 ? 31.024 -6.889 -42.366 1.00 92.25 348 SER A C 1
ATOM 2625 O O . SER A 1 348 ? 30.511 -6.929 -43.482 1.00 92.25 348 SER A O 1
ATOM 2627 N N . LEU A 1 349 ? 32.074 -7.653 -42.046 1.00 94.38 349 LEU A N 1
ATOM 2628 C CA . LEU A 1 349 ? 32.686 -8.615 -42.969 1.00 94.38 349 LEU A CA 1
ATOM 2629 C C . LEU A 1 349 ? 31.731 -9.765 -43.325 1.00 94.38 349 LEU A C 1
ATOM 2631 O O . LEU A 1 349 ? 31.657 -10.166 -44.488 1.00 94.38 349 LEU A O 1
ATOM 2635 N N . ALA A 1 350 ? 30.966 -10.273 -42.354 1.00 94.38 350 ALA A N 1
ATOM 2636 C CA . ALA A 1 350 ? 29.947 -11.292 -42.605 1.00 94.38 350 ALA A CA 1
ATOM 2637 C C . ALA A 1 350 ? 28.872 -10.776 -43.574 1.00 94.38 350 ALA A C 1
ATOM 2639 O O . ALA A 1 350 ? 28.541 -11.450 -44.546 1.00 94.38 350 ALA A O 1
ATOM 2640 N N . SER A 1 351 ? 28.399 -9.543 -43.374 1.00 92.69 351 SER A N 1
ATOM 2641 C CA . SER A 1 351 ? 27.477 -8.877 -44.300 1.00 92.69 351 SER A CA 1
ATOM 2642 C C . SER A 1 351 ? 28.079 -8.681 -45.696 1.00 92.69 351 SER A C 1
ATOM 2644 O O . SER A 1 351 ? 27.447 -9.016 -46.696 1.00 92.69 351 SER A O 1
ATOM 2646 N N . ALA A 1 352 ? 29.307 -8.163 -45.789 1.00 91.25 352 ALA A N 1
ATOM 2647 C CA . ALA A 1 352 ? 29.992 -7.944 -47.066 1.00 91.25 352 ALA A CA 1
ATOM 2648 C C . ALA A 1 352 ? 30.185 -9.255 -47.850 1.00 91.25 352 ALA A C 1
ATOM 2650 O O . ALA A 1 352 ? 30.069 -9.275 -49.075 1.00 91.25 352 ALA A O 1
ATOM 2651 N N . SER A 1 353 ? 30.412 -10.369 -47.145 1.00 91.44 353 SER A N 1
ATOM 2652 C CA . SER A 1 353 ? 30.512 -11.700 -47.755 1.00 91.44 353 SER A CA 1
ATOM 2653 C C . SER A 1 353 ? 29.206 -12.112 -48.435 1.00 91.44 353 SER A C 1
ATOM 2655 O O . SER A 1 353 ? 29.242 -12.666 -49.530 1.00 91.44 353 SER A O 1
ATOM 2657 N N . VAL A 1 354 ? 28.057 -11.794 -47.827 1.00 91.56 354 VAL A N 1
ATOM 2658 C CA . VAL A 1 354 ? 26.738 -12.052 -48.424 1.00 91.56 354 VAL A CA 1
ATOM 2659 C C . VAL A 1 354 ? 26.522 -11.192 -49.669 1.00 91.56 354 VAL A C 1
ATOM 2661 O O . VAL A 1 354 ? 26.068 -11.703 -50.689 1.00 91.56 354 VAL A O 1
ATOM 2664 N N . PHE A 1 355 ? 26.903 -9.912 -49.639 1.00 86.25 355 PHE A N 1
ATOM 2665 C CA . PHE A 1 355 ? 26.768 -9.039 -50.810 1.00 86.25 355 PHE A CA 1
ATOM 2666 C C . PHE A 1 355 ? 27.665 -9.451 -51.982 1.00 86.25 355 PHE A C 1
ATOM 2668 O O . PHE A 1 355 ? 27.244 -9.323 -53.129 1.00 86.25 355 PHE A O 1
ATOM 2675 N N . LYS A 1 356 ? 28.846 -10.034 -51.735 1.00 84.69 356 LYS A N 1
ATOM 2676 C CA . LYS A 1 356 ? 29.681 -10.583 -52.819 1.00 84.69 356 LYS A CA 1
ATOM 2677 C C . LYS A 1 356 ? 28.999 -11.702 -53.607 1.00 84.69 356 LYS A C 1
ATOM 2679 O O . LYS A 1 356 ? 29.325 -11.883 -54.777 1.00 84.69 356 LYS A O 1
ATOM 2684 N N . ILE A 1 357 ? 28.029 -12.405 -53.015 1.00 82.81 357 ILE A N 1
ATOM 2685 C CA . ILE A 1 357 ? 27.244 -13.428 -53.720 1.00 82.81 357 ILE A CA 1
ATOM 2686 C C . ILE A 1 357 ? 26.430 -12.798 -54.869 1.00 82.81 357 ILE A C 1
ATOM 2688 O O . ILE A 1 357 ? 26.206 -13.443 -55.891 1.00 82.81 357 ILE A O 1
ATOM 2692 N N . ALA A 1 358 ? 26.048 -11.519 -54.756 1.00 72.38 358 ALA A N 1
ATOM 2693 C CA . ALA A 1 358 ? 25.306 -10.802 -55.797 1.00 72.38 358 ALA A CA 1
ATOM 2694 C C . ALA A 1 358 ? 26.104 -10.681 -57.105 1.00 72.38 358 ALA A C 1
ATOM 2696 O O . ALA A 1 358 ? 25.525 -10.749 -58.186 1.00 72.38 358 ALA A O 1
ATOM 2697 N N . GLY A 1 359 ? 27.435 -10.582 -57.009 1.00 68.75 359 GLY A N 1
ATOM 2698 C CA . GLY A 1 359 ? 28.333 -10.456 -58.160 1.00 68.75 359 GLY A CA 1
ATOM 2699 C C . GLY A 1 359 ? 28.415 -11.703 -59.049 1.00 68.75 359 GLY A C 1
ATOM 2700 O O . GLY A 1 359 ? 28.986 -11.628 -60.132 1.00 68.75 359 GLY A O 1
ATOM 2701 N N . PHE A 1 360 ? 27.840 -12.838 -58.631 1.00 75.88 360 PHE A N 1
ATOM 2702 C CA . PHE A 1 360 ? 27.707 -14.030 -59.480 1.00 75.88 360 PHE A CA 1
ATOM 2703 C C . PHE A 1 360 ? 26.531 -13.944 -60.465 1.00 75.88 360 PHE A C 1
ATOM 2705 O O . PHE A 1 360 ? 26.443 -14.765 -61.378 1.00 75.88 360 PHE A O 1
ATOM 2712 N N . PHE A 1 361 ? 25.625 -12.973 -60.302 1.00 76.06 361 PHE A N 1
ATOM 2713 C CA . PHE A 1 361 ? 24.489 -12.787 -61.200 1.00 76.06 361 PHE A CA 1
ATOM 2714 C C . PHE A 1 361 ? 24.841 -11.816 -62.341 1.00 76.06 361 PHE A C 1
ATOM 2716 O O . PHE A 1 361 ? 25.411 -10.756 -62.078 1.00 76.06 361 PHE A O 1
ATOM 2723 N N . PRO A 1 362 ? 24.474 -12.122 -63.604 1.00 75.31 362 PRO A N 1
ATOM 2724 C CA . PRO A 1 362 ? 24.704 -11.225 -64.734 1.00 75.31 362 PRO A CA 1
ATOM 2725 C C . PRO A 1 362 ? 24.052 -9.854 -64.530 1.00 75.31 362 PRO A C 1
ATOM 2727 O O . PRO A 1 362 ? 22.939 -9.767 -63.997 1.00 75.31 362 PRO A O 1
ATOM 2730 N N . ALA A 1 363 ? 24.726 -8.799 -64.998 1.00 71.88 363 ALA A N 1
ATOM 2731 C CA . ALA A 1 363 ? 24.230 -7.428 -64.937 1.00 71.88 363 ALA A CA 1
ATOM 2732 C C . ALA A 1 363 ? 22.859 -7.304 -65.630 1.00 71.88 363 ALA A C 1
ATOM 2734 O O . ALA A 1 363 ? 22.686 -7.728 -66.772 1.00 71.88 363 ALA A O 1
ATOM 2735 N N . GLY A 1 364 ? 21.878 -6.736 -64.923 1.00 73.25 364 GLY A N 1
ATOM 2736 C CA . GLY A 1 364 ? 20.489 -6.633 -65.375 1.00 73.25 364 GLY A CA 1
ATOM 2737 C C . GLY A 1 364 ? 19.491 -6.668 -64.215 1.00 73.25 364 GLY A C 1
ATOM 2738 O O . GLY A 1 364 ? 19.864 -6.540 -63.047 1.00 73.25 364 GLY A O 1
ATOM 2739 N N . THR A 1 365 ? 18.211 -6.881 -64.520 1.00 68.75 365 THR A N 1
ATOM 2740 C CA . THR A 1 365 ? 17.122 -6.986 -63.527 1.00 68.75 365 THR A CA 1
ATOM 2741 C C . THR A 1 365 ? 17.332 -8.125 -62.526 1.00 68.75 365 THR A C 1
ATOM 2743 O O . THR A 1 365 ? 16.977 -7.987 -61.357 1.00 68.75 365 THR A O 1
ATOM 2746 N N . SER A 1 366 ? 17.980 -9.219 -62.937 1.00 73.06 366 SER A N 1
ATOM 2747 C CA . SER A 1 366 ? 18.387 -10.319 -62.052 1.00 73.06 366 SER A CA 1
ATOM 2748 C C . SER A 1 366 ? 19.377 -9.874 -60.975 1.00 73.06 366 SER A C 1
ATOM 2750 O O . SER A 1 366 ? 19.212 -10.240 -59.816 1.00 73.06 366 SER A O 1
ATOM 2752 N N . HIS A 1 367 ? 20.365 -9.047 -61.328 1.00 76.12 367 HIS A N 1
ATOM 2753 C CA . HIS A 1 367 ? 21.343 -8.508 -60.381 1.00 76.12 367 HIS A CA 1
ATOM 2754 C C . HIS A 1 367 ? 20.692 -7.528 -59.392 1.00 76.12 367 HIS A C 1
ATOM 2756 O O . HIS A 1 367 ? 20.978 -7.569 -58.200 1.00 76.12 367 HIS A O 1
ATOM 2762 N N . GLN A 1 368 ? 19.761 -6.690 -59.856 1.00 76.31 368 GLN A N 1
ATOM 2763 C CA . GLN A 1 368 ? 19.048 -5.728 -59.002 1.00 76.31 368 GLN A CA 1
ATOM 2764 C C . GLN A 1 368 ? 18.129 -6.415 -57.977 1.00 76.31 368 GLN A C 1
ATOM 2766 O O . GLN A 1 368 ? 18.119 -6.052 -56.795 1.00 76.31 368 GLN A O 1
ATOM 2771 N N . LEU A 1 369 ? 17.391 -7.443 -58.410 1.00 73.12 369 LEU A N 1
ATOM 2772 C CA . LEU A 1 369 ? 16.558 -8.264 -57.527 1.00 73.12 369 LEU A CA 1
ATOM 2773 C C . LEU A 1 369 ? 17.414 -9.085 -56.552 1.00 73.12 369 LEU A C 1
ATOM 2775 O O . LEU A 1 369 ? 17.095 -9.150 -55.363 1.00 73.12 369 LEU A O 1
ATOM 2779 N N . ALA A 1 370 ? 18.532 -9.647 -57.025 1.00 76.69 370 ALA A N 1
ATOM 2780 C CA . ALA A 1 370 ? 19.477 -10.372 -56.182 1.00 76.69 370 ALA A CA 1
ATOM 2781 C C . ALA A 1 370 ? 20.115 -9.463 -55.120 1.00 76.69 370 ALA A C 1
ATOM 2783 O O . ALA A 1 370 ? 20.140 -9.841 -53.956 1.00 76.69 370 ALA A O 1
ATOM 2784 N N . ALA A 1 371 ? 20.564 -8.254 -55.470 1.00 75.06 371 ALA A N 1
ATOM 2785 C CA . ALA A 1 371 ? 21.191 -7.318 -54.532 1.00 75.06 371 ALA A CA 1
ATOM 2786 C C . ALA A 1 371 ? 20.242 -6.892 -53.395 1.00 75.06 371 ALA A C 1
ATOM 2788 O O . ALA A 1 371 ? 20.642 -6.826 -52.231 1.00 75.06 371 ALA A O 1
ATOM 2789 N N . SER A 1 372 ? 18.964 -6.669 -53.714 1.00 76.38 372 SER A N 1
ATOM 2790 C CA . SER A 1 372 ? 17.947 -6.296 -52.722 1.00 76.38 372 SER A CA 1
ATOM 2791 C C . SER A 1 372 ? 17.540 -7.484 -51.834 1.00 76.38 372 SER A C 1
ATOM 2793 O O . SER A 1 372 ? 17.421 -7.335 -50.617 1.00 76.38 372 SER A O 1
ATOM 2795 N N . GLY A 1 373 ? 17.385 -8.684 -52.413 1.00 82.56 373 GLY A N 1
ATOM 2796 C CA . GLY A 1 373 ? 17.091 -9.918 -51.670 1.00 82.56 373 GLY A CA 1
ATOM 2797 C C . GLY A 1 373 ? 18.250 -10.384 -50.782 1.00 82.56 373 GLY A C 1
ATOM 2798 O O . GLY A 1 373 ? 18.042 -10.765 -49.629 1.00 82.56 373 GLY A O 1
ATOM 2799 N N . LEU A 1 374 ? 19.487 -10.279 -51.276 1.00 86.38 374 LEU A N 1
ATOM 2800 C CA . LEU A 1 374 ? 20.705 -10.560 -50.511 1.00 86.38 374 LEU A CA 1
ATOM 2801 C C . LEU A 1 374 ? 20.915 -9.550 -49.379 1.00 86.38 374 LEU A C 1
ATOM 2803 O O . LEU A 1 374 ? 21.504 -9.913 -48.365 1.00 86.38 374 LEU A O 1
ATOM 2807 N N . GLY A 1 375 ? 20.358 -8.339 -49.486 1.00 88.38 375 GLY A N 1
ATOM 2808 C CA . GLY A 1 375 ? 20.323 -7.368 -48.394 1.00 88.38 375 GLY A CA 1
ATOM 2809 C C . GLY A 1 375 ? 19.664 -7.914 -47.123 1.00 88.38 375 GLY A C 1
ATOM 2810 O O . GLY A 1 375 ? 20.208 -7.753 -46.033 1.00 88.38 375 GLY A O 1
ATOM 2811 N N . LEU A 1 376 ? 18.548 -8.642 -47.238 1.00 90.50 376 LEU A N 1
ATOM 2812 C CA . LEU A 1 376 ? 17.880 -9.274 -46.087 1.00 90.50 376 LEU A CA 1
ATOM 2813 C C . LEU A 1 376 ? 18.783 -10.316 -45.404 1.00 90.50 376 LEU A C 1
ATOM 2815 O O . LEU A 1 376 ? 18.909 -10.356 -44.175 1.00 90.50 376 LEU A O 1
ATOM 2819 N N . LEU A 1 377 ? 19.454 -11.145 -46.206 1.00 91.94 377 LEU A N 1
ATOM 2820 C CA . LEU A 1 377 ? 20.396 -12.151 -45.713 1.00 91.94 377 LEU A CA 1
ATOM 2821 C C . LEU A 1 377 ? 21.637 -11.504 -45.085 1.00 91.94 377 LEU A C 1
ATOM 2823 O O . LEU A 1 377 ? 22.097 -11.957 -44.039 1.00 91.94 377 LEU A O 1
ATOM 2827 N N . ALA A 1 378 ? 22.132 -10.409 -45.661 1.00 91.62 378 ALA A N 1
ATOM 2828 C CA . ALA A 1 378 ? 23.257 -9.642 -45.140 1.00 91.62 378 ALA A CA 1
ATOM 2829 C C . ALA A 1 378 ? 22.922 -9.000 -43.782 1.00 91.62 378 ALA A C 1
ATOM 2831 O O . ALA A 1 378 ? 23.704 -9.103 -42.835 1.00 91.62 378 ALA A O 1
ATOM 2832 N N . GLY A 1 379 ? 21.713 -8.442 -43.645 1.00 91.00 379 GLY A N 1
ATOM 2833 C CA . GLY A 1 379 ? 21.168 -7.954 -42.375 1.00 91.00 379 GLY A CA 1
ATOM 2834 C C . GLY A 1 379 ? 21.093 -9.044 -41.301 1.00 91.00 379 GLY A C 1
ATOM 2835 O O . GLY A 1 379 ? 21.475 -8.822 -40.150 1.00 91.00 379 GLY A O 1
ATOM 2836 N N . THR A 1 380 ? 20.678 -10.252 -41.690 1.00 93.56 380 THR A N 1
ATOM 2837 C CA . THR A 1 380 ? 20.625 -11.422 -40.797 1.00 93.56 380 THR A CA 1
ATOM 2838 C C . THR A 1 380 ? 22.023 -11.873 -40.374 1.00 93.56 380 THR A C 1
ATOM 2840 O O . THR A 1 380 ? 22.261 -12.105 -39.190 1.00 93.56 380 THR A O 1
ATOM 2843 N N . ALA A 1 381 ? 22.967 -11.958 -41.316 1.00 94.38 381 ALA A N 1
ATOM 2844 C CA . ALA A 1 381 ? 24.356 -12.322 -41.041 1.00 94.38 381 ALA A CA 1
ATOM 2845 C C . ALA A 1 381 ? 25.009 -11.330 -40.067 1.00 94.38 381 ALA A C 1
ATOM 2847 O O . ALA A 1 381 ? 25.612 -11.740 -39.073 1.00 94.38 381 ALA A O 1
ATOM 2848 N N . TYR A 1 382 ? 24.809 -10.030 -40.296 1.00 93.31 382 TYR A N 1
ATOM 2849 C CA . TYR A 1 382 ? 25.268 -8.979 -39.393 1.00 93.31 382 TYR A CA 1
ATOM 2850 C C . TYR A 1 382 ? 24.671 -9.131 -37.989 1.00 93.31 382 TYR A C 1
ATOM 2852 O O . TYR A 1 382 ? 25.400 -9.077 -36.998 1.00 93.31 382 TYR A O 1
ATOM 2860 N N . PHE A 1 383 ? 23.354 -9.346 -37.886 1.00 92.38 383 PHE A N 1
ATOM 2861 C CA . PHE A 1 383 ? 22.660 -9.525 -36.609 1.00 92.38 383 PHE A CA 1
ATOM 2862 C C . PHE A 1 383 ? 23.181 -10.736 -35.831 1.00 92.38 383 PHE A C 1
ATOM 2864 O O . PHE A 1 383 ? 23.545 -10.596 -34.663 1.00 92.38 383 PHE A O 1
ATOM 2871 N N . CYS A 1 384 ? 23.255 -11.905 -36.472 1.00 93.69 384 CYS A N 1
ATOM 2872 C CA . CYS A 1 384 ? 23.695 -13.143 -35.834 1.00 93.69 384 CYS A CA 1
ATOM 2873 C C . CYS A 1 384 ? 25.130 -13.034 -35.311 1.00 93.69 384 CYS A C 1
ATOM 2875 O O . CYS A 1 384 ? 25.396 -13.448 -34.184 1.00 93.69 384 CYS A O 1
ATOM 2877 N N . VAL A 1 385 ? 26.040 -12.437 -36.088 1.00 94.12 385 VAL A N 1
ATOM 2878 C CA . VAL A 1 385 ? 27.432 -12.246 -35.659 1.00 94.12 385 VAL A CA 1
ATOM 2879 C C . VAL A 1 385 ? 27.517 -11.203 -34.548 1.00 94.12 385 VAL A C 1
ATOM 2881 O O . VAL A 1 385 ? 28.054 -11.492 -33.482 1.00 94.12 385 VAL A O 1
ATOM 2884 N N . ASN A 1 386 ? 26.950 -10.011 -34.743 1.00 91.12 386 ASN A N 1
ATOM 2885 C CA . ASN A 1 386 ? 27.079 -8.926 -33.773 1.00 91.12 386 ASN A CA 1
ATOM 2886 C C . ASN A 1 386 ? 26.379 -9.258 -32.443 1.00 91.12 386 ASN A C 1
ATOM 2888 O O . ASN A 1 386 ? 27.005 -9.275 -31.384 1.00 91.12 386 ASN A O 1
ATOM 2892 N N . MET A 1 387 ? 25.084 -9.586 -32.487 1.00 89.06 387 MET A N 1
ATOM 2893 C CA . MET A 1 387 ? 24.314 -9.893 -31.277 1.00 89.06 387 MET A CA 1
ATOM 2894 C C . MET A 1 387 ? 24.708 -11.243 -30.674 1.00 89.06 387 MET A C 1
ATOM 2896 O O . MET A 1 387 ? 24.628 -11.405 -29.457 1.00 89.06 387 MET A O 1
ATOM 2900 N N . GLY A 1 388 ? 25.190 -12.197 -31.476 1.00 89.94 388 GLY A N 1
ATOM 2901 C CA . GLY A 1 388 ? 25.765 -13.452 -30.983 1.00 89.94 388 GLY A CA 1
ATOM 2902 C C . GLY A 1 388 ? 27.012 -13.217 -30.130 1.00 89.94 388 GLY A C 1
ATOM 2903 O O . GLY A 1 388 ? 27.097 -13.730 -29.016 1.00 89.94 388 GLY A O 1
ATOM 2904 N N . LEU A 1 389 ? 27.934 -12.369 -30.595 1.00 89.94 389 LEU A N 1
ATOM 2905 C CA . LEU A 1 389 ? 29.131 -12.000 -29.838 1.00 89.94 389 LEU A CA 1
ATOM 2906 C C . LEU A 1 389 ? 28.779 -11.196 -28.577 1.00 89.94 389 LEU A C 1
ATOM 2908 O O . LEU A 1 389 ? 29.248 -11.531 -27.488 1.00 89.94 389 LEU A O 1
ATOM 2912 N N . VAL A 1 390 ? 27.915 -10.181 -28.685 1.00 86.31 390 VAL A N 1
ATOM 2913 C CA . VAL A 1 390 ? 27.490 -9.364 -27.530 1.00 86.31 390 VAL A CA 1
ATOM 2914 C C . VAL A 1 390 ? 26.776 -10.214 -26.473 1.00 86.31 390 VAL A C 1
ATOM 2916 O O . VAL A 1 390 ? 27.049 -10.084 -25.278 1.00 86.31 390 VAL A O 1
ATOM 2919 N N . SER A 1 391 ? 25.883 -11.116 -26.886 1.00 85.44 391 SER A N 1
ATOM 2920 C CA . SER A 1 391 ? 25.199 -12.030 -25.962 1.00 85.44 391 SER A CA 1
ATOM 2921 C C . SER A 1 391 ? 26.158 -13.027 -25.313 1.00 85.44 391 SER A C 1
ATOM 2923 O O . SER A 1 391 ? 25.979 -13.340 -24.138 1.00 85.44 391 SER A O 1
ATOM 2925 N N . LEU A 1 392 ? 27.189 -13.494 -26.026 1.00 86.69 392 LEU A N 1
ATOM 2926 C CA . LEU A 1 392 ? 28.221 -14.369 -25.466 1.00 86.69 392 LEU A CA 1
ATOM 2927 C C . LEU A 1 392 ? 29.019 -13.648 -24.374 1.00 86.69 392 LEU A C 1
ATOM 2929 O O . LEU A 1 392 ? 29.189 -14.190 -23.282 1.00 86.69 392 LEU A O 1
ATOM 2933 N N . ALA A 1 393 ? 29.441 -12.407 -24.629 1.00 82.62 393 ALA A N 1
ATOM 2934 C CA . ALA A 1 393 ? 30.135 -11.589 -23.636 1.00 82.62 393 ALA A CA 1
ATOM 2935 C C . ALA A 1 393 ? 29.274 -11.353 -22.378 1.00 82.62 393 ALA A C 1
ATOM 2937 O O . ALA A 1 393 ? 29.756 -11.501 -21.256 1.00 82.62 393 ALA A O 1
ATOM 2938 N N . LEU A 1 394 ? 27.979 -11.065 -22.558 1.00 77.12 394 LEU A N 1
ATOM 2939 C CA . LEU A 1 394 ? 27.026 -10.886 -21.457 1.00 77.12 394 LEU A CA 1
ATOM 2940 C C . LEU A 1 394 ? 26.796 -12.159 -20.641 1.00 77.12 394 LEU A C 1
ATOM 2942 O O . LEU A 1 394 ? 26.743 -12.101 -19.415 1.00 77.12 394 LEU A O 1
ATOM 2946 N N . ALA A 1 395 ? 26.660 -13.299 -21.311 1.00 79.94 395 ALA A N 1
ATOM 2947 C CA . ALA A 1 395 ? 26.446 -14.588 -20.666 1.00 79.94 395 ALA A CA 1
ATOM 2948 C C . ALA A 1 395 ? 27.640 -14.990 -19.791 1.00 79.94 395 ALA A C 1
ATOM 2950 O O . ALA A 1 395 ? 27.458 -15.443 -18.661 1.00 79.94 395 ALA A O 1
ATOM 2951 N N . LEU A 1 396 ? 28.861 -14.746 -20.281 1.00 79.81 396 LEU A N 1
ATOM 2952 C CA . LEU A 1 396 ? 30.094 -14.986 -19.531 1.00 79.81 396 LEU A CA 1
ATOM 2953 C C . LEU A 1 396 ? 30.221 -14.084 -18.296 1.00 79.81 396 LEU A C 1
ATOM 2955 O O . LEU A 1 396 ? 30.783 -14.519 -17.299 1.00 79.81 396 LEU A O 1
ATOM 2959 N N . GLN A 1 397 ? 29.685 -12.862 -18.344 1.00 73.50 397 GLN A N 1
ATOM 2960 C CA . GLN A 1 397 ? 29.714 -11.929 -17.215 1.00 73.50 397 GLN A CA 1
ATOM 2961 C C . GLN A 1 397 ? 28.604 -12.190 -16.181 1.00 73.50 397 GLN A C 1
ATOM 2963 O O . GLN A 1 397 ? 28.812 -11.959 -14.994 1.00 73.50 397 GLN A O 1
ATOM 2968 N N . GLY A 1 398 ? 27.421 -12.632 -16.619 1.00 70.19 398 GLY A N 1
ATOM 2969 C CA . GLY A 1 398 ? 26.244 -12.826 -15.762 1.00 70.19 398 GLY A CA 1
ATOM 2970 C C . GLY A 1 398 ? 26.044 -14.246 -15.223 1.00 70.19 398 GLY A C 1
ATOM 2971 O O . GLY A 1 398 ? 25.077 -14.472 -14.506 1.00 70.19 398 GLY A O 1
ATOM 2972 N N . HIS A 1 399 ? 26.907 -15.204 -15.585 1.00 65.31 399 HIS A N 1
ATOM 2973 C CA . HIS A 1 399 ? 26.704 -16.643 -15.339 1.00 65.31 399 HIS A CA 1
ATOM 2974 C C . HIS A 1 399 ? 25.356 -17.184 -15.871 1.00 65.31 399 HIS A C 1
ATOM 2976 O O . HIS A 1 399 ? 24.820 -18.169 -15.365 1.00 65.31 399 HIS A O 1
ATOM 2982 N N . GLU A 1 400 ? 24.814 -16.563 -16.920 1.00 78.88 400 GLU A N 1
ATOM 2983 C CA . GLU A 1 400 ? 23.578 -16.983 -17.589 1.00 78.88 400 GLU A CA 1
ATOM 2984 C C . GLU A 1 400 ? 23.895 -17.869 -18.809 1.00 78.88 400 GLU A C 1
ATOM 2986 O O . GLU A 1 400 ? 24.985 -17.825 -19.382 1.00 78.88 400 GLU A O 1
ATOM 2991 N N . ARG A 1 401 ? 22.929 -18.680 -19.260 1.00 87.50 401 ARG A N 1
ATOM 2992 C CA . ARG A 1 401 ? 23.082 -19.456 -20.503 1.00 87.50 401 ARG A CA 1
ATOM 2993 C C . ARG A 1 401 ? 23.057 -18.515 -21.710 1.00 87.50 401 ARG A C 1
ATOM 2995 O O . ARG A 1 401 ? 22.078 -17.797 -21.903 1.00 87.50 401 ARG A O 1
ATOM 3002 N N . TRP A 1 402 ? 24.074 -18.595 -22.574 1.00 87.50 402 TRP A N 1
ATOM 3003 C CA . TRP A 1 402 ? 24.213 -17.750 -23.773 1.00 87.50 402 TRP A CA 1
ATOM 3004 C C . TRP A 1 402 ? 22.946 -17.672 -24.635 1.00 87.50 402 TRP A C 1
ATOM 3006 O O . TRP A 1 402 ? 22.499 -16.582 -24.987 1.00 87.50 402 TRP A O 1
ATOM 3016 N N . TRP A 1 403 ? 22.316 -18.816 -24.909 1.00 86.94 403 TRP A N 1
ATOM 3017 C CA . TRP A 1 403 ? 21.103 -18.858 -25.723 1.00 86.94 403 TRP A CA 1
ATOM 3018 C C . TRP A 1 403 ? 19.896 -18.158 -25.073 1.00 86.94 403 TRP A C 1
ATOM 3020 O O . TRP A 1 403 ? 19.108 -17.535 -25.782 1.00 86.94 403 TRP A O 1
ATOM 3030 N N . SER A 1 404 ? 19.775 -18.193 -23.738 1.00 83.81 404 SER A N 1
ATOM 3031 C CA . SER A 1 404 ? 18.736 -17.439 -23.010 1.00 83.81 404 SER A CA 1
ATOM 3032 C C . SER A 1 404 ? 18.944 -15.945 -23.203 1.00 83.81 404 SER A C 1
ATOM 3034 O O . SER A 1 404 ? 18.028 -15.235 -23.605 1.00 83.81 404 SER A O 1
ATOM 3036 N N . VAL A 1 405 ? 20.186 -15.484 -23.018 1.00 80.50 405 VAL A N 1
ATOM 3037 C CA . VAL A 1 405 ? 20.560 -14.077 -23.194 1.00 80.50 405 VAL A CA 1
ATOM 3038 C C . VAL A 1 405 ? 20.260 -13.609 -24.619 1.00 80.50 405 VAL A C 1
ATOM 3040 O O . VAL A 1 405 ? 19.676 -12.542 -24.802 1.00 80.50 405 VAL A O 1
ATOM 3043 N N . PHE A 1 406 ? 20.612 -14.406 -25.631 1.00 85.69 406 PHE A N 1
ATOM 3044 C CA . PHE A 1 406 ? 20.321 -14.091 -27.030 1.00 85.69 406 PHE A CA 1
ATOM 3045 C C . PHE A 1 406 ? 18.810 -13.998 -27.301 1.00 85.69 406 PHE A C 1
ATOM 3047 O O . PHE A 1 406 ? 18.333 -12.991 -27.832 1.00 85.69 406 PHE A O 1
ATOM 3054 N N . LYS A 1 407 ? 18.040 -15.017 -26.897 1.00 87.06 407 LYS A N 1
ATOM 3055 C CA . LYS A 1 407 ? 16.600 -15.101 -27.174 1.00 87.06 407 LYS A CA 1
ATOM 3056 C C . LYS A 1 407 ? 15.791 -14.040 -26.425 1.00 87.06 407 LYS A C 1
ATOM 3058 O O . LYS A 1 407 ? 14.950 -13.385 -27.029 1.00 87.06 407 LYS A O 1
ATOM 3063 N N . GLU A 1 408 ? 16.049 -13.853 -25.135 1.00 80.00 408 GLU A N 1
ATOM 3064 C CA . GLU A 1 408 ? 15.266 -12.951 -24.281 1.00 80.00 408 GLU A CA 1
ATOM 3065 C C . GLU A 1 408 ? 15.612 -11.480 -24.513 1.00 80.00 408 GLU A C 1
ATOM 3067 O O . GLU A 1 408 ? 14.733 -10.623 -24.446 1.00 80.00 408 GLU A O 1
ATOM 3072 N N . ARG A 1 409 ? 16.885 -11.166 -24.795 1.00 78.81 409 ARG A N 1
ATOM 3073 C CA . ARG A 1 409 ? 17.345 -9.770 -24.859 1.00 78.81 409 ARG A CA 1
ATOM 3074 C C . ARG A 1 409 ? 17.493 -9.229 -26.276 1.00 78.81 409 ARG A C 1
ATOM 3076 O O . ARG A 1 409 ? 17.361 -8.017 -26.443 1.00 78.81 409 ARG A O 1
ATOM 3083 N N . PHE A 1 410 ? 17.747 -10.080 -27.277 1.00 82.56 410 PHE A N 1
ATOM 3084 C CA . PHE A 1 410 ? 18.140 -9.625 -28.619 1.00 82.56 410 PHE A CA 1
ATOM 3085 C C . PHE A 1 410 ? 17.283 -10.156 -29.775 1.00 82.56 410 PHE A C 1
ATOM 3087 O O . PHE A 1 410 ? 17.201 -9.474 -30.791 1.00 82.56 410 PHE A O 1
ATOM 3094 N N . ALA A 1 411 ? 16.609 -11.308 -29.663 1.00 85.50 411 ALA A N 1
ATOM 3095 C CA . ALA A 1 411 ? 15.862 -11.890 -30.793 1.00 85.50 411 ALA A CA 1
ATOM 3096 C C . ALA A 1 411 ? 14.775 -10.964 -31.375 1.00 85.50 411 ALA A C 1
ATOM 3098 O O . ALA A 1 411 ? 14.543 -10.965 -32.582 1.00 85.50 411 ALA A O 1
ATOM 3099 N N . TRP A 1 412 ? 14.157 -10.120 -30.544 1.00 82.12 412 TRP A N 1
ATOM 3100 C CA . TRP A 1 412 ? 13.158 -9.135 -30.977 1.00 82.12 412 TRP A CA 1
ATOM 3101 C C . TRP A 1 412 ? 13.729 -8.035 -31.895 1.00 82.12 412 TRP A C 1
ATOM 3103 O O . TRP A 1 412 ? 12.970 -7.351 -32.580 1.00 82.12 412 TRP A O 1
ATOM 3113 N N . LEU A 1 413 ? 15.056 -7.862 -31.944 1.00 82.25 413 LEU A N 1
ATOM 3114 C CA . LEU A 1 413 ? 15.716 -6.901 -32.831 1.00 82.25 413 LEU A CA 1
ATOM 3115 C C . LEU A 1 413 ? 15.836 -7.414 -34.272 1.00 82.25 413 LEU A C 1
ATOM 3117 O O . LEU A 1 413 ? 15.977 -6.594 -35.176 1.00 82.25 413 LEU A O 1
ATOM 3121 N N . LEU A 1 414 ? 15.752 -8.728 -34.517 1.00 87.69 414 LEU A N 1
ATOM 3122 C CA . LEU A 1 414 ? 15.962 -9.329 -35.842 1.00 87.69 414 LEU A CA 1
ATOM 3123 C C . LEU A 1 414 ? 15.135 -8.670 -36.971 1.00 87.69 414 LEU A C 1
ATOM 3125 O O . LEU A 1 414 ? 15.731 -8.351 -38.002 1.00 87.69 414 LEU A O 1
ATOM 3129 N N . PRO A 1 415 ? 13.824 -8.378 -36.808 1.00 87.94 415 PRO A N 1
ATOM 3130 C CA . PRO A 1 415 ? 13.043 -7.704 -37.849 1.00 87.94 415 PRO A CA 1
ATOM 3131 C C . PRO A 1 415 ? 13.626 -6.349 -38.270 1.00 87.94 415 PRO A C 1
ATOM 3133 O O . PRO A 1 415 ? 13.568 -5.987 -39.442 1.00 87.94 415 PRO A O 1
ATOM 3136 N N . HIS A 1 416 ? 14.246 -5.617 -37.342 1.00 83.56 416 HIS A N 1
ATOM 3137 C CA . HIS A 1 416 ? 14.868 -4.327 -37.633 1.00 83.56 416 HIS A CA 1
ATOM 3138 C C . HIS A 1 416 ? 16.128 -4.504 -38.482 1.00 83.56 416 HIS A C 1
ATOM 3140 O O . HIS A 1 416 ? 16.313 -3.793 -39.465 1.00 83.56 416 HIS A O 1
ATOM 3146 N N . TYR A 1 417 ? 16.964 -5.492 -38.155 1.00 86.38 417 TYR A N 1
ATOM 3147 C CA . TYR A 1 417 ? 18.182 -5.790 -38.912 1.00 86.38 417 TYR A CA 1
ATOM 3148 C C . TYR A 1 417 ? 17.900 -6.317 -40.323 1.00 86.38 417 TYR A C 1
ATOM 3150 O O . TYR A 1 417 ? 18.661 -6.015 -41.240 1.00 86.38 417 TYR A O 1
ATOM 3158 N N . LEU A 1 418 ? 16.789 -7.035 -40.521 1.00 89.31 418 LEU A N 1
ATOM 3159 C CA . LEU A 1 418 ? 16.302 -7.399 -41.854 1.00 89.31 418 LEU A CA 1
ATOM 3160 C C . LEU A 1 418 ? 15.990 -6.151 -42.687 1.00 89.31 418 LEU A C 1
ATOM 3162 O O . LEU A 1 418 ? 16.509 -6.000 -43.791 1.00 89.31 418 LEU A O 1
ATOM 3166 N N . VAL A 1 419 ? 15.207 -5.220 -42.132 1.00 86.44 419 VAL A N 1
ATOM 3167 C CA . VAL A 1 419 ? 14.877 -3.950 -42.799 1.00 86.44 419 VAL A CA 1
ATOM 3168 C C . VAL A 1 419 ? 16.139 -3.131 -43.079 1.00 86.44 419 VAL A C 1
ATOM 3170 O O . VAL A 1 419 ? 16.292 -2.598 -44.174 1.00 86.44 419 VAL A O 1
ATOM 3173 N N . TYR A 1 420 ? 17.083 -3.075 -42.138 1.00 86.38 420 TYR A N 1
ATOM 3174 C CA . TYR A 1 420 ? 18.359 -2.379 -42.327 1.00 86.38 420 TYR A CA 1
ATOM 3175 C C . TYR A 1 420 ? 19.197 -2.987 -43.452 1.00 86.38 420 TYR A C 1
ATOM 3177 O O . TYR A 1 420 ? 19.790 -2.251 -44.238 1.00 86.38 420 TYR A O 1
ATOM 3185 N N . GLY A 1 421 ? 19.215 -4.315 -43.561 1.00 87.62 421 GLY A N 1
ATOM 3186 C CA . GLY A 1 421 ? 19.899 -5.021 -44.638 1.00 87.62 421 GLY A CA 1
ATOM 3187 C C . GLY A 1 421 ? 19.261 -4.764 -46.003 1.00 87.62 421 GLY A C 1
ATOM 3188 O O . GLY A 1 421 ? 19.969 -4.481 -46.969 1.00 87.62 421 GLY A O 1
ATOM 3189 N N . PHE A 1 422 ? 17.926 -4.770 -46.075 1.00 88.00 422 PHE A N 1
ATOM 3190 C CA . PHE A 1 422 ? 17.186 -4.391 -47.281 1.00 88.00 422 PHE A CA 1
ATOM 3191 C C . PHE A 1 422 ? 17.495 -2.950 -47.709 1.00 88.00 422 PHE A C 1
ATOM 3193 O O . PHE A 1 422 ? 17.839 -2.717 -48.865 1.00 88.00 422 PHE A O 1
ATOM 3200 N N . ILE A 1 423 ? 17.463 -1.996 -46.770 1.00 85.06 423 ILE A N 1
ATOM 3201 C CA . ILE A 1 423 ? 17.834 -0.596 -47.027 1.00 85.06 423 ILE A CA 1
ATOM 3202 C C . ILE A 1 423 ? 19.282 -0.499 -47.524 1.00 85.06 423 ILE A C 1
ATOM 3204 O O . ILE A 1 423 ? 19.540 0.218 -48.484 1.00 85.06 423 ILE A O 1
ATOM 3208 N N . GLY A 1 424 ? 20.220 -1.241 -46.926 1.00 83.88 424 GLY A N 1
ATOM 3209 C CA . GLY A 1 424 ? 21.615 -1.287 -47.376 1.00 83.88 424 GLY A CA 1
ATOM 3210 C C . GLY A 1 424 ? 21.781 -1.819 -48.807 1.00 83.88 424 GLY A C 1
ATOM 3211 O O . GLY A 1 424 ? 22.598 -1.291 -49.562 1.00 83.88 424 GLY A O 1
ATOM 3212 N N . GLY A 1 425 ? 20.982 -2.815 -49.204 1.00 84.50 425 GLY A N 1
ATOM 3213 C CA . GLY A 1 425 ? 20.949 -3.342 -50.574 1.00 84.50 425 GLY A CA 1
ATOM 3214 C C . GLY A 1 425 ? 20.351 -2.354 -51.582 1.00 84.50 425 GLY A C 1
ATOM 3215 O O . GLY A 1 425 ? 20.948 -2.098 -52.625 1.00 84.50 425 GLY A O 1
ATOM 3216 N N . VAL A 1 426 ? 19.218 -1.726 -51.249 1.00 84.88 426 VAL A N 1
ATOM 3217 C CA . VAL A 1 426 ? 18.600 -0.681 -52.088 1.00 84.88 426 VAL A CA 1
ATOM 3218 C C . VAL A 1 426 ? 19.515 0.541 -52.214 1.00 84.88 426 VAL A C 1
ATOM 3220 O O . VAL A 1 426 ? 19.637 1.119 -53.294 1.00 84.88 426 VAL A O 1
ATOM 3223 N N . MET A 1 427 ? 20.207 0.914 -51.136 1.00 82.19 427 MET A N 1
ATOM 3224 C CA . MET A 1 427 ? 21.169 2.014 -51.140 1.00 82.19 427 MET A CA 1
ATOM 3225 C C . MET A 1 427 ? 22.358 1.737 -52.065 1.00 82.19 427 MET A C 1
ATOM 3227 O O . MET A 1 427 ? 22.822 2.667 -52.721 1.00 82.19 427 MET A O 1
ATOM 3231 N N . ALA A 1 428 ? 22.803 0.481 -52.181 1.00 78.62 428 ALA A N 1
ATOM 3232 C CA . ALA A 1 428 ? 23.842 0.103 -53.139 1.00 78.62 428 ALA A CA 1
ATOM 3233 C C . ALA A 1 428 ? 23.434 0.442 -54.579 1.00 78.62 428 ALA A C 1
ATOM 3235 O O . ALA A 1 428 ? 24.177 1.107 -55.298 1.00 78.62 428 ALA A O 1
ATOM 3236 N N . LEU A 1 429 ? 22.204 0.077 -54.955 1.00 80.50 429 LEU A N 1
ATOM 3237 C CA . LEU A 1 429 ? 21.641 0.369 -56.276 1.00 80.50 429 LEU A CA 1
ATOM 3238 C C . LEU A 1 429 ? 21.459 1.877 -56.504 1.00 80.50 429 LEU A C 1
ATOM 3240 O O . LEU A 1 429 ? 21.765 2.397 -57.575 1.00 80.50 429 LEU A O 1
ATOM 3244 N N . ALA A 1 430 ? 20.980 2.602 -55.490 1.00 82.12 430 ALA A N 1
ATOM 3245 C CA . ALA A 1 430 ? 20.761 4.044 -55.584 1.00 82.12 430 ALA A CA 1
ATOM 3246 C C . ALA A 1 430 ? 22.076 4.836 -55.710 1.00 82.12 430 ALA A C 1
ATOM 3248 O O . ALA A 1 430 ? 22.131 5.844 -56.417 1.00 82.12 430 ALA A O 1
ATOM 3249 N N . TYR A 1 431 ? 23.145 4.385 -55.049 1.00 83.69 431 TYR A N 1
ATOM 3250 C CA . TYR A 1 431 ? 24.449 5.045 -55.092 1.00 83.69 431 TYR A CA 1
ATOM 3251 C C . TYR A 1 431 ? 25.091 4.984 -56.481 1.00 83.69 431 TYR A C 1
ATOM 3253 O O . TYR A 1 431 ? 25.748 5.938 -56.900 1.00 83.69 431 TYR A O 1
ATOM 3261 N N . GLU A 1 432 ? 24.866 3.906 -57.235 1.00 77.19 432 GLU A N 1
ATOM 3262 C CA . GLU A 1 432 ? 25.311 3.821 -58.629 1.00 77.19 432 GLU A CA 1
ATOM 3263 C C . GLU A 1 432 ? 24.648 4.889 -59.510 1.00 77.19 432 GLU A C 1
ATOM 3265 O O . GLU A 1 432 ? 25.318 5.464 -60.368 1.00 77.19 432 GLU A O 1
ATOM 3270 N N . ALA A 1 433 ? 23.375 5.211 -59.251 1.00 79.31 433 ALA A N 1
ATOM 3271 C CA . ALA A 1 433 ? 22.589 6.152 -60.048 1.00 79.31 433 ALA A CA 1
ATOM 3272 C C . ALA A 1 433 ? 22.836 7.632 -59.702 1.00 79.31 433 ALA A C 1
ATOM 3274 O O . ALA A 1 433 ? 22.988 8.456 -60.601 1.00 79.31 433 ALA A O 1
ATOM 3275 N N . VAL A 1 434 ? 22.856 7.990 -58.412 1.00 81.06 434 VAL A N 1
ATOM 3276 C CA . VAL A 1 434 ? 22.875 9.400 -57.950 1.00 81.06 434 VAL A CA 1
ATOM 3277 C C . VAL A 1 434 ? 24.016 9.727 -56.975 1.00 81.06 434 VAL A C 1
ATOM 3279 O O . VAL A 1 434 ? 24.064 10.826 -56.415 1.00 81.06 434 VAL A O 1
ATOM 3282 N N . LYS A 1 435 ? 24.977 8.808 -56.799 1.00 83.81 435 LYS A N 1
ATOM 3283 C CA . LYS A 1 435 ? 26.194 8.995 -55.986 1.00 83.81 435 LYS A CA 1
ATOM 3284 C C . LYS A 1 435 ? 25.861 9.522 -54.584 1.00 83.81 435 LYS A C 1
ATOM 3286 O O . LYS A 1 435 ? 24.993 8.977 -53.906 1.00 83.81 435 LYS A O 1
ATOM 3291 N N . LEU A 1 436 ? 26.534 10.580 -54.128 1.00 80.50 436 LEU A N 1
ATOM 3292 C CA . LEU A 1 436 ? 26.421 11.107 -52.763 1.00 80.50 436 LEU A CA 1
ATOM 3293 C C . LEU A 1 436 ? 24.990 11.519 -52.368 1.00 80.50 436 LEU A C 1
ATOM 3295 O O . LEU A 1 436 ? 24.653 11.448 -51.188 1.00 80.50 436 LEU A O 1
ATOM 3299 N N . LEU A 1 437 ? 24.126 11.884 -53.326 1.00 78.19 437 LEU A N 1
ATOM 3300 C CA . LEU A 1 437 ? 22.728 12.234 -53.039 1.00 78.19 437 LEU A CA 1
ATOM 3301 C C . LEU A 1 437 ? 21.921 11.037 -52.509 1.00 78.19 437 LEU A C 1
ATOM 3303 O O . LEU A 1 437 ? 21.022 11.237 -51.693 1.00 78.19 437 LEU A O 1
ATOM 3307 N N . ALA A 1 438 ? 22.276 9.800 -52.885 1.00 77.75 438 ALA A N 1
ATOM 3308 C CA . ALA A 1 438 ? 21.642 8.597 -52.340 1.00 77.75 438 ALA A CA 1
ATOM 3309 C C . ALA A 1 438 ? 21.800 8.520 -50.814 1.00 77.75 438 ALA A C 1
ATOM 3311 O O . ALA A 1 438 ? 20.852 8.192 -50.103 1.00 77.75 438 ALA A O 1
ATOM 3312 N N . LEU A 1 439 ? 22.976 8.884 -50.294 1.00 75.31 439 LEU A N 1
ATOM 3313 C CA . LEU A 1 439 ? 23.277 8.797 -48.864 1.00 75.31 439 LEU A CA 1
ATOM 3314 C C . LEU A 1 439 ? 22.388 9.738 -48.034 1.00 75.31 439 LEU A C 1
ATOM 3316 O O . LEU A 1 439 ? 21.938 9.367 -46.951 1.00 75.31 439 LEU A O 1
ATOM 3320 N N . ALA A 1 440 ? 22.081 10.929 -48.556 1.00 73.75 440 ALA A N 1
ATOM 3321 C CA . ALA A 1 440 ? 21.219 11.899 -47.881 1.00 73.75 440 ALA A CA 1
ATOM 3322 C C . ALA A 1 440 ? 19.748 11.446 -47.833 1.00 73.75 440 ALA A C 1
ATOM 3324 O O . ALA A 1 440 ? 19.104 11.556 -46.786 1.00 73.75 440 ALA A O 1
ATOM 3325 N N . VAL A 1 441 ? 19.236 10.888 -48.938 1.00 76.56 441 VAL A N 1
ATOM 3326 C CA . VAL A 1 441 ? 17.840 10.424 -49.064 1.00 76.56 441 VAL A CA 1
ATOM 3327 C C . VAL A 1 441 ? 17.514 9.313 -48.063 1.00 76.56 441 VAL A C 1
ATOM 3329 O O . VAL A 1 441 ? 16.406 9.279 -47.533 1.00 76.56 441 VAL A O 1
ATOM 3332 N N . PHE A 1 442 ? 18.475 8.442 -47.749 1.00 71.06 442 PHE A N 1
ATOM 3333 C CA . PHE A 1 442 ? 18.274 7.357 -46.784 1.00 71.06 442 PHE A CA 1
ATOM 3334 C C . PHE A 1 442 ? 18.627 7.738 -45.341 1.00 71.06 442 PHE A C 1
ATOM 3336 O O . PHE A 1 442 ? 17.989 7.245 -44.410 1.00 71.06 442 PHE A O 1
ATOM 3343 N N . ALA A 1 443 ? 19.589 8.637 -45.116 1.00 72.50 443 ALA A N 1
ATOM 3344 C CA . ALA A 1 443 ? 19.983 9.023 -43.761 1.00 72.50 443 ALA A CA 1
ATOM 3345 C C . ALA A 1 443 ? 18.931 9.874 -43.035 1.00 72.50 443 ALA A C 1
ATOM 3347 O O . ALA A 1 443 ? 18.679 9.649 -41.851 1.00 72.50 443 ALA A O 1
ATOM 3348 N N . VAL A 1 444 ? 18.285 10.822 -43.723 1.00 74.69 444 VAL A N 1
ATOM 3349 C CA . VAL A 1 444 ? 17.321 11.740 -43.088 1.00 74.69 444 VAL A CA 1
ATOM 3350 C C . VAL A 1 444 ? 16.106 11.000 -42.500 1.00 74.69 444 VAL A C 1
ATOM 3352 O O . VAL A 1 444 ? 15.823 11.200 -41.315 1.00 74.69 444 VAL A O 1
ATOM 3355 N N . PRO A 1 445 ? 15.413 10.099 -43.229 1.00 73.62 445 PRO A N 1
ATOM 3356 C CA . PRO A 1 445 ? 14.282 9.354 -42.674 1.00 73.62 445 PRO A CA 1
ATOM 3357 C C . PRO A 1 445 ? 14.665 8.444 -41.503 1.00 73.62 445 PRO A C 1
ATOM 3359 O O . PRO A 1 445 ? 13.895 8.320 -40.555 1.00 73.62 445 PRO A O 1
ATOM 3362 N N . LEU A 1 446 ? 15.860 7.844 -41.521 1.00 71.94 446 LEU A N 1
ATOM 3363 C CA . LEU A 1 446 ? 16.342 6.997 -40.424 1.00 71.94 446 LEU A CA 1
ATOM 3364 C C . LEU A 1 446 ? 16.630 7.807 -39.155 1.00 71.94 446 LEU A C 1
ATOM 3366 O O . LEU A 1 446 ? 16.292 7.372 -38.051 1.00 71.94 446 LEU A O 1
ATOM 3370 N N . LEU A 1 447 ? 17.199 9.007 -39.301 1.00 71.69 447 LEU A N 1
ATOM 3371 C CA . LEU A 1 447 ? 17.403 9.934 -38.186 1.00 71.69 447 LEU A CA 1
ATOM 3372 C C . LEU A 1 447 ? 16.068 10.439 -37.618 1.00 71.69 447 LEU A C 1
ATOM 3374 O O . LEU A 1 447 ? 15.906 10.500 -36.397 1.00 71.69 447 LEU A O 1
ATOM 3378 N N . LEU A 1 448 ? 15.093 10.744 -38.481 1.00 70.81 448 LEU A N 1
ATOM 3379 C CA . LEU A 1 448 ? 13.743 11.135 -38.064 1.00 70.81 448 LEU A CA 1
ATOM 3380 C C . LEU A 1 448 ? 13.020 9.995 -37.342 1.00 70.81 448 LEU A C 1
ATOM 3382 O O . LEU A 1 448 ? 12.518 10.200 -36.238 1.00 70.81 448 LEU A O 1
ATOM 3386 N N . MET A 1 449 ? 13.022 8.786 -37.911 1.00 68.81 449 MET A N 1
ATOM 3387 C CA . MET A 1 449 ? 12.438 7.595 -37.290 1.00 68.81 449 MET A CA 1
ATOM 3388 C C . MET A 1 449 ? 13.001 7.397 -35.882 1.00 68.81 449 MET A C 1
ATOM 3390 O O . MET A 1 449 ? 12.245 7.229 -34.926 1.00 68.81 449 MET A O 1
ATOM 3394 N N . ARG A 1 450 ? 14.316 7.536 -35.716 1.00 70.31 450 ARG A N 1
ATOM 3395 C CA . ARG A 1 450 ? 14.952 7.454 -34.403 1.00 70.31 450 ARG A CA 1
ATOM 3396 C C . ARG A 1 450 ? 14.460 8.533 -33.429 1.00 70.31 450 ARG A C 1
ATOM 3398 O O . ARG A 1 450 ? 14.078 8.199 -32.310 1.00 70.31 450 ARG A O 1
ATOM 3405 N N . LYS A 1 451 ? 14.433 9.806 -33.844 1.00 70.69 451 LYS A N 1
ATOM 3406 C CA . LYS A 1 451 ? 13.916 10.923 -33.024 1.00 70.69 451 LYS A CA 1
ATOM 3407 C C . LYS A 1 451 ? 12.468 10.679 -32.592 1.00 70.69 451 LYS A C 1
ATOM 3409 O O . LYS A 1 451 ? 12.114 10.938 -31.444 1.00 70.69 451 LYS A O 1
ATOM 3414 N N . THR A 1 452 ? 11.635 10.143 -33.485 1.00 71.31 452 THR A N 1
ATOM 3415 C CA . THR A 1 452 ? 10.241 9.811 -33.154 1.00 71.31 452 THR A CA 1
ATOM 3416 C C . THR A 1 452 ? 10.132 8.644 -32.170 1.00 71.31 452 THR A C 1
ATOM 3418 O O . THR A 1 452 ? 9.347 8.728 -31.227 1.00 71.31 452 THR A O 1
ATOM 3421 N N . GLN A 1 453 ? 10.954 7.597 -32.310 1.00 70.31 453 GLN A N 1
ATOM 3422 C CA . GLN A 1 453 ? 11.005 6.481 -31.358 1.00 70.31 453 GLN A CA 1
ATOM 3423 C C . GLN A 1 453 ? 11.459 6.937 -29.967 1.00 70.31 453 GLN A C 1
ATOM 3425 O O . GLN A 1 453 ? 10.880 6.530 -28.962 1.00 70.31 453 GLN A O 1
ATOM 3430 N N . GLU A 1 454 ? 12.457 7.816 -29.901 1.00 69.56 454 GLU A N 1
ATOM 3431 C CA . GLU A 1 454 ? 12.925 8.413 -28.651 1.00 69.56 454 GLU A CA 1
ATOM 3432 C C . GLU A 1 454 ? 11.815 9.224 -27.966 1.00 69.56 454 GLU A C 1
ATOM 3434 O O . GLU A 1 454 ? 11.551 9.041 -26.774 1.00 69.56 454 GLU A O 1
ATOM 3439 N N . ALA A 1 455 ? 11.129 10.087 -28.722 1.00 73.06 455 ALA A N 1
ATOM 3440 C CA . ALA A 1 455 ? 10.014 1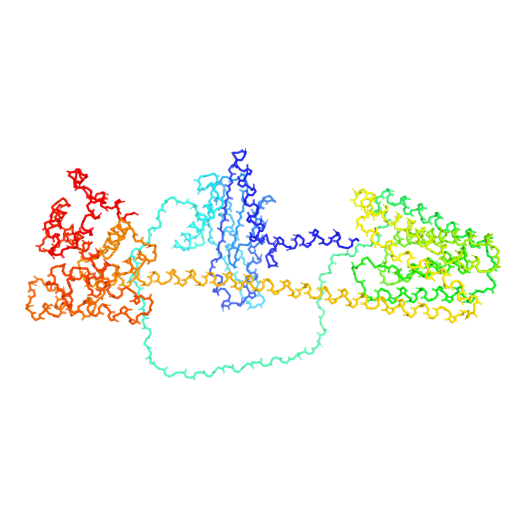0.878 -28.213 1.00 73.06 455 ALA A CA 1
ATOM 3441 C C . ALA A 1 455 ? 8.873 9.986 -27.699 1.00 73.06 455 ALA A C 1
ATOM 3443 O O . ALA A 1 455 ? 8.345 10.229 -26.612 1.00 73.06 455 ALA A O 1
ATOM 3444 N N . TYR A 1 456 ? 8.543 8.923 -28.438 1.00 73.31 456 TYR A N 1
ATOM 3445 C CA . TYR A 1 456 ? 7.534 7.946 -28.041 1.00 73.31 456 TYR A CA 1
ATOM 3446 C C . TYR A 1 456 ? 7.912 7.246 -26.731 1.00 73.31 456 TYR A C 1
ATOM 3448 O O . TYR A 1 456 ? 7.129 7.255 -25.785 1.00 73.31 456 TYR A O 1
ATOM 3456 N N . LEU A 1 457 ? 9.135 6.715 -26.620 1.00 73.62 457 LEU A N 1
ATOM 3457 C CA . LEU A 1 457 ? 9.595 6.026 -25.410 1.00 73.62 457 LEU A CA 1
ATOM 3458 C C . LEU A 1 457 ? 9.624 6.954 -24.189 1.00 73.62 457 LEU A C 1
ATOM 3460 O O . LEU A 1 457 ? 9.153 6.565 -23.117 1.00 73.62 457 LEU A O 1
ATOM 3464 N N . LYS A 1 458 ? 10.120 8.191 -24.346 1.00 74.31 458 LYS A N 1
ATOM 3465 C CA . LYS A 1 458 ? 10.103 9.209 -23.280 1.00 74.31 458 LYS A CA 1
ATOM 3466 C C . LYS A 1 458 ? 8.675 9.534 -22.845 1.00 74.31 458 LYS A C 1
ATOM 3468 O O . LYS A 1 458 ? 8.411 9.648 -21.647 1.00 74.31 458 LYS A O 1
ATOM 3473 N N . HIS A 1 459 ? 7.749 9.652 -23.795 1.00 78.19 459 HIS A N 1
ATOM 3474 C CA . HIS A 1 459 ? 6.338 9.875 -23.500 1.00 78.19 459 HIS A CA 1
ATOM 3475 C C . HIS A 1 459 ? 5.736 8.696 -22.725 1.00 78.19 459 HIS A C 1
ATOM 3477 O O . HIS A 1 459 ? 5.183 8.901 -21.648 1.00 78.19 459 HIS A O 1
ATOM 3483 N N . THR A 1 460 ? 5.916 7.459 -23.197 1.00 70.00 460 THR A N 1
ATOM 3484 C CA . THR A 1 460 ? 5.394 6.256 -22.532 1.00 70.00 460 THR A CA 1
ATOM 3485 C C . THR A 1 460 ? 5.928 6.106 -21.106 1.00 70.00 460 THR A C 1
ATOM 3487 O O . THR A 1 460 ? 5.163 5.783 -20.198 1.00 70.00 460 THR A O 1
ATOM 3490 N N . GLN A 1 461 ? 7.217 6.379 -20.876 1.00 74.69 461 GLN A N 1
ATOM 3491 C CA . GLN A 1 461 ? 7.806 6.337 -19.534 1.00 74.69 461 GLN A CA 1
ATOM 3492 C C . GLN A 1 461 ? 7.181 7.377 -18.599 1.00 74.69 461 GLN A C 1
ATOM 3494 O O . GLN A 1 461 ? 6.785 7.037 -17.484 1.00 74.69 461 GLN A O 1
ATOM 3499 N N . ARG A 1 462 ? 7.030 8.625 -19.063 1.00 77.25 462 ARG A N 1
ATOM 3500 C CA . ARG A 1 462 ? 6.372 9.691 -18.292 1.00 77.25 462 ARG A CA 1
ATOM 3501 C C . ARG A 1 462 ? 4.915 9.350 -17.984 1.00 77.25 462 ARG A C 1
ATOM 3503 O O . ARG A 1 462 ? 4.473 9.559 -16.858 1.00 77.25 462 ARG A O 1
ATOM 3510 N N . SER A 1 463 ? 4.177 8.799 -18.948 1.00 69.94 463 SER A N 1
ATOM 3511 C CA . SER A 1 463 ? 2.796 8.346 -18.742 1.00 69.94 463 SER A CA 1
ATOM 3512 C C . SER A 1 463 ? 2.713 7.240 -17.692 1.00 69.94 463 SER A C 1
ATOM 3514 O O . SER A 1 463 ? 1.889 7.322 -16.785 1.00 69.94 463 SER A O 1
ATOM 3516 N N . ALA A 1 464 ? 3.601 6.243 -17.757 1.00 74.00 464 ALA A N 1
ATOM 3517 C CA . ALA A 1 464 ? 3.656 5.171 -16.767 1.00 74.00 464 ALA A CA 1
ATOM 3518 C C . ALA A 1 464 ? 3.987 5.698 -15.360 1.00 74.00 464 ALA A C 1
ATOM 3520 O O . ALA A 1 464 ? 3.395 5.248 -14.380 1.00 74.00 464 ALA A O 1
ATOM 3521 N N . GLN A 1 465 ? 4.895 6.672 -15.250 1.00 76.38 465 GLN A N 1
ATOM 3522 C CA . GLN A 1 465 ? 5.245 7.290 -13.971 1.00 76.38 465 GLN A CA 1
ATOM 3523 C C . GLN A 1 465 ? 4.071 8.079 -13.375 1.00 76.38 465 GLN A C 1
ATOM 3525 O O . GLN A 1 465 ? 3.766 7.909 -12.197 1.00 76.38 465 GLN A O 1
ATOM 3530 N N . LYS A 1 466 ? 3.360 8.869 -14.190 1.00 81.69 466 LYS A N 1
ATOM 3531 C CA . LYS A 1 466 ? 2.149 9.586 -13.755 1.00 81.69 466 LYS A CA 1
ATOM 3532 C C . LYS A 1 466 ? 1.057 8.635 -13.261 1.00 81.69 466 LYS A C 1
ATOM 3534 O O . LYS A 1 466 ? 0.438 8.907 -12.239 1.00 81.69 466 LYS A O 1
ATOM 3539 N N . LEU A 1 467 ? 0.844 7.515 -13.957 1.00 77.31 467 LEU A N 1
ATOM 3540 C CA . LEU A 1 467 ? -0.133 6.500 -13.546 1.00 77.31 467 LEU A CA 1
ATOM 3541 C C . LEU A 1 467 ? 0.220 5.873 -12.194 1.00 77.31 467 LEU A C 1
ATOM 3543 O O . LEU A 1 467 ? -0.663 5.698 -11.360 1.00 77.31 467 LEU A O 1
ATOM 3547 N N . ARG A 1 468 ? 1.502 5.574 -11.954 1.00 76.31 468 ARG A N 1
ATOM 3548 C CA . ARG A 1 468 ? 1.957 5.049 -10.657 1.00 76.31 468 ARG A CA 1
ATOM 3549 C C . ARG A 1 468 ? 1.732 6.048 -9.529 1.00 76.31 468 ARG A C 1
ATOM 3551 O O . ARG A 1 468 ? 1.152 5.681 -8.518 1.00 76.31 468 ARG A O 1
ATOM 3558 N N . GLN A 1 469 ? 2.108 7.307 -9.741 1.00 82.38 469 GLN A N 1
ATOM 3559 C CA . GLN A 1 469 ? 1.914 8.360 -8.746 1.00 82.38 469 GLN A CA 1
ATOM 3560 C C . GLN A 1 469 ? 0.425 8.574 -8.417 1.00 82.38 469 GLN A C 1
ATOM 3562 O O . GLN A 1 469 ? 0.058 8.735 -7.253 1.00 82.38 469 GLN A O 1
ATOM 3567 N N . ALA A 1 470 ? -0.451 8.535 -9.428 1.00 79.69 470 ALA A N 1
ATOM 3568 C CA . ALA A 1 470 ? -1.895 8.615 -9.218 1.00 79.69 470 ALA A CA 1
ATOM 3569 C C . ALA A 1 470 ? -2.424 7.421 -8.404 1.00 79.69 470 ALA A C 1
ATOM 3571 O O . ALA A 1 470 ? -3.193 7.617 -7.467 1.00 79.69 470 ALA A O 1
ATOM 3572 N N . ALA A 1 471 ? -1.976 6.200 -8.714 1.00 74.12 471 ALA A N 1
ATOM 3573 C CA . ALA A 1 471 ? -2.367 5.002 -7.973 1.00 74.12 471 ALA A CA 1
ATOM 3574 C C . ALA A 1 471 ? -1.911 5.048 -6.503 1.00 74.12 471 ALA A C 1
ATOM 3576 O O . ALA A 1 471 ? -2.704 4.756 -5.610 1.00 74.12 471 ALA A O 1
ATOM 3577 N N . GLU A 1 472 ? -0.672 5.473 -6.242 1.00 80.00 472 GLU A N 1
ATOM 3578 C CA . GLU A 1 472 ? -0.144 5.650 -4.881 1.00 80.00 472 GLU A CA 1
ATOM 3579 C C . GLU A 1 472 ? -0.946 6.691 -4.085 1.00 80.00 472 GLU A C 1
ATOM 3581 O O . GLU A 1 472 ? -1.241 6.479 -2.909 1.00 80.00 472 GLU A O 1
ATOM 3586 N N . THR A 1 473 ? -1.355 7.786 -4.734 1.00 83.12 473 THR A N 1
ATOM 3587 C CA . THR A 1 473 ? -2.174 8.837 -4.105 1.00 83.12 473 THR A CA 1
ATOM 3588 C C . THR A 1 473 ? -3.571 8.329 -3.743 1.00 83.12 473 THR A C 1
ATOM 3590 O O . THR A 1 473 ? -4.058 8.592 -2.649 1.00 83.12 473 THR A O 1
ATOM 3593 N N . ILE A 1 474 ? -4.213 7.565 -4.631 1.00 79.69 474 ILE A N 1
ATOM 3594 C CA . ILE A 1 474 ? -5.531 6.969 -4.356 1.00 79.69 474 ILE A CA 1
ATOM 3595 C C . ILE A 1 474 ? -5.433 5.975 -3.195 1.00 79.69 474 ILE A C 1
ATOM 3597 O O . ILE A 1 474 ? -6.281 5.964 -2.304 1.00 79.69 474 ILE A O 1
ATOM 3601 N N . GLN A 1 475 ? -4.381 5.155 -3.176 1.00 76.50 475 GLN A N 1
ATOM 3602 C CA . GLN A 1 475 ? -4.180 4.180 -2.111 1.00 76.50 475 GLN A CA 1
ATOM 3603 C C . GLN A 1 475 ? -3.970 4.856 -0.750 1.00 76.50 475 GLN A C 1
ATOM 3605 O O . GLN A 1 475 ? -4.565 4.423 0.236 1.00 76.50 475 GLN A O 1
ATOM 3610 N N . SER A 1 476 ? -3.168 5.924 -0.681 1.00 78.44 476 SER A N 1
ATOM 3611 C CA . SER A 1 476 ? -2.952 6.649 0.577 1.00 78.44 476 SER A CA 1
ATOM 3612 C C . SER A 1 476 ? -4.222 7.349 1.068 1.00 78.44 476 SER A C 1
ATOM 3614 O O . SER A 1 476 ? -4.514 7.313 2.265 1.00 78.44 476 SER A O 1
ATOM 3616 N N . GLN A 1 477 ? -5.020 7.912 0.155 1.00 78.81 477 GLN A N 1
ATOM 3617 C CA . GLN A 1 477 ? -6.311 8.516 0.483 1.00 78.81 477 GLN A CA 1
ATOM 3618 C C . GLN A 1 477 ? -7.295 7.492 1.058 1.00 78.81 477 GLN A C 1
ATOM 3620 O O . GLN A 1 477 ? -7.885 7.760 2.104 1.00 78.81 477 GLN A O 1
ATOM 3625 N N . ASN A 1 478 ? -7.420 6.309 0.452 1.00 74.88 478 ASN A N 1
ATOM 3626 C CA . ASN A 1 478 ? -8.314 5.261 0.953 1.00 74.88 478 ASN A CA 1
ATOM 3627 C C . ASN A 1 478 ? -7.944 4.814 2.373 1.00 74.88 478 ASN A C 1
ATOM 3629 O O . ASN A 1 478 ? -8.811 4.779 3.242 1.00 74.88 478 ASN A O 1
ATOM 3633 N N . VAL A 1 479 ? -6.655 4.571 2.640 1.00 82.50 479 VAL A N 1
ATOM 3634 C CA . VAL A 1 479 ? -6.180 4.203 3.988 1.00 82.50 479 VAL A CA 1
ATOM 3635 C C . VAL A 1 479 ? -6.484 5.308 5.005 1.00 82.50 479 VAL A C 1
ATOM 3637 O O . VAL A 1 479 ? -6.930 5.029 6.117 1.00 82.50 479 VAL A O 1
ATOM 3640 N N . SER A 1 480 ? -6.287 6.578 4.633 1.00 83.62 480 SER A N 1
ATOM 3641 C CA . SER A 1 480 ? -6.597 7.706 5.521 1.00 83.62 480 SER A CA 1
ATOM 3642 C C . SER A 1 480 ? -8.095 7.832 5.822 1.00 83.62 480 SER A C 1
ATOM 3644 O O . SER A 1 480 ? -8.469 8.151 6.951 1.00 83.62 480 SER A O 1
ATOM 3646 N N . LEU A 1 481 ? -8.952 7.536 4.839 1.00 81.94 481 LEU A N 1
ATOM 3647 C CA . LEU A 1 481 ? -10.404 7.579 4.980 1.00 81.94 481 LEU A CA 1
ATOM 3648 C C . LEU A 1 481 ? -10.907 6.445 5.881 1.00 81.94 481 LEU A C 1
ATOM 3650 O O . LEU A 1 481 ? -11.743 6.676 6.752 1.00 81.94 481 LEU A O 1
ATOM 3654 N N . GLU A 1 482 ? -10.372 5.235 5.711 1.00 79.06 482 GLU A N 1
ATOM 3655 C CA . GLU A 1 482 ? -10.675 4.091 6.577 1.00 79.06 482 GLU A CA 1
ATOM 3656 C C . GLU A 1 482 ? -10.300 4.379 8.034 1.00 79.06 482 GLU A C 1
ATOM 3658 O O . GLU A 1 482 ? -11.111 4.160 8.937 1.00 79.06 482 GLU A O 1
ATOM 3663 N N . LEU A 1 483 ? -9.111 4.947 8.266 1.00 83.81 483 LEU A N 1
ATOM 3664 C CA . LEU A 1 483 ? -8.679 5.346 9.604 1.00 83.81 483 LEU A CA 1
ATOM 3665 C C . LEU A 1 483 ? -9.581 6.442 10.189 1.00 83.81 483 LEU A C 1
ATOM 3667 O O . LEU A 1 483 ? -9.972 6.353 11.351 1.00 83.81 483 LEU A O 1
ATOM 3671 N N . ALA A 1 484 ? -9.945 7.455 9.396 1.00 79.56 484 ALA A N 1
ATOM 3672 C CA . ALA A 1 484 ? -10.837 8.525 9.836 1.00 79.56 484 ALA A CA 1
ATOM 3673 C C . ALA A 1 484 ? -12.225 7.994 10.228 1.00 79.56 484 ALA A C 1
ATOM 3675 O O . ALA A 1 484 ? -12.742 8.365 11.280 1.00 79.56 484 ALA A O 1
ATOM 3676 N N . ASN A 1 485 ? -12.796 7.080 9.437 1.00 77.25 485 ASN A N 1
ATOM 3677 C CA . ASN A 1 485 ? -14.070 6.431 9.748 1.00 77.25 485 ASN A CA 1
ATOM 3678 C C . ASN A 1 485 ? -13.984 5.571 11.013 1.00 77.25 485 ASN A C 1
ATOM 3680 O O . ASN A 1 485 ? -14.880 5.629 11.855 1.00 77.25 485 ASN A O 1
ATOM 3684 N N . LYS A 1 486 ? -12.896 4.806 11.179 1.00 76.94 486 LYS A N 1
ATOM 3685 C CA . LYS A 1 486 ? -12.666 4.001 12.386 1.00 76.94 486 LYS A CA 1
ATOM 3686 C C . LYS A 1 486 ? -12.589 4.885 13.633 1.00 76.94 486 LYS A C 1
ATOM 3688 O O . LYS A 1 486 ? -13.324 4.652 14.588 1.00 76.94 486 LYS A O 1
ATOM 3693 N N . LEU A 1 487 ? -11.777 5.942 13.589 1.00 82.44 487 LEU A N 1
ATOM 3694 C CA . LEU A 1 487 ? -11.636 6.898 14.690 1.00 82.44 487 LEU A CA 1
ATOM 3695 C C . LEU A 1 487 ? -12.945 7.632 14.994 1.00 82.44 487 LEU A C 1
ATOM 3697 O O . LEU A 1 487 ? -13.245 7.893 16.158 1.00 82.44 487 LEU A O 1
ATOM 3701 N N . LEU A 1 488 ? -13.730 7.977 13.970 1.00 79.50 488 LEU A N 1
ATOM 3702 C CA . LEU A 1 488 ? -15.038 8.600 14.155 1.00 79.50 488 LEU A CA 1
ATOM 3703 C C . LEU A 1 488 ? -15.999 7.650 14.875 1.00 79.50 488 LEU A C 1
ATOM 3705 O O . LEU A 1 488 ? -16.673 8.077 15.811 1.00 79.50 488 LEU A O 1
ATOM 3709 N N . LYS A 1 489 ? -16.024 6.369 14.484 1.00 74.62 489 LYS A N 1
ATOM 3710 C CA . LYS A 1 489 ? -16.851 5.345 15.131 1.00 74.62 489 LYS A CA 1
ATOM 3711 C C . LYS A 1 489 ? -16.448 5.152 16.593 1.00 74.62 489 LYS A C 1
ATOM 3713 O O . LYS A 1 489 ? -17.304 5.245 17.462 1.00 74.62 489 LYS A O 1
ATOM 3718 N N . GLU A 1 490 ? -15.156 4.985 16.870 1.00 75.38 490 GLU A N 1
ATOM 3719 C CA . GLU A 1 490 ? -14.634 4.841 18.238 1.00 75.38 490 GLU A CA 1
ATOM 3720 C C . GLU A 1 490 ? -14.973 6.053 19.116 1.00 75.38 490 GLU A C 1
ATOM 3722 O O . GLU A 1 490 ? -15.456 5.898 20.238 1.00 75.38 490 GLU A O 1
ATOM 3727 N N . ARG A 1 491 ? -14.786 7.275 18.598 1.00 78.88 491 ARG A N 1
ATOM 3728 C CA . ARG A 1 491 ? -15.134 8.508 19.323 1.00 78.88 491 ARG A CA 1
ATOM 3729 C C . ARG A 1 491 ? -16.635 8.650 19.547 1.00 78.88 491 ARG A C 1
ATOM 3731 O O . ARG A 1 491 ? -17.036 9.112 20.610 1.00 78.88 491 ARG A O 1
ATOM 3738 N N . SER A 1 492 ? -17.450 8.271 18.565 1.00 77.69 492 SER A N 1
ATOM 3739 C CA . SER A 1 492 ? -18.907 8.296 18.679 1.00 77.69 492 SER A CA 1
ATOM 3740 C C . SER A 1 492 ? -19.379 7.330 19.765 1.00 77.69 492 SER A C 1
ATOM 3742 O O . SER A 1 492 ? -20.102 7.750 20.665 1.00 77.69 492 SER A O 1
ATOM 3744 N N . THR A 1 493 ? -18.890 6.085 19.765 1.00 76.88 493 THR A N 1
ATOM 3745 C CA . THR A 1 493 ? -19.211 5.100 20.806 1.00 76.88 493 THR A CA 1
ATOM 3746 C C . THR A 1 493 ? -18.770 5.580 22.190 1.00 76.88 493 THR A C 1
ATOM 3748 O O . THR A 1 493 ? -19.581 5.582 23.111 1.00 76.88 493 THR A O 1
ATOM 3751 N N . ALA A 1 494 ? -17.541 6.083 22.336 1.00 77.31 494 ALA A N 1
ATOM 3752 C CA . ALA A 1 494 ? -17.057 6.601 23.619 1.00 77.31 494 ALA A CA 1
ATOM 3753 C C . ALA A 1 494 ? -17.889 7.794 24.134 1.00 77.31 494 ALA A C 1
ATOM 3755 O O . ALA A 1 494 ? -18.163 7.899 25.330 1.00 77.31 494 ALA A O 1
ATOM 3756 N N . ALA A 1 495 ? -18.325 8.688 23.241 1.00 80.38 495 ALA A N 1
ATOM 3757 C CA . ALA A 1 495 ? -19.211 9.792 23.602 1.00 80.38 495 ALA A CA 1
ATOM 3758 C C . ALA A 1 495 ? -20.592 9.291 24.056 1.00 80.38 495 ALA A C 1
ATOM 3760 O O . ALA A 1 495 ? -21.127 9.794 25.044 1.00 80.38 495 ALA A O 1
ATOM 3761 N N . MET A 1 496 ? -21.148 8.282 23.377 1.00 80.31 496 MET A N 1
ATOM 3762 C CA . MET A 1 496 ? -22.421 7.667 23.761 1.00 80.31 496 MET A CA 1
ATOM 3763 C C . MET A 1 496 ? -22.351 7.023 25.148 1.00 80.31 496 MET A C 1
ATOM 3765 O O . MET A 1 496 ? -23.229 7.255 25.978 1.00 80.31 496 MET A O 1
ATOM 3769 N N . GLU A 1 497 ? -21.282 6.276 25.424 1.00 76.56 497 GLU A N 1
ATOM 3770 C CA . GLU A 1 497 ? -21.057 5.665 26.736 1.00 76.56 497 GLU A CA 1
ATOM 3771 C C . GLU A 1 497 ? -20.910 6.715 27.840 1.00 76.56 497 GLU A C 1
ATOM 3773 O O . GLU A 1 497 ? -21.490 6.564 28.912 1.00 76.56 497 GLU A O 1
ATOM 3778 N N . SER A 1 498 ? -20.196 7.813 27.573 1.00 81.56 498 SER A N 1
ATOM 3779 C CA . SER A 1 498 ? -20.060 8.911 28.533 1.00 81.56 498 SER A CA 1
ATOM 3780 C C . SER A 1 498 ? -21.398 9.592 28.833 1.00 81.56 498 SER A C 1
ATOM 3782 O O . SER A 1 498 ? -21.644 9.968 29.980 1.00 81.56 498 SER A O 1
ATOM 3784 N N . LEU A 1 499 ? -22.258 9.776 27.825 1.00 80.56 499 LEU A N 1
ATOM 3785 C CA . LEU A 1 499 ? -23.585 10.370 28.007 1.00 80.56 499 LEU A CA 1
ATOM 3786 C C . LEU A 1 499 ? -24.492 9.452 28.829 1.00 80.56 499 LEU A C 1
ATOM 3788 O O . LEU A 1 499 ? -25.085 9.914 29.800 1.00 80.56 499 LE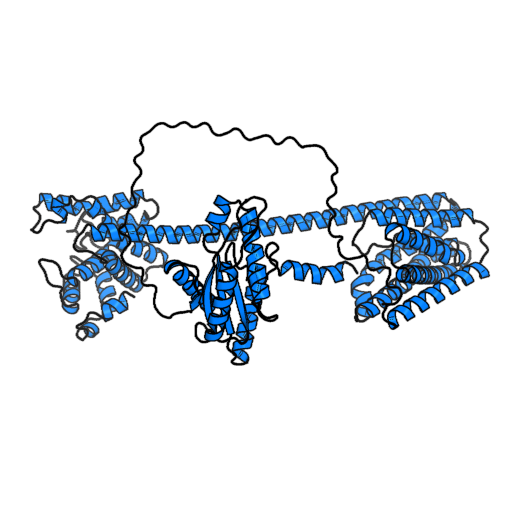U A O 1
ATOM 3792 N N . SER A 1 500 ? -24.541 8.162 28.490 1.00 80.06 500 SER A N 1
ATOM 3793 C CA . SER A 1 500 ? -25.304 7.161 29.247 1.00 80.06 500 SER A CA 1
ATOM 3794 C C . SER A 1 500 ? -24.828 7.082 30.703 1.00 80.06 500 SER A C 1
ATOM 3796 O O . SER A 1 500 ? -25.632 7.218 31.619 1.00 80.06 500 SER A O 1
ATOM 3798 N N . ALA A 1 501 ? -23.512 7.028 30.939 1.00 76.00 501 ALA A N 1
ATOM 3799 C CA . ALA A 1 501 ? -22.952 7.032 32.291 1.00 76.00 501 ALA A CA 1
ATOM 3800 C C . ALA A 1 501 ? -23.285 8.312 33.084 1.00 76.00 501 ALA A C 1
ATOM 3802 O O . ALA A 1 501 ? -23.433 8.264 34.301 1.00 76.00 501 ALA A O 1
ATOM 3803 N N . THR A 1 502 ? -23.416 9.460 32.409 1.00 81.44 502 THR A N 1
ATOM 3804 C CA . THR A 1 502 ? -23.804 10.731 33.048 1.00 81.44 502 THR A CA 1
ATOM 3805 C C . THR A 1 502 ? -25.270 10.718 33.485 1.00 81.44 502 THR A C 1
ATOM 3807 O O . THR A 1 502 ? -25.587 11.211 34.568 1.00 81.44 502 THR A O 1
ATOM 3810 N N . VAL A 1 503 ? -26.160 10.143 32.668 1.00 77.75 503 VAL A N 1
ATOM 3811 C CA . VAL A 1 503 ? -27.572 9.920 33.029 1.00 77.75 503 VAL A CA 1
ATOM 3812 C C . VAL A 1 503 ? -27.648 8.993 34.242 1.00 77.75 503 VAL A C 1
ATOM 3814 O O . VAL A 1 503 ? -28.246 9.370 35.250 1.00 77.75 503 VAL A O 1
ATOM 3817 N N . ASP A 1 504 ? -26.946 7.856 34.173 1.00 74.56 504 ASP A N 1
ATOM 3818 C CA . ASP A 1 504 ? -26.902 6.849 35.236 1.00 74.56 504 ASP A CA 1
ATOM 3819 C C . ASP A 1 504 ? -26.315 7.397 36.557 1.00 74.56 504 ASP A C 1
ATOM 3821 O O . ASP A 1 504 ? -26.626 6.912 37.641 1.00 74.56 504 ASP A O 1
ATOM 3825 N N . ALA A 1 505 ? -25.428 8.397 36.489 1.00 71.81 505 ALA A N 1
ATOM 3826 C CA . ALA A 1 505 ? -24.828 9.027 37.666 1.00 71.81 505 ALA A CA 1
ATOM 3827 C C . ALA A 1 505 ? -25.743 10.070 38.325 1.00 71.81 505 ALA A C 1
ATOM 3829 O O . ALA A 1 505 ? -25.676 10.265 39.540 1.00 71.81 505 ALA A O 1
ATOM 3830 N N . ARG A 1 506 ? -26.574 10.770 37.538 1.00 72.75 506 ARG A N 1
ATOM 3831 C CA . ARG A 1 506 ? -27.519 11.768 38.064 1.00 72.75 506 ARG A CA 1
ATOM 3832 C C . ARG A 1 506 ? -28.742 11.112 38.697 1.00 72.75 506 ARG A C 1
ATOM 3834 O O . ARG A 1 506 ? -29.278 11.632 39.673 1.00 72.75 506 ARG A O 1
ATOM 3841 N N . ASP A 1 507 ? -29.163 9.974 38.163 1.00 68.19 507 ASP A N 1
ATOM 3842 C CA . ASP A 1 507 ? -30.136 9.113 38.814 1.00 68.19 507 ASP A CA 1
ATOM 3843 C C . ASP A 1 507 ? -29.387 8.188 39.786 1.00 68.19 507 ASP A C 1
ATOM 3845 O O . ASP A 1 507 ? -28.824 7.171 39.383 1.00 68.19 507 ASP A O 1
ATOM 3849 N N . SER A 1 508 ? -29.365 8.560 41.074 1.00 50.72 508 SER A N 1
ATOM 3850 C CA . SER A 1 508 ? -28.600 7.945 42.183 1.00 50.72 508 SER A CA 1
ATOM 3851 C C . SER A 1 508 ? -28.744 6.418 42.360 1.00 50.72 508 SER A C 1
ATOM 3853 O O . SER A 1 508 ? -28.147 5.841 43.268 1.00 50.72 508 SER A O 1
ATOM 3855 N N . TYR A 1 509 ? -29.527 5.759 41.506 1.00 56.75 509 TYR A N 1
ATOM 3856 C CA . TYR A 1 509 ? -29.948 4.366 41.566 1.00 56.75 509 TYR A CA 1
ATOM 3857 C C . TYR A 1 509 ? -29.479 3.495 40.386 1.00 56.75 509 TYR A C 1
ATOM 3859 O O . TYR A 1 509 ? -29.802 2.307 40.373 1.00 56.75 509 TYR A O 1
ATOM 3867 N N . THR A 1 510 ? -28.744 4.033 39.401 1.00 59.25 510 THR A N 1
ATOM 3868 C CA . THR A 1 510 ? -28.644 3.394 38.068 1.00 59.25 510 THR A CA 1
ATOM 3869 C C . THR A 1 510 ? -27.236 3.116 37.529 1.00 59.25 510 THR A C 1
ATOM 3871 O O . THR A 1 510 ? -27.105 2.798 36.356 1.00 59.25 510 THR A O 1
ATOM 3874 N N . ALA A 1 511 ? -26.174 3.096 38.344 1.00 62.38 511 ALA A N 1
ATOM 3875 C CA . ALA A 1 511 ? -24.823 2.781 37.848 1.00 62.38 511 ALA A CA 1
ATOM 3876 C C . ALA A 1 511 ? -24.764 1.445 37.058 1.00 62.38 511 ALA A C 1
ATOM 3878 O O . ALA A 1 511 ? -24.874 0.347 37.617 1.00 62.38 511 ALA A O 1
ATOM 3879 N N . GLY A 1 512 ? -24.602 1.542 35.733 1.00 72.94 512 GLY A N 1
ATOM 3880 C CA . GLY A 1 512 ? -24.526 0.397 34.822 1.00 72.94 512 GLY A CA 1
ATOM 3881 C C . GLY A 1 512 ? -25.872 -0.251 34.471 1.00 72.94 512 GLY A C 1
ATOM 3882 O O . GLY A 1 512 ? -25.869 -1.294 33.817 1.00 72.94 512 GLY A O 1
ATOM 3883 N N . HIS A 1 513 ? -27.003 0.333 34.881 1.00 84.75 513 HIS A N 1
ATOM 3884 C CA . HIS A 1 513 ? -28.357 -0.127 34.549 1.00 84.75 513 HIS A CA 1
ATOM 3885 C C . HIS A 1 513 ? -28.598 -0.100 33.039 1.00 84.75 513 HIS A C 1
ATOM 3887 O O . HIS A 1 513 ? -28.922 -1.130 32.447 1.00 84.75 513 HIS A O 1
ATOM 3893 N N . SER A 1 514 ? -28.325 1.042 32.403 1.00 87.00 514 SER A N 1
ATOM 3894 C CA . SER A 1 514 ? -28.530 1.237 30.966 1.00 87.00 514 SER A CA 1
ATOM 3895 C C . SER A 1 514 ? -27.791 0.182 30.127 1.00 87.00 514 SER A C 1
ATOM 3897 O O . SER A 1 514 ? -28.312 -0.316 29.128 1.00 87.00 514 SER A O 1
ATOM 3899 N N . ARG A 1 515 ? -26.601 -0.245 30.576 1.00 85.62 515 ARG A N 1
ATOM 3900 C CA . ARG A 1 515 ? -25.813 -1.306 29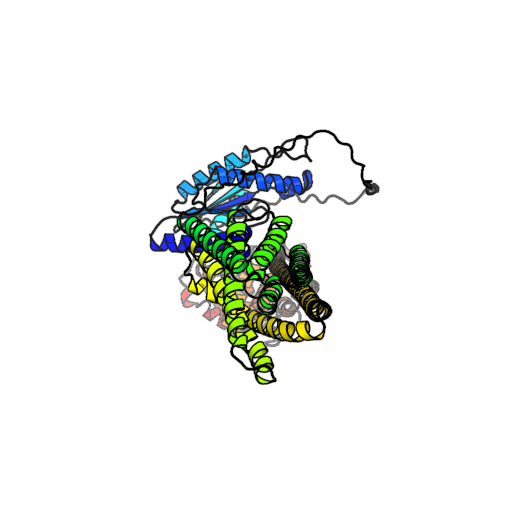.925 1.00 85.62 515 ARG A CA 1
ATOM 3901 C C . ARG A 1 515 ? -26.417 -2.703 30.119 1.00 85.62 515 ARG A C 1
ATOM 3903 O O . ARG A 1 515 ? -26.461 -3.469 29.161 1.00 85.62 515 ARG A O 1
ATOM 3910 N N . ARG A 1 516 ? -26.910 -3.040 31.316 1.00 87.88 516 ARG A N 1
ATOM 3911 C CA . ARG A 1 516 ? -27.567 -4.341 31.562 1.00 87.88 516 ARG A CA 1
ATOM 3912 C C . ARG A 1 516 ? -28.874 -4.466 30.781 1.00 87.88 516 ARG A C 1
ATOM 3914 O O . ARG A 1 516 ? -29.112 -5.494 30.149 1.00 87.88 516 ARG A O 1
ATOM 3921 N N . VAL A 1 517 ? -29.671 -3.397 30.738 1.00 91.56 517 VAL A N 1
ATOM 3922 C CA . VAL A 1 517 ? -30.891 -3.330 29.917 1.00 91.56 517 VAL A CA 1
ATOM 3923 C C . VAL A 1 517 ? -30.560 -3.493 28.436 1.00 91.56 517 VAL A C 1
ATOM 3925 O O . VAL A 1 517 ? -31.219 -4.272 27.751 1.00 91.56 517 VAL A O 1
ATOM 3928 N N . GLN A 1 518 ? -29.505 -2.836 27.943 1.00 93.12 518 GLN A N 1
ATOM 3929 C CA . GLN A 1 518 ? -29.027 -3.018 26.572 1.00 93.12 518 GLN A CA 1
ATOM 3930 C C . GLN A 1 518 ? -28.662 -4.477 26.267 1.00 93.12 518 GLN A C 1
ATOM 3932 O O . GLN A 1 518 ? -29.092 -5.010 25.245 1.00 93.12 518 GLN A O 1
ATOM 3937 N N . GLN A 1 519 ? -27.897 -5.137 27.138 1.00 91.56 519 GLN A N 1
ATOM 3938 C CA . GLN A 1 519 ? -27.493 -6.534 26.950 1.00 91.56 519 GLN A CA 1
ATOM 3939 C C . GLN A 1 519 ? -28.702 -7.477 26.901 1.00 91.56 519 GLN A C 1
ATOM 3941 O O . GLN A 1 519 ? -28.817 -8.287 25.978 1.00 91.56 519 GLN A O 1
ATOM 3946 N N . LEU A 1 520 ? -29.640 -7.322 27.839 1.00 92.88 520 LEU A N 1
ATOM 3947 C CA . LEU A 1 520 ? -30.884 -8.094 27.874 1.00 92.88 520 LEU A CA 1
ATOM 3948 C C . LEU A 1 520 ? -31.745 -7.840 26.631 1.00 92.88 520 LEU A C 1
ATOM 3950 O O . LEU A 1 520 ? -32.235 -8.785 26.015 1.00 92.88 520 LEU A O 1
ATOM 3954 N N . ALA A 1 521 ? -31.892 -6.580 26.219 1.00 96.06 521 ALA A N 1
ATOM 3955 C CA . ALA A 1 521 ? -32.649 -6.216 25.027 1.00 96.06 521 ALA A CA 1
ATOM 3956 C C . ALA A 1 521 ? -32.049 -6.841 23.759 1.00 96.06 521 ALA A C 1
ATOM 3958 O O . ALA A 1 521 ? -32.779 -7.408 22.947 1.00 96.06 521 ALA A O 1
ATOM 3959 N N . LEU A 1 522 ? -30.721 -6.803 23.607 1.00 95.56 522 LEU A N 1
ATOM 3960 C CA . LEU A 1 522 ? -30.026 -7.437 22.485 1.00 95.56 522 LEU A CA 1
ATOM 3961 C C . LEU A 1 522 ? -30.197 -8.959 22.488 1.00 95.56 522 LEU A C 1
ATOM 3963 O O . LEU A 1 522 ? -30.407 -9.540 21.424 1.00 95.56 522 LEU A O 1
ATOM 3967 N N . ALA A 1 523 ? -30.138 -9.606 23.654 1.00 94.19 523 ALA A N 1
ATOM 3968 C CA . ALA A 1 523 ? -30.371 -11.043 23.769 1.00 94.19 523 ALA A CA 1
ATOM 3969 C C . ALA A 1 523 ? -31.798 -11.414 23.325 1.00 94.19 523 ALA A C 1
ATOM 3971 O O . ALA A 1 523 ? -31.964 -12.275 22.461 1.00 94.19 523 ALA A O 1
ATOM 3972 N N . ILE A 1 524 ? -32.814 -10.697 23.825 1.00 95.50 524 ILE A N 1
ATOM 3973 C CA . ILE A 1 524 ? -34.219 -10.873 23.417 1.00 95.50 524 ILE A CA 1
ATOM 3974 C C . ILE A 1 524 ? -34.381 -10.626 21.909 1.00 95.50 524 ILE A C 1
ATOM 3976 O O . ILE A 1 524 ? -35.054 -11.391 21.222 1.00 95.50 524 ILE A O 1
ATOM 3980 N N . GLY A 1 525 ? -33.751 -9.579 21.370 1.00 96.06 525 GLY A N 1
ATOM 3981 C CA . GLY A 1 525 ? -33.797 -9.260 19.943 1.00 96.06 525 GLY A CA 1
ATOM 3982 C C . GLY A 1 525 ? -33.200 -10.360 19.060 1.00 96.06 525 GLY A C 1
ATOM 3983 O O . GLY A 1 525 ? -33.771 -10.689 18.020 1.00 96.06 525 GLY A O 1
ATOM 3984 N N . ARG A 1 526 ? -32.083 -10.970 19.478 1.00 95.88 526 ARG A N 1
ATOM 3985 C CA . ARG A 1 526 ? -31.460 -12.092 18.752 1.00 95.88 526 ARG A CA 1
ATOM 3986 C C . ARG A 1 526 ? -32.374 -13.311 18.715 1.00 95.88 526 ARG A C 1
ATOM 3988 O O . ARG A 1 526 ? -32.547 -13.890 17.648 1.00 95.88 526 ARG A O 1
ATOM 3995 N N . GLU A 1 527 ? -32.993 -13.655 19.843 1.00 95.25 527 GLU A N 1
ATOM 3996 C CA . GLU A 1 527 ? -33.947 -14.770 19.928 1.00 95.25 527 GLU A CA 1
ATOM 3997 C C . GLU A 1 527 ? -35.195 -14.528 19.063 1.00 95.25 527 GLU A C 1
ATOM 3999 O O . GLU A 1 527 ? -35.728 -15.443 18.442 1.00 95.25 527 GLU A O 1
ATOM 4004 N N . LEU A 1 528 ? -35.631 -13.271 18.943 1.00 95.06 528 LEU A N 1
ATOM 4005 C CA . LEU A 1 528 ? -36.731 -12.882 18.056 1.00 95.06 528 LEU A CA 1
ATOM 4006 C C . LEU A 1 528 ? -36.342 -12.823 16.565 1.00 95.06 528 LEU A C 1
ATOM 4008 O O . LEU A 1 528 ? -37.220 -12.595 15.730 1.00 95.06 528 LEU A O 1
ATOM 4012 N N . GLY A 1 529 ? -35.067 -13.036 16.221 1.00 94.81 529 GLY A N 1
ATOM 4013 C CA . GLY A 1 529 ? -34.582 -13.098 14.841 1.00 94.81 529 GLY A CA 1
ATOM 4014 C C . GLY A 1 529 ? -34.338 -11.742 14.170 1.00 94.81 529 GLY A C 1
ATOM 4015 O O . GLY A 1 529 ? -34.434 -11.658 12.946 1.00 94.81 529 GLY A O 1
ATOM 4016 N N . LEU A 1 530 ? -34.043 -10.685 14.937 1.00 96.12 530 LEU A N 1
ATOM 4017 C CA . LEU A 1 530 ? -33.709 -9.366 14.381 1.00 96.12 530 LEU A CA 1
ATOM 4018 C C . LEU A 1 530 ? -32.401 -9.409 13.569 1.00 96.12 530 LEU A C 1
ATOM 4020 O O . LEU A 1 530 ? -31.436 -10.083 13.936 1.00 96.12 530 LEU A O 1
ATOM 4024 N N . SER A 1 531 ? -32.349 -8.643 12.478 1.00 96.19 531 SER A N 1
ATOM 4025 C CA . SER A 1 531 ? -31.133 -8.440 11.684 1.00 96.19 531 SER A CA 1
ATOM 4026 C C . SER A 1 531 ? -30.081 -7.625 12.446 1.00 96.19 531 SER A C 1
ATOM 4028 O O . SER A 1 531 ? -30.395 -6.904 13.392 1.00 96.19 531 SER A O 1
ATOM 4030 N N . GLN A 1 532 ? -28.817 -7.671 12.008 1.00 90.81 532 GLN A N 1
ATOM 4031 C CA . GLN A 1 532 ? -27.742 -6.919 12.672 1.00 90.81 532 GLN A CA 1
ATOM 4032 C C . GLN A 1 532 ? -28.017 -5.405 12.717 1.00 90.81 532 GLN A C 1
ATOM 4034 O O . GLN A 1 532 ? -27.727 -4.767 13.722 1.00 90.81 532 GLN A O 1
ATOM 4039 N N . ALA A 1 533 ? -28.622 -4.842 11.667 1.00 88.25 533 ALA A N 1
ATOM 4040 C CA . ALA A 1 533 ? -28.989 -3.427 11.636 1.00 88.25 533 ALA A CA 1
ATOM 4041 C C . ALA A 1 533 ? -30.084 -3.089 12.666 1.00 88.25 533 ALA A C 1
ATOM 4043 O O . ALA A 1 533 ? -30.010 -2.061 13.335 1.00 88.25 533 ALA A O 1
ATOM 4044 N N . GLU A 1 534 ? -31.077 -3.968 12.836 1.00 93.69 534 GLU A N 1
ATOM 4045 C CA . GLU A 1 534 ? -32.132 -3.804 13.845 1.00 93.69 534 GLU A CA 1
ATOM 4046 C C . GLU A 1 534 ? -31.597 -3.998 15.272 1.00 93.69 534 GLU A C 1
ATOM 4048 O O . GLU A 1 534 ? -32.029 -3.300 16.187 1.00 93.69 534 GLU A O 1
ATOM 4053 N N . LEU A 1 535 ? -30.634 -4.906 15.468 1.00 93.81 535 LEU A N 1
ATOM 4054 C CA . LEU A 1 535 ? -29.952 -5.104 16.749 1.00 93.81 535 LEU A CA 1
ATOM 4055 C C . LEU A 1 535 ? -29.099 -3.893 17.132 1.00 93.81 535 LEU A C 1
ATOM 4057 O O . LEU A 1 535 ? -29.175 -3.448 18.273 1.00 93.81 535 LEU A O 1
ATOM 4061 N N . ASP A 1 536 ? -28.334 -3.327 16.197 1.00 90.12 536 ASP A N 1
ATOM 4062 C CA . ASP A 1 536 ? -27.548 -2.114 16.447 1.00 90.12 536 ASP A CA 1
ATOM 4063 C C . ASP A 1 536 ? -28.470 -0.956 16.867 1.00 90.12 536 ASP A C 1
ATOM 4065 O O . ASP A 1 536 ? -28.180 -0.221 17.814 1.00 90.12 536 ASP A O 1
ATOM 4069 N N . LEU A 1 537 ? -29.628 -0.829 16.214 1.00 91.31 537 LEU A N 1
ATOM 4070 C CA . LEU A 1 537 ? -30.632 0.174 16.553 1.00 91.31 537 LEU A CA 1
ATOM 4071 C C . LEU A 1 537 ? -31.237 -0.041 17.946 1.00 91.31 537 LEU A C 1
ATOM 4073 O O . LEU A 1 537 ? -31.298 0.890 18.752 1.00 91.31 537 LEU A O 1
ATOM 4077 N N . LEU A 1 538 ? -31.658 -1.274 18.236 1.00 95.12 538 LEU A N 1
ATOM 4078 C CA . LEU A 1 538 ? -32.195 -1.682 19.532 1.00 95.12 538 LEU A CA 1
ATOM 4079 C C . LEU A 1 538 ? -31.181 -1.448 20.654 1.00 95.12 538 LEU A C 1
ATOM 4081 O O . LEU A 1 538 ? -31.547 -0.964 21.722 1.00 95.12 538 LEU A O 1
ATOM 4085 N N . GLY A 1 539 ? -29.908 -1.746 20.397 1.00 92.31 539 GLY A N 1
ATOM 4086 C CA . GLY A 1 539 ? -28.820 -1.531 21.338 1.00 92.31 539 GLY A CA 1
ATOM 4087 C C . GLY A 1 539 ? -28.672 -0.059 21.715 1.00 92.31 539 GLY A C 1
ATOM 4088 O O . GLY A 1 539 ? -28.587 0.261 22.901 1.00 92.31 539 GLY A O 1
ATOM 4089 N N . HIS A 1 540 ? -28.681 0.853 20.739 1.00 90.62 540 HIS A N 1
ATOM 4090 C CA . HIS A 1 540 ? -28.638 2.289 21.028 1.00 90.62 540 HIS A CA 1
ATOM 4091 C C . HIS A 1 540 ? -29.908 2.769 21.740 1.00 90.62 540 HIS A C 1
ATOM 4093 O O . HIS A 1 540 ? -29.812 3.510 22.716 1.00 90.62 540 HIS A O 1
ATOM 4099 N N . ALA A 1 541 ? -31.090 2.320 21.303 1.00 93.19 541 ALA A N 1
ATOM 4100 C CA . ALA A 1 541 ? -32.354 2.681 21.941 1.00 93.19 541 ALA A CA 1
ATOM 4101 C C . ALA A 1 541 ? -32.397 2.258 23.417 1.00 93.19 541 ALA A C 1
ATOM 4103 O O . ALA A 1 541 ? -32.784 3.047 24.273 1.00 93.19 541 ALA A O 1
ATOM 4104 N N . ALA A 1 542 ? -31.946 1.041 23.726 1.00 93.31 542 ALA A N 1
ATOM 4105 C CA . ALA A 1 542 ? -31.894 0.524 25.087 1.00 93.31 542 ALA A CA 1
ATOM 4106 C C . ALA A 1 542 ? -30.871 1.268 25.959 1.00 93.31 542 ALA A C 1
ATOM 4108 O O . ALA A 1 542 ? -31.148 1.538 27.121 1.00 93.31 542 ALA A O 1
ATOM 4109 N N . LEU A 1 543 ? -29.719 1.662 25.406 1.00 90.25 543 LEU A N 1
ATOM 4110 C CA . LEU A 1 543 ? -28.706 2.428 26.144 1.00 90.25 543 LEU A CA 1
ATOM 4111 C C . LEU A 1 543 ? -29.185 3.838 26.532 1.00 90.25 543 LEU A C 1
ATOM 4113 O O . LEU A 1 543 ? -28.734 4.390 27.534 1.00 90.25 543 LEU A O 1
ATOM 4117 N N . PHE A 1 544 ? -30.079 4.421 25.729 1.00 90.69 544 PHE A N 1
ATOM 4118 C CA . PHE A 1 544 ? -30.551 5.799 25.878 1.00 90.69 544 PHE A CA 1
ATOM 4119 C C . PHE A 1 544 ? -32.012 5.932 26.308 1.00 90.69 544 PHE A C 1
ATOM 4121 O O . PHE A 1 544 ? -32.513 7.055 26.342 1.00 90.69 544 PHE A O 1
ATOM 4128 N N . HIS A 1 545 ? -32.699 4.836 26.638 1.00 92.25 545 HIS A N 1
ATOM 4129 C CA . HIS A 1 545 ? -34.135 4.860 26.943 1.00 92.25 545 HIS A CA 1
ATOM 4130 C C . HIS A 1 545 ? -34.493 5.897 28.028 1.00 92.25 545 HIS A C 1
ATOM 4132 O O . HIS A 1 545 ? -35.466 6.633 27.887 1.00 92.25 545 HIS A O 1
ATOM 4138 N N . ASP A 1 546 ? -33.613 6.052 29.019 1.00 91.38 546 ASP A N 1
ATOM 4139 C CA . ASP A 1 546 ? -33.782 6.939 30.169 1.00 91.38 546 ASP A CA 1
ATOM 4140 C C . ASP A 1 546 ? -33.113 8.323 30.040 1.00 91.38 546 ASP A C 1
ATOM 4142 O O . ASP A 1 546 ? -33.137 9.120 30.982 1.00 91.38 546 ASP A O 1
ATOM 4146 N N . ILE A 1 547 ? -32.535 8.682 28.882 1.00 89.75 547 ILE A N 1
ATOM 4147 C CA . ILE A 1 547 ? -31.776 9.944 28.734 1.00 89.75 547 ILE A CA 1
ATOM 4148 C C . ILE A 1 547 ? -32.605 11.201 29.036 1.00 89.75 547 ILE A C 1
ATOM 4150 O O . ILE A 1 547 ? -32.075 12.224 29.476 1.00 89.75 547 ILE A O 1
ATOM 4154 N N . GLY A 1 548 ? -33.924 11.126 28.856 1.00 90.31 548 GLY A N 1
ATOM 4155 C CA . GLY A 1 548 ? -34.830 12.224 29.171 1.00 90.31 548 GLY A CA 1
ATOM 4156 C C . GLY A 1 548 ? -34.947 12.544 30.660 1.00 90.31 548 GLY A C 1
ATOM 4157 O O . GLY A 1 548 ? -35.419 13.631 30.994 1.00 90.31 548 GLY A O 1
ATOM 4158 N N . LYS A 1 549 ? -34.461 11.680 31.567 1.00 89.56 549 LYS A N 1
ATOM 4159 C CA . LYS A 1 549 ? -34.365 11.993 33.004 1.00 89.56 549 LYS A CA 1
ATOM 4160 C C . LYS A 1 549 ? -33.508 13.234 33.265 1.00 89.56 549 LYS A C 1
ATOM 4162 O O . LYS A 1 549 ? -33.720 13.927 34.257 1.00 89.56 549 LYS A O 1
ATOM 4167 N N . LEU A 1 550 ? -32.625 13.603 32.328 1.00 86.50 550 LEU A N 1
ATOM 4168 C CA . LEU A 1 550 ? -31.881 14.865 32.373 1.00 86.50 550 LEU A CA 1
ATOM 4169 C C . LEU A 1 550 ? -32.779 16.115 32.358 1.00 86.50 550 LEU A C 1
ATOM 4171 O O . LEU A 1 550 ? -32.374 17.166 32.856 1.00 86.50 550 LEU A O 1
ATOM 4175 N N . ALA A 1 551 ? -33.989 16.029 31.813 1.00 87.19 551 ALA A N 1
ATOM 4176 C CA . ALA A 1 551 ? -34.936 17.141 31.793 1.00 87.19 551 ALA A CA 1
ATOM 4177 C C . ALA A 1 551 ? -35.804 17.219 33.064 1.00 87.19 551 ALA A C 1
ATOM 4179 O O . ALA A 1 551 ? -36.541 18.190 33.245 1.00 87.19 551 ALA A O 1
ATOM 4180 N N . ILE A 1 552 ? -35.729 16.219 33.951 1.00 90.06 552 ILE A N 1
ATOM 4181 C CA . ILE A 1 552 ? -36.548 16.145 35.163 1.00 90.06 552 ILE A CA 1
ATOM 4182 C C . ILE A 1 552 ? -35.848 16.889 36.319 1.00 90.06 552 ILE A C 1
ATOM 4184 O O . ILE A 1 552 ? -34.639 16.726 36.509 1.00 90.06 552 ILE A O 1
ATOM 4188 N N . PRO A 1 553 ? -36.564 17.725 37.101 1.00 89.38 553 PRO A N 1
ATOM 4189 C CA . PRO A 1 553 ? -35.993 18.400 38.268 1.00 89.38 553 PRO A CA 1
ATOM 4190 C C . PRO A 1 553 ? -35.541 17.421 39.359 1.00 89.38 553 PRO A C 1
ATOM 4192 O O . PRO A 1 553 ? -36.267 16.483 39.691 1.00 89.38 553 PRO A O 1
ATOM 4195 N N . ASP A 1 554 ? -34.404 17.703 40.003 1.00 85.38 554 ASP A N 1
ATOM 4196 C CA . ASP A 1 554 ? -33.828 16.841 41.051 1.00 85.38 554 ASP A CA 1
ATOM 4197 C C . ASP A 1 554 ? -34.780 16.627 42.239 1.00 85.38 554 ASP A C 1
ATOM 4199 O O . ASP A 1 554 ? -34.831 15.539 42.804 1.00 85.38 554 ASP A O 1
ATOM 4203 N N . ALA A 1 555 ? -35.600 17.629 42.580 1.00 86.12 555 ALA A N 1
ATOM 4204 C CA . ALA A 1 555 ? -36.602 17.526 43.646 1.00 8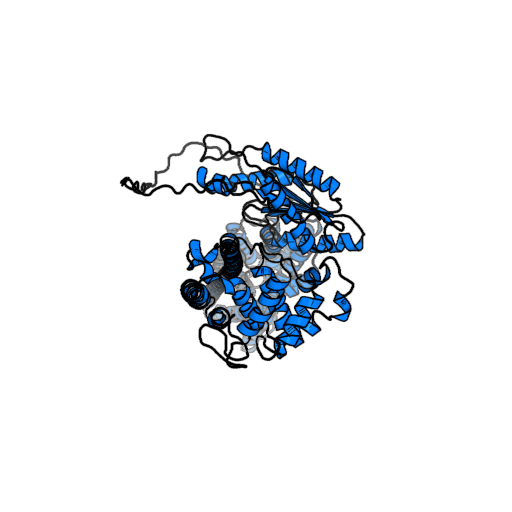6.12 555 ALA A CA 1
ATOM 4205 C C . ALA A 1 555 ? -37.680 16.455 43.378 1.00 86.12 555 ALA A C 1
ATOM 4207 O O . ALA A 1 555 ? -38.302 15.973 44.322 1.00 86.12 555 ALA A O 1
ATOM 4208 N N . ILE A 1 556 ? -37.900 16.101 42.106 1.00 87.12 556 ILE A N 1
ATOM 4209 C CA . ILE A 1 556 ? -38.819 15.041 41.678 1.00 87.12 556 ILE A CA 1
ATOM 4210 C C . ILE A 1 556 ? -38.038 13.738 41.481 1.00 87.12 556 ILE A C 1
ATOM 4212 O O . ILE A 1 556 ? -38.444 12.704 42.002 1.00 87.12 556 ILE A O 1
ATOM 4216 N N . LEU A 1 557 ? -36.902 13.786 40.775 1.00 83.69 557 LEU A N 1
ATOM 4217 C CA . LEU A 1 557 ? -36.097 12.603 40.449 1.00 83.69 557 LEU A CA 1
ATOM 4218 C C . LEU A 1 557 ? -35.529 11.903 41.695 1.00 83.69 557 LEU A C 1
ATOM 4220 O O . LEU A 1 557 ? -35.551 10.680 41.778 1.00 83.69 557 LEU A O 1
ATOM 4224 N N . LEU A 1 558 ? -35.063 12.672 42.682 1.00 81.88 558 LEU A N 1
ATOM 4225 C CA . LEU A 1 558 ? -34.398 12.159 43.886 1.00 81.88 558 LEU A CA 1
ATOM 4226 C C . LEU A 1 558 ? -35.337 12.061 45.100 1.00 81.88 558 LEU A C 1
ATOM 4228 O O . LEU A 1 558 ? -34.871 11.859 46.224 1.00 81.88 558 LEU A O 1
ATOM 4232 N N . LYS A 1 559 ? -36.655 12.232 44.917 1.00 81.94 559 LYS A N 1
ATOM 4233 C CA . LYS A 1 559 ? -37.609 12.297 46.033 1.00 81.94 559 LYS A CA 1
ATOM 4234 C C . LYS A 1 559 ? -37.675 10.953 46.790 1.00 81.94 559 LYS A C 1
ATOM 4236 O O . LYS A 1 559 ? -38.057 9.946 46.199 1.00 81.94 559 LYS A O 1
ATOM 4241 N N . PRO A 1 560 ? -37.413 10.917 48.113 1.00 72.81 560 PRO A N 1
ATOM 4242 C CA . PRO A 1 560 ? -37.438 9.693 48.928 1.00 72.81 560 PRO A CA 1
ATOM 4243 C C . PRO A 1 560 ? -38.861 9.244 49.337 1.00 72.81 560 PRO A C 1
ATOM 4245 O O . PRO A 1 560 ? -39.052 8.579 50.355 1.00 72.81 560 PRO A O 1
ATOM 4248 N N . ALA A 1 561 ? -39.890 9.661 48.598 1.00 77.12 561 ALA A N 1
ATOM 4249 C CA . ALA A 1 561 ? -41.297 9.407 48.899 1.00 77.12 561 ALA A CA 1
ATOM 4250 C C . ALA A 1 561 ? -42.108 9.309 47.602 1.00 77.12 561 ALA A C 1
ATOM 4252 O O . ALA A 1 561 ? -41.668 9.785 46.557 1.00 77.12 561 ALA A O 1
ATOM 4253 N N . SER A 1 562 ? -43.310 8.731 47.680 1.00 78.94 562 SER A N 1
ATOM 4254 C CA . SER A 1 562 ? -44.216 8.645 46.533 1.00 78.94 562 SER A CA 1
ATOM 4255 C C . SER A 1 562 ? -44.463 10.019 45.905 1.00 78.94 562 SER A C 1
ATOM 4257 O O . SER A 1 562 ? -44.692 11.010 46.607 1.00 78.94 562 SER A O 1
ATOM 4259 N N . LEU A 1 563 ? -44.425 10.056 44.574 1.00 86.81 563 LEU A N 1
ATOM 4260 C CA . LEU A 1 563 ? -44.719 11.249 43.789 1.00 86.81 563 LEU A CA 1
ATOM 4261 C C . LEU A 1 563 ? -46.217 11.578 43.867 1.00 86.81 563 LEU A C 1
ATOM 4263 O O . LEU A 1 563 ? -47.062 10.680 43.881 1.00 86.81 563 LEU A O 1
ATOM 4267 N N . THR A 1 564 ? -46.553 12.866 43.919 1.00 91.44 564 THR A N 1
ATOM 4268 C CA . THR A 1 564 ? -47.934 13.335 43.727 1.00 91.44 564 THR A CA 1
ATOM 4269 C C . THR A 1 564 ? -48.375 13.115 42.276 1.00 91.44 564 THR A C 1
ATOM 4271 O O . THR A 1 564 ? -47.550 12.843 41.405 1.00 91.44 564 THR A O 1
ATOM 4274 N N . SER A 1 565 ? -49.670 13.252 41.974 1.00 89.56 565 SER A N 1
ATOM 4275 C CA . SER A 1 565 ? -50.178 13.150 40.593 1.00 89.56 565 SER A CA 1
ATOM 4276 C C . SER A 1 565 ? -49.478 14.110 39.627 1.00 89.56 565 SER A C 1
ATOM 4278 O O . SER A 1 565 ? -49.197 13.756 38.480 1.00 89.56 565 SER A O 1
ATOM 4280 N N . ASP A 1 566 ? -49.172 15.313 40.105 1.00 90.19 566 ASP A N 1
ATOM 4281 C CA . ASP A 1 566 ? -48.582 16.380 39.300 1.00 90.19 566 ASP A CA 1
ATOM 4282 C C . ASP A 1 566 ? -47.083 16.129 39.094 1.00 90.19 566 ASP A C 1
ATOM 4284 O O . ASP A 1 566 ? -46.571 16.247 37.981 1.00 90.19 566 ASP A O 1
ATOM 4288 N N . GLU A 1 567 ? -46.385 15.693 40.148 1.00 91.12 567 GLU A N 1
ATOM 4289 C CA . GLU A 1 567 ? -44.984 15.265 40.072 1.00 91.12 567 GLU A CA 1
ATOM 4290 C C . GLU A 1 567 ? -44.818 14.030 39.177 1.00 91.12 567 GLU A C 1
ATOM 4292 O O . GLU A 1 567 ? -43.864 13.947 38.405 1.00 91.12 567 GLU A O 1
ATOM 4297 N N . TRP A 1 568 ? -45.764 13.090 39.234 1.00 90.25 568 TRP A N 1
ATOM 4298 C CA . TRP A 1 568 ? -45.791 11.909 38.374 1.00 90.25 568 TRP A CA 1
ATOM 4299 C C . TRP A 1 568 ? -46.011 12.278 36.905 1.00 90.25 568 TRP A C 1
ATOM 4301 O O . TRP A 1 568 ? -45.313 11.768 36.032 1.00 90.25 568 TRP A O 1
ATOM 4311 N N . SER A 1 569 ? -46.911 13.225 36.628 1.00 89.62 569 SER A N 1
ATOM 4312 C CA . SER A 1 569 ? -47.130 13.747 35.271 1.00 89.62 569 SER A CA 1
ATOM 4313 C C . SER A 1 569 ? -45.872 14.422 34.711 1.00 89.62 569 SER A C 1
ATOM 4315 O O . SER A 1 569 ? -45.569 14.291 33.526 1.00 89.62 569 SER A O 1
ATOM 4317 N N . LEU A 1 570 ? -45.099 15.113 35.559 1.00 90.88 570 LEU A N 1
ATOM 4318 C CA . LEU A 1 570 ? -43.795 15.660 35.181 1.00 90.88 570 LEU A CA 1
ATOM 4319 C C . LEU A 1 570 ? -42.754 14.559 34.950 1.00 90.88 570 LEU A C 1
ATOM 4321 O O . LEU A 1 570 ? -42.025 14.639 33.967 1.00 90.88 570 LEU A O 1
ATOM 4325 N N . MET A 1 571 ? -42.714 13.522 35.790 1.00 90.75 571 MET A N 1
ATOM 4326 C CA . MET A 1 571 ? -41.812 12.378 35.618 1.00 90.75 571 MET A CA 1
ATOM 4327 C C . MET A 1 571 ? -42.047 11.658 34.283 1.00 90.75 571 MET A C 1
ATOM 4329 O O . MET A 1 571 ? -41.090 11.363 33.572 1.00 90.75 571 MET A O 1
ATOM 4333 N N . GLN A 1 572 ? -43.304 11.434 33.888 1.00 93.44 572 GLN A N 1
ATOM 4334 C CA . GLN A 1 572 ? -43.655 10.772 32.620 1.00 93.44 572 GLN A CA 1
ATOM 4335 C C . GLN A 1 572 ? -43.111 11.492 31.376 1.00 93.44 572 GLN A C 1
ATOM 4337 O O . GLN A 1 572 ? -42.912 10.867 30.334 1.00 93.44 572 GLN A O 1
ATOM 4342 N N . ARG A 1 573 ? -42.820 12.798 31.471 1.00 93.62 573 ARG A N 1
ATOM 4343 C CA . ARG A 1 573 ? -42.264 13.569 30.352 1.00 93.62 573 ARG A CA 1
ATOM 4344 C C . ARG A 1 573 ? -40.865 13.131 29.938 1.00 93.62 573 ARG A C 1
ATOM 4346 O O . ARG A 1 573 ? -40.468 13.479 28.831 1.00 93.62 573 ARG A O 1
ATOM 4353 N N . HIS A 1 574 ? -40.127 12.382 30.760 1.00 93.75 574 HIS A N 1
ATOM 4354 C CA . HIS A 1 574 ? -38.787 11.928 30.378 1.00 93.75 574 HIS A CA 1
ATOM 4355 C C . HIS A 1 574 ? -38.813 11.102 29.078 1.00 93.75 574 HIS A C 1
ATOM 4357 O O . HIS A 1 574 ? -37.871 11.172 28.299 1.00 93.75 574 HIS A O 1
ATOM 4363 N N . ALA A 1 575 ? -39.904 10.392 28.785 1.00 93.38 575 ALA A N 1
ATOM 4364 C CA . ALA A 1 575 ? -40.044 9.642 27.543 1.00 93.38 575 ALA A CA 1
ATOM 4365 C C . ALA A 1 575 ? -40.092 10.567 26.301 1.00 93.38 575 ALA A C 1
ATOM 4367 O O . ALA A 1 575 ? -39.392 10.345 25.312 1.00 93.38 575 ALA A O 1
ATOM 4368 N N . ASP A 1 576 ? -40.861 11.662 26.371 1.00 94.50 576 ASP A N 1
ATOM 4369 C CA . ASP A 1 576 ? -40.953 12.679 25.308 1.00 94.50 576 ASP A CA 1
ATOM 4370 C C . ASP A 1 576 ? -39.674 13.529 25.210 1.00 94.50 576 ASP A C 1
ATOM 4372 O O . ASP A 1 576 ? -39.172 13.788 24.117 1.00 94.50 576 ASP A O 1
ATOM 4376 N N . GLU A 1 577 ? -39.097 13.930 26.344 1.00 93.38 577 GLU A N 1
ATOM 4377 C CA . GLU A 1 577 ? -37.846 14.695 26.361 1.00 93.38 577 GLU A CA 1
ATOM 4378 C C . GLU A 1 577 ? -36.655 13.850 25.886 1.00 93.38 577 GLU A C 1
ATOM 4380 O O . GLU A 1 577 ? -35.807 14.350 25.150 1.00 93.38 577 GLU A O 1
ATOM 4385 N N . GLY A 1 578 ? -36.615 12.557 26.221 1.00 91.56 578 GLY A N 1
ATOM 4386 C CA . GLY A 1 578 ? -35.604 11.622 25.727 1.00 91.56 578 GLY A CA 1
ATOM 4387 C C . GLY A 1 578 ? -35.657 11.484 24.208 1.00 91.56 578 GLY A C 1
ATOM 4388 O O . GLY A 1 578 ? -34.635 11.623 23.535 1.00 91.56 578 GLY A O 1
ATOM 4389 N N . ALA A 1 579 ? -36.864 11.334 23.655 1.00 92.31 579 ALA A N 1
ATOM 4390 C CA . ALA A 1 579 ? -37.091 11.336 22.213 1.00 92.31 579 ALA A CA 1
ATOM 4391 C C . ALA A 1 579 ? -36.582 12.629 21.547 1.00 92.31 579 ALA A C 1
ATOM 4393 O O . ALA A 1 579 ? -35.860 12.566 20.554 1.00 92.31 579 ALA A O 1
ATOM 4394 N N . ARG A 1 580 ? -36.885 13.802 22.124 1.00 91.62 580 ARG A N 1
ATOM 4395 C CA . ARG A 1 580 ? -36.426 15.106 21.606 1.00 91.62 580 ARG A CA 1
ATOM 4396 C C . ARG A 1 580 ? -34.915 15.294 21.675 1.00 91.62 580 ARG A C 1
ATOM 4398 O O . ARG A 1 580 ? -34.344 15.907 20.775 1.00 91.62 580 ARG A O 1
ATOM 4405 N N . ILE A 1 581 ? -34.269 14.831 22.744 1.00 89.62 581 ILE A N 1
ATOM 4406 C CA . ILE A 1 581 ? -32.811 14.921 22.896 1.00 89.62 581 ILE A CA 1
ATOM 4407 C C . ILE A 1 581 ? -32.129 14.106 21.796 1.00 89.62 581 ILE A C 1
ATOM 4409 O O . ILE A 1 581 ? -31.212 14.606 21.146 1.00 89.62 581 ILE A O 1
ATOM 4413 N N . ILE A 1 582 ? -32.600 12.880 21.560 1.00 88.44 582 ILE A N 1
ATOM 4414 C CA . ILE A 1 582 ? -32.006 11.964 20.582 1.00 88.44 582 ILE A CA 1
ATOM 4415 C C . ILE A 1 582 ? -32.274 12.419 19.144 1.00 88.44 582 ILE A C 1
ATOM 4417 O O . ILE A 1 582 ? -31.353 12.411 18.331 1.00 88.44 582 ILE A O 1
ATOM 4421 N N . ASP A 1 583 ? -33.480 12.905 18.847 1.00 88.12 583 ASP A N 1
ATOM 4422 C CA . ASP A 1 583 ? -33.833 13.453 17.529 1.00 88.12 583 ASP A CA 1
ATOM 4423 C C . ASP A 1 583 ? -32.921 14.631 17.125 1.00 88.12 583 ASP A C 1
ATOM 4425 O O . ASP A 1 583 ? -32.473 14.741 15.984 1.00 88.12 583 ASP A O 1
ATOM 4429 N N . ARG A 1 584 ? -32.523 15.475 18.089 1.00 86.56 584 ARG A N 1
ATOM 4430 C CA . ARG A 1 584 ? -31.572 16.576 17.845 1.00 86.56 584 ARG A CA 1
ATOM 4431 C C . ARG A 1 584 ? -30.147 16.117 17.543 1.00 86.56 584 ARG A C 1
ATOM 4433 O O . ARG A 1 584 ? -29.396 16.880 16.936 1.00 86.56 584 ARG A O 1
ATOM 4440 N N . LEU A 1 585 ? -29.752 14.919 17.975 1.00 79.62 585 LEU A N 1
ATOM 4441 C CA . LEU A 1 585 ? -28.423 14.371 17.692 1.00 79.62 585 LEU A CA 1
ATOM 4442 C C . LEU A 1 585 ? -28.305 13.881 16.240 1.00 79.62 585 LEU A C 1
ATOM 4444 O O . LEU A 1 585 ? -27.194 13.797 15.722 1.00 79.62 585 LEU A O 1
ATOM 4448 N N . GLY A 1 586 ? -29.420 13.595 15.560 1.00 71.38 586 GLY A N 1
ATOM 4449 C CA . GLY A 1 586 ? -29.492 13.362 14.113 1.00 71.38 586 GLY A CA 1
ATOM 4450 C C . GLY A 1 586 ? -28.948 12.017 13.612 1.00 71.38 586 GLY A C 1
ATOM 4451 O O . GLY A 1 586 ? -29.344 11.570 12.540 1.00 71.38 586 GLY A O 1
ATOM 4452 N N . PHE A 1 587 ? -28.065 11.346 14.361 1.00 74.00 587 PHE A N 1
ATOM 4453 C CA . PHE A 1 587 ? -27.471 10.056 13.973 1.00 74.00 587 PHE A CA 1
ATOM 4454 C C . PHE A 1 587 ? -28.177 8.824 14.582 1.00 74.00 587 PHE A C 1
ATOM 4456 O O . PHE A 1 587 ? -27.775 7.701 14.295 1.00 74.00 587 PHE A O 1
ATOM 4463 N N . LEU A 1 588 ? -29.225 9.017 15.399 1.00 80.00 588 LEU A N 1
ATOM 4464 C CA . LEU A 1 588 ? -30.013 7.953 16.056 1.00 80.00 588 LEU A CA 1
ATOM 4465 C C . LEU A 1 588 ? -31.529 8.116 15.847 1.00 80.00 588 LEU A C 1
ATOM 4467 O O . LEU A 1 588 ? -32.324 7.634 16.651 1.00 80.00 588 LEU A O 1
ATOM 4471 N N . ASN A 1 589 ? -31.950 8.794 14.780 1.00 83.75 589 ASN A N 1
ATOM 4472 C CA . ASN A 1 589 ? -33.364 9.128 14.563 1.00 83.75 589 ASN A CA 1
ATOM 4473 C C . ASN A 1 589 ? -34.262 7.884 14.503 1.00 83.75 589 ASN A C 1
ATOM 4475 O O . ASN A 1 589 ? -35.367 7.886 15.040 1.00 83.75 589 ASN A O 1
ATOM 4479 N N . ASP A 1 590 ? -33.749 6.787 13.951 1.00 89.00 590 ASP A N 1
ATOM 4480 C CA . ASP A 1 590 ? -34.484 5.525 13.864 1.00 89.00 590 ASP A CA 1
ATOM 4481 C C . ASP A 1 590 ? -34.745 4.895 15.252 1.00 89.00 590 ASP A C 1
ATOM 4483 O O . ASP A 1 590 ? -35.652 4.079 15.405 1.00 89.00 590 ASP A O 1
ATOM 4487 N N . ALA A 1 591 ? -33.982 5.275 16.289 1.00 90.56 591 ALA A N 1
ATOM 4488 C CA . ALA A 1 591 ? -34.124 4.754 17.652 1.00 90.56 591 ALA A CA 1
ATOM 4489 C C . ALA A 1 591 ? -35.189 5.519 18.454 1.00 90.56 591 ALA A C 1
ATOM 4491 O O . ALA A 1 591 ? -35.700 5.011 19.455 1.00 90.56 591 ALA A O 1
ATOM 4492 N N . VAL A 1 592 ? -35.552 6.727 18.008 1.00 94.12 592 VAL A N 1
ATOM 4493 C CA . VAL A 1 592 ? -36.469 7.641 18.702 1.00 94.12 592 VAL A CA 1
ATOM 4494 C C . VAL A 1 592 ? -37.813 6.985 19.049 1.00 94.12 592 VAL A C 1
ATOM 4496 O O . VAL A 1 592 ? -38.240 7.128 20.196 1.00 94.12 592 VAL A O 1
ATOM 4499 N N . PRO A 1 593 ? -38.481 6.215 18.161 1.00 95.56 593 PRO A N 1
ATOM 4500 C CA . PRO A 1 593 ? -39.746 5.568 18.509 1.00 95.56 593 PRO A CA 1
ATOM 4501 C C . PRO A 1 593 ? -39.607 4.540 19.635 1.00 95.56 593 PRO A C 1
ATOM 4503 O O . PRO A 1 593 ? -40.516 4.408 20.450 1.00 95.56 593 PRO A O 1
ATOM 4506 N N . ALA A 1 594 ? -38.485 3.819 19.701 1.00 95.88 594 ALA A N 1
ATOM 4507 C CA . ALA A 1 594 ? -38.246 2.846 20.762 1.00 95.88 594 ALA A CA 1
ATOM 4508 C C . ALA A 1 594 ? -37.998 3.541 22.113 1.00 95.88 594 ALA A C 1
ATOM 4510 O O . ALA A 1 594 ? -38.537 3.110 23.127 1.00 95.88 594 ALA A O 1
ATOM 4511 N N . ILE A 1 595 ? -37.261 4.656 22.108 1.00 94.50 595 ILE A N 1
ATOM 4512 C CA . ILE A 1 595 ? -36.991 5.480 23.297 1.00 94.50 595 ILE A CA 1
ATOM 4513 C C . ILE A 1 595 ? -38.259 6.195 23.772 1.00 94.50 595 ILE A C 1
ATOM 4515 O O . ILE A 1 595 ? -38.526 6.238 24.961 1.00 94.50 595 ILE A O 1
ATOM 4519 N N . ARG A 1 596 ? -39.093 6.727 22.879 1.00 96.50 596 ARG A N 1
ATOM 4520 C CA . ARG A 1 596 ? -40.321 7.436 23.273 1.00 96.50 596 ARG A CA 1
ATOM 4521 C C . ARG A 1 596 ? -41.343 6.529 23.962 1.00 96.50 596 ARG A C 1
ATOM 4523 O O . ARG A 1 596 ? -42.036 6.968 24.869 1.00 96.50 596 ARG A O 1
ATOM 4530 N N . HIS A 1 597 ? -41.467 5.285 23.506 1.00 97.69 597 HIS A N 1
ATOM 4531 C CA . HIS A 1 597 ? -42.577 4.404 23.882 1.00 97.69 597 HIS A CA 1
ATOM 4532 C C . HIS A 1 597 ? -42.169 3.272 24.831 1.00 97.69 597 HIS A C 1
ATOM 4534 O O . HIS A 1 597 ? -42.943 2.340 25.035 1.00 97.69 597 HIS A O 1
ATOM 4540 N N . HIS A 1 598 ? -40.967 3.308 25.414 1.00 96.25 598 HIS A N 1
ATOM 4541 C CA . HIS A 1 598 ? -40.467 2.215 26.258 1.00 96.25 598 HIS A CA 1
ATOM 4542 C C . HIS A 1 598 ? -41.277 1.992 27.552 1.00 96.25 598 HIS A C 1
ATOM 4544 O O . HIS A 1 598 ? -41.136 0.948 28.179 1.00 96.25 598 HIS A O 1
ATOM 4550 N N . HIS A 1 599 ? -42.164 2.922 27.923 1.00 96.38 599 HIS A N 1
ATOM 4551 C CA . HIS A 1 599 ? -43.122 2.773 29.025 1.00 96.38 599 HIS A CA 1
ATOM 4552 C C . HIS A 1 599 ? -44.571 2.514 28.577 1.00 96.38 599 HIS A C 1
ATOM 4554 O O . HIS A 1 599 ? -45.485 2.463 29.410 1.00 96.38 599 HIS A O 1
ATOM 4560 N N . GLU A 1 600 ? -44.805 2.295 27.281 1.00 97.31 600 GLU A N 1
ATOM 4561 C CA . GLU A 1 600 ? -46.108 1.852 26.793 1.00 97.31 600 GLU A CA 1
ATOM 4562 C C . GLU A 1 600 ? -46.405 0.432 27.267 1.00 97.31 600 GLU A C 1
ATOM 4564 O O . GLU A 1 600 ? -45.555 -0.460 27.215 1.00 97.31 600 GLU A O 1
ATOM 4569 N N . ARG A 1 601 ? -47.633 0.213 27.731 1.00 97.31 601 ARG A N 1
ATOM 4570 C CA . ARG A 1 601 ? -48.097 -1.086 28.223 1.00 97.31 601 ARG A CA 1
ATOM 4571 C C . ARG A 1 601 ? -48.879 -1.785 27.128 1.00 97.31 601 ARG A C 1
ATOM 4573 O O . ARG A 1 601 ? -49.651 -1.145 26.423 1.00 97.31 601 ARG A O 1
ATOM 4580 N N . PHE A 1 602 ? -48.726 -3.102 27.018 1.00 96.00 602 PHE A N 1
ATOM 4581 C CA . PHE A 1 602 ? -49.355 -3.883 25.947 1.00 96.00 602 PHE A CA 1
ATOM 4582 C C . PHE A 1 602 ? -50.896 -3.756 25.919 1.00 96.00 602 PHE A C 1
ATOM 4584 O O . PHE A 1 602 ? -51.503 -3.846 24.854 1.00 96.00 602 PHE A O 1
ATOM 4591 N N . ASP A 1 603 ? -51.516 -3.489 27.072 1.00 95.62 603 ASP A N 1
ATOM 4592 C CA . ASP A 1 603 ? -52.948 -3.242 27.276 1.00 95.62 603 ASP A CA 1
ATOM 4593 C C . ASP A 1 603 ? -53.424 -1.815 26.929 1.00 95.62 603 ASP A C 1
ATOM 4595 O O . ASP A 1 603 ? -54.629 -1.569 26.960 1.00 95.62 603 ASP A O 1
ATOM 4599 N N . GLY A 1 604 ? -52.524 -0.887 26.579 1.00 94.88 604 GLY A N 1
ATOM 4600 C CA . GLY A 1 604 ? -52.846 0.511 26.261 1.00 94.88 604 GLY A CA 1
ATOM 4601 C C . GLY A 1 604 ? -52.962 1.440 27.477 1.00 94.88 604 GLY A C 1
ATOM 4602 O O . GLY A 1 604 ? -53.365 2.593 27.344 1.00 94.88 604 GLY A O 1
ATOM 4603 N N . THR A 1 605 ? -52.617 0.978 28.684 1.00 94.62 605 THR A N 1
ATOM 4604 C CA . THR A 1 605 ? -52.661 1.804 29.912 1.00 94.62 605 THR A CA 1
ATOM 4605 C C . THR A 1 605 ? -51.338 2.516 30.228 1.00 94.62 605 THR A C 1
ATOM 4607 O O . THR A 1 605 ? -51.194 3.110 31.298 1.00 94.62 605 THR A O 1
ATOM 4610 N N . GLY A 1 606 ? -50.362 2.437 29.317 1.00 93.69 606 GLY A N 1
ATOM 4611 C CA . GLY A 1 606 ? -49.040 3.054 29.440 1.00 93.69 606 GLY A CA 1
ATOM 4612 C C . GLY A 1 606 ? -49.006 4.546 29.101 1.00 93.69 606 GLY A C 1
ATOM 4613 O O . GLY A 1 606 ? -50.020 5.243 29.147 1.00 93.69 606 GLY A O 1
ATOM 4614 N N . TYR A 1 607 ? -47.807 5.049 28.821 1.00 95.38 607 TYR A N 1
ATOM 4615 C CA . TYR A 1 607 ? -47.553 6.436 28.429 1.00 95.38 607 TYR A CA 1
ATOM 4616 C C . TYR A 1 607 ? -46.348 6.491 27.468 1.00 95.38 607 TYR A C 1
ATOM 4618 O O . TYR A 1 607 ? -45.538 5.559 27.480 1.00 95.38 607 TYR A O 1
ATOM 4626 N N . PRO A 1 608 ? -46.177 7.567 26.672 1.00 93.75 608 PRO A N 1
ATOM 4627 C CA . PRO A 1 608 ? -46.953 8.817 26.648 1.00 93.75 608 PRO A CA 1
ATOM 4628 C C . PRO A 1 608 ? -48.241 8.794 25.807 1.00 93.75 608 PRO A C 1
ATOM 4630 O O . PRO A 1 608 ? -49.162 9.552 26.112 1.00 93.75 608 PRO A O 1
ATOM 4633 N N . ASP A 1 609 ? -48.325 7.944 24.788 1.00 95.44 609 ASP A N 1
ATOM 4634 C CA . ASP A 1 609 ? -49.335 8.010 23.726 1.00 95.44 609 ASP A CA 1
ATOM 4635 C C . ASP A 1 609 ? -50.431 6.932 23.868 1.00 95.44 609 ASP A C 1
ATOM 4637 O O . ASP A 1 609 ? -51.446 6.992 23.172 1.00 95.44 609 ASP A O 1
ATOM 4641 N N . ARG A 1 610 ? -50.281 5.999 24.824 1.00 95.06 610 ARG A N 1
ATOM 4642 C CA . ARG A 1 610 ? -51.234 4.917 25.150 1.00 95.06 610 ARG A CA 1
ATOM 4643 C C . ARG A 1 610 ? -51.444 3.937 24.000 1.00 95.06 610 ARG A C 1
ATOM 4645 O O . ARG A 1 610 ? -52.558 3.479 23.742 1.00 95.06 610 ARG A O 1
ATOM 4652 N N . LEU A 1 611 ? -50.359 3.623 23.302 1.00 96.06 611 LEU A N 1
ATOM 4653 C CA . LEU A 1 611 ? -50.351 2.641 22.221 1.00 96.06 611 LEU A CA 1
ATOM 4654 C C . LEU A 1 611 ? -50.686 1.240 22.756 1.00 96.06 611 LEU A C 1
ATOM 4656 O O . LEU A 1 611 ? -50.323 0.893 23.879 1.00 96.06 611 LEU A O 1
ATOM 4660 N N . GLN A 1 612 ? -51.363 0.421 21.945 1.00 96.12 612 GLN A N 1
ATOM 4661 C CA . GLN A 1 612 ? -51.837 -0.903 22.353 1.00 96.12 612 GLN A CA 1
ATOM 4662 C C . GLN A 1 612 ? -51.250 -2.011 21.472 1.00 96.12 612 GLN A C 1
ATOM 4664 O O . GLN A 1 612 ? -51.177 -1.899 20.250 1.00 96.12 612 GLN A O 1
ATOM 4669 N N . GLY A 1 613 ? -50.860 -3.124 22.094 1.00 95.19 613 GLY A N 1
ATOM 4670 C CA . GLY A 1 613 ? -50.436 -4.328 21.388 1.00 95.19 613 GLY A CA 1
ATOM 4671 C C . GLY A 1 613 ? -49.243 -4.116 20.448 1.00 95.19 613 GLY A C 1
ATOM 4672 O O . GLY A 1 613 ? -48.144 -3.758 20.873 1.00 95.19 613 GLY A O 1
ATOM 4673 N N . GLU A 1 614 ? -49.453 -4.405 19.163 1.00 93.75 614 GLU A N 1
ATOM 4674 C CA . GLU A 1 614 ? -48.423 -4.342 18.117 1.00 93.75 614 GLU A CA 1
ATOM 4675 C C . GLU A 1 614 ? -48.191 -2.922 17.569 1.00 93.75 614 GLU A C 1
ATOM 4677 O O . GLU A 1 614 ? -47.192 -2.716 16.882 1.00 93.75 614 GLU A O 1
ATOM 4682 N N . ASP A 1 615 ? -49.041 -1.943 17.913 1.00 96.38 615 ASP A N 1
ATOM 4683 C CA . ASP A 1 615 ? -48.821 -0.531 17.557 1.00 96.38 615 ASP A CA 1
ATOM 4684 C C . ASP A 1 615 ? -47.618 0.060 18.312 1.00 96.38 615 ASP A C 1
ATOM 4686 O O . ASP A 1 615 ? -47.010 1.038 17.877 1.00 96.38 615 ASP A O 1
ATOM 4690 N N . ILE A 1 616 ? -47.234 -0.562 19.433 1.00 97.50 616 ILE A N 1
ATOM 4691 C CA . ILE A 1 616 ? -46.018 -0.225 20.171 1.00 97.50 616 ILE A CA 1
ATOM 4692 C C . ILE A 1 616 ? -44.802 -0.738 19.375 1.00 97.50 616 ILE A C 1
ATOM 4694 O O . ILE A 1 616 ? -44.701 -1.951 19.122 1.00 97.50 616 ILE A O 1
ATOM 4698 N N . PRO A 1 617 ? -43.821 0.128 19.043 1.00 96.75 617 PRO A N 1
ATOM 4699 C CA . PRO A 1 617 ? -42.607 -0.283 18.346 1.00 96.75 617 PRO A CA 1
ATOM 4700 C C . PRO A 1 617 ? -41.946 -1.492 19.011 1.00 96.75 617 PRO A C 1
ATOM 4702 O O . PRO A 1 617 ? -41.819 -1.553 20.236 1.00 96.75 617 PRO A O 1
ATOM 4705 N N . LEU A 1 618 ? -41.501 -2.466 18.212 1.00 96.62 618 LEU A N 1
ATOM 4706 C CA . LEU A 1 618 ? -40.935 -3.709 18.744 1.00 96.62 618 LEU A CA 1
ATOM 4707 C C . LEU A 1 618 ? -39.759 -3.446 19.696 1.00 96.62 618 LEU A C 1
ATOM 4709 O O . LEU A 1 618 ? -39.689 -4.058 20.759 1.00 96.62 618 LEU A O 1
ATOM 4713 N N . GLY A 1 619 ? -38.889 -2.486 19.366 1.00 96.44 619 GLY A N 1
ATOM 4714 C CA . GLY A 1 619 ? -37.782 -2.103 20.240 1.00 96.44 619 GLY A CA 1
ATOM 4715 C C . GLY A 1 619 ? -38.237 -1.590 21.609 1.00 96.44 619 GLY A C 1
ATOM 4716 O O . GLY A 1 619 ? -37.689 -2.017 22.618 1.00 96.44 619 GLY A O 1
ATOM 4717 N N . ALA A 1 620 ? -39.295 -0.773 21.670 1.00 97.50 620 ALA A N 1
ATOM 4718 C CA . ALA A 1 620 ? -39.877 -0.311 22.934 1.00 97.50 620 ALA A CA 1
ATOM 4719 C C . ALA A 1 620 ? -40.429 -1.477 23.769 1.00 97.50 620 ALA A C 1
ATOM 4721 O O . ALA A 1 620 ? -40.191 -1.543 24.972 1.00 97.50 620 ALA A O 1
ATOM 4722 N N . ARG A 1 621 ? -41.110 -2.437 23.128 1.00 98.00 621 ARG A N 1
ATOM 4723 C CA . ARG A 1 621 ? -41.635 -3.636 23.805 1.00 98.00 621 ARG A CA 1
ATOM 4724 C C . ARG A 1 621 ? -40.529 -4.507 24.395 1.00 98.00 621 ARG A C 1
ATOM 4726 O O . ARG A 1 621 ? -40.704 -5.043 25.487 1.00 98.00 621 ARG A O 1
ATOM 4733 N N . ILE A 1 622 ? -39.409 -4.645 23.685 1.00 97.88 622 ILE A N 1
ATOM 4734 C CA . ILE A 1 622 ? -38.235 -5.379 24.169 1.00 97.88 622 ILE A CA 1
ATOM 4735 C C . ILE A 1 622 ? -37.587 -4.637 25.346 1.00 97.88 622 ILE A C 1
ATOM 4737 O O . ILE A 1 622 ? -37.338 -5.254 26.381 1.00 97.88 622 ILE A O 1
ATOM 4741 N N . ILE A 1 623 ? -37.364 -3.324 25.215 1.00 97.50 623 ILE A N 1
ATOM 4742 C CA . ILE A 1 623 ? -36.762 -2.491 26.269 1.00 97.50 623 ILE A CA 1
ATOM 4743 C C . ILE A 1 623 ? -37.615 -2.524 27.539 1.00 97.50 623 ILE A C 1
ATOM 4745 O O . ILE A 1 623 ? -37.064 -2.732 28.610 1.00 97.50 623 ILE A O 1
ATOM 4749 N N . HIS A 1 624 ? -38.943 -2.420 27.435 1.00 97.12 624 HIS A N 1
ATOM 4750 C CA . HIS A 1 624 ? -39.840 -2.458 28.597 1.00 97.12 624 HIS A CA 1
ATOM 4751 C C . HIS A 1 624 ? -39.712 -3.776 29.385 1.00 97.12 624 HIS A C 1
ATOM 4753 O O . HIS A 1 624 ? -39.713 -3.778 30.615 1.00 97.12 624 HIS A O 1
ATOM 4759 N N . VAL A 1 625 ? -39.570 -4.914 28.694 1.00 96.75 625 VAL A N 1
ATOM 4760 C CA . VAL A 1 625 ? -39.345 -6.215 29.348 1.00 96.75 625 VAL A CA 1
ATOM 4761 C C . VAL A 1 625 ? -37.961 -6.273 30.002 1.00 96.75 625 VAL A C 1
ATOM 4763 O O . VAL A 1 625 ? -37.847 -6.715 31.146 1.00 96.75 625 VAL A O 1
ATOM 4766 N N . ALA A 1 626 ? -36.922 -5.813 29.299 1.00 95.06 626 ALA A N 1
ATOM 4767 C CA . ALA A 1 626 ? -35.547 -5.808 29.794 1.00 95.06 626 ALA A CA 1
ATOM 4768 C C . ALA A 1 626 ? -35.360 -4.890 31.019 1.00 95.06 626 ALA A C 1
ATOM 4770 O O . ALA A 1 626 ? -34.775 -5.314 32.015 1.00 95.06 626 ALA A O 1
ATOM 4771 N N . ASP A 1 627 ? -35.907 -3.672 30.977 1.00 93.62 627 ASP A N 1
ATOM 4772 C CA . ASP A 1 627 ? -35.897 -2.715 32.087 1.00 93.62 627 ASP A CA 1
ATOM 4773 C C . ASP A 1 627 ? -36.667 -3.256 33.299 1.00 93.62 627 ASP A C 1
ATOM 4775 O O . ASP A 1 627 ? -36.154 -3.259 34.419 1.00 93.62 627 ASP A O 1
ATOM 4779 N N . ALA A 1 628 ? -37.864 -3.816 33.093 1.00 92.38 628 ALA A N 1
ATOM 4780 C CA . ALA A 1 628 ? -38.638 -4.394 34.188 1.00 92.38 628 ALA A CA 1
ATOM 4781 C C . ALA A 1 628 ? -37.900 -5.548 34.885 1.00 92.38 628 ALA A C 1
ATOM 4783 O O . ALA A 1 628 ? -37.963 -5.656 36.114 1.00 92.38 628 ALA A O 1
ATOM 4784 N N . LEU A 1 629 ? -37.185 -6.390 34.129 1.00 91.00 629 LEU A N 1
ATOM 4785 C CA . LEU A 1 629 ? -36.358 -7.448 34.703 1.00 91.00 629 LEU A CA 1
ATOM 4786 C C . LEU A 1 629 ? -35.210 -6.863 35.539 1.00 91.00 629 LEU A C 1
ATOM 4788 O O . LEU A 1 629 ? -35.106 -7.194 36.721 1.00 91.00 629 LEU A O 1
ATOM 4792 N N . ASP A 1 630 ? -34.391 -5.970 34.970 1.00 88.12 630 ASP A N 1
ATOM 4793 C CA . ASP A 1 630 ? -33.254 -5.367 35.687 1.00 88.12 630 ASP A CA 1
ATOM 4794 C C . ASP A 1 630 ? -33.714 -4.613 36.945 1.00 88.12 630 ASP A C 1
ATOM 4796 O O . ASP A 1 630 ? -33.146 -4.758 38.032 1.00 88.12 630 ASP A O 1
ATOM 4800 N N . SER A 1 631 ? -34.825 -3.886 36.822 1.00 85.19 631 SER A N 1
ATOM 4801 C CA . SER A 1 631 ? -35.488 -3.171 37.907 1.00 85.19 631 SER A CA 1
ATOM 4802 C C . SER A 1 631 ? -35.937 -4.085 39.054 1.00 85.19 631 SER A C 1
ATOM 4804 O O . SER A 1 631 ? -35.918 -3.661 40.211 1.00 85.19 631 SER A O 1
ATOM 4806 N N . MET A 1 632 ? -36.363 -5.322 38.771 1.00 86.19 632 MET A N 1
ATOM 4807 C CA . MET A 1 632 ? -36.769 -6.291 39.798 1.00 86.19 632 MET A CA 1
ATOM 4808 C C . MET A 1 632 ? -35.589 -7.009 40.453 1.00 86.19 632 MET A C 1
ATOM 4810 O O . MET A 1 632 ? -35.692 -7.370 41.627 1.00 86.19 632 MET A O 1
ATOM 4814 N N . LEU A 1 633 ? -34.500 -7.205 39.710 1.00 83.25 633 LEU A N 1
ATOM 4815 C CA . LEU A 1 633 ? -33.284 -7.880 40.169 1.00 83.25 633 LEU A CA 1
ATOM 4816 C C . LEU A 1 633 ? -32.343 -6.962 40.960 1.00 83.25 633 LEU A C 1
ATOM 4818 O O . LEU A 1 633 ? -31.466 -7.444 41.670 1.00 83.25 633 LEU A O 1
ATOM 4822 N N . THR A 1 634 ? -32.518 -5.646 40.861 1.00 75.56 634 THR A N 1
ATOM 4823 C CA . THR A 1 634 ? -31.648 -4.669 41.525 1.00 75.56 634 THR A CA 1
ATOM 4824 C C . THR A 1 634 ? -32.243 -4.203 42.858 1.00 75.56 634 THR A C 1
ATOM 4826 O O . THR A 1 634 ? -33.421 -3.853 42.947 1.00 75.56 634 THR A O 1
ATOM 4829 N N . THR A 1 635 ? -31.425 -4.156 43.915 1.00 65.94 635 THR A N 1
ATOM 4830 C CA . THR A 1 635 ? -31.830 -3.615 45.226 1.00 65.94 635 THR A CA 1
ATOM 4831 C C . THR A 1 635 ? -31.978 -2.093 45.166 1.00 65.94 635 THR A C 1
ATOM 4833 O O . THR A 1 635 ? -31.087 -1.394 44.691 1.00 65.94 635 THR A O 1
ATOM 4836 N N . ARG A 1 636 ? -33.089 -1.567 45.695 1.00 65.44 636 ARG A N 1
ATOM 4837 C CA . ARG A 1 636 ? -33.406 -0.131 45.802 1.00 65.44 636 ARG A CA 1
ATOM 4838 C C . ARG A 1 636 ? -33.644 0.254 47.269 1.00 65.44 636 ARG A C 1
ATOM 4840 O O . ARG A 1 636 ? -33.983 -0.603 48.080 1.00 65.44 636 ARG A O 1
ATOM 4847 N N . ILE A 1 637 ? -33.539 1.545 47.612 1.00 47.00 637 ILE A N 1
ATOM 4848 C CA . ILE A 1 637 ? -33.652 2.057 49.004 1.00 47.00 637 ILE A CA 1
ATOM 4849 C C . ILE A 1 637 ? -34.909 1.551 49.737 1.00 47.00 637 ILE A C 1
ATOM 4851 O O . ILE A 1 637 ? -34.863 1.278 50.932 1.00 47.00 637 ILE A O 1
ATOM 4855 N N . TYR A 1 638 ? -36.021 1.379 49.019 1.00 52.00 638 TYR A N 1
ATOM 4856 C CA . TYR A 1 638 ? -37.310 0.970 49.590 1.00 52.00 638 TYR A CA 1
ATOM 4857 C C . TYR A 1 638 ? -37.709 -0.474 49.258 1.00 52.00 638 TYR A C 1
ATOM 4859 O O . TYR A 1 638 ? -38.821 -0.887 49.586 1.00 52.00 638 TYR A O 1
ATOM 4867 N N . ARG A 1 639 ? -36.848 -1.243 48.572 1.00 59.47 639 ARG A N 1
ATOM 4868 C CA . ARG A 1 639 ? -37.172 -2.600 48.108 1.00 59.47 639 ARG A CA 1
ATOM 4869 C C . ARG A 1 639 ? -35.919 -3.431 47.820 1.00 59.47 639 ARG A C 1
ATOM 4871 O O . ARG A 1 639 ? -35.122 -3.073 46.960 1.00 59.47 639 ARG A O 1
ATOM 4878 N N . ALA A 1 640 ? -35.797 -4.579 48.484 1.00 66.25 640 ALA A N 1
ATOM 4879 C CA . ALA A 1 640 ? -34.763 -5.567 48.181 1.00 66.25 640 ALA A CA 1
ATOM 4880 C C . ALA A 1 640 ? -34.939 -6.163 46.770 1.00 66.25 640 ALA A C 1
ATOM 4882 O O . ALA A 1 640 ? -36.071 -6.283 46.283 1.00 66.25 640 ALA A O 1
ATOM 4883 N N . ALA A 1 641 ? -33.820 -6.545 46.143 1.00 76.44 641 ALA A N 1
ATOM 4884 C CA . ALA A 1 641 ? -33.811 -7.342 44.919 1.00 76.44 641 ALA A CA 1
ATOM 4885 C C . ALA A 1 641 ? -34.685 -8.594 45.074 1.00 76.44 641 ALA A C 1
ATOM 4887 O O . ALA A 1 641 ? -34.665 -9.251 46.118 1.00 76.44 641 ALA A O 1
ATOM 4888 N N . ARG A 1 642 ? -35.457 -8.924 44.036 1.00 81.44 642 ARG A N 1
ATOM 4889 C CA . ARG A 1 642 ? -36.223 -10.172 43.987 1.00 81.44 642 ARG A CA 1
ATOM 4890 C C . ARG A 1 642 ? -35.358 -11.310 43.441 1.00 81.44 642 ARG A C 1
ATOM 4892 O O . ARG A 1 642 ? -34.532 -11.060 42.563 1.00 81.44 642 ARG A O 1
ATOM 4899 N N . PRO A 1 643 ? -35.583 -12.559 43.883 1.00 82.44 643 PRO A N 1
ATOM 4900 C CA . PRO A 1 643 ? -35.012 -13.728 43.226 1.00 82.44 643 PRO A CA 1
ATOM 4901 C C . PRO A 1 643 ? -35.384 -13.766 41.738 1.00 82.44 643 PRO A C 1
ATOM 4903 O O . PRO A 1 643 ? -36.511 -13.433 41.362 1.00 82.44 643 PRO A O 1
ATOM 4906 N N . ALA A 1 644 ? -34.459 -14.219 40.890 1.00 79.06 644 ALA A N 1
ATOM 4907 C CA . ALA A 1 644 ? -34.658 -14.232 39.441 1.00 79.06 644 ALA A CA 1
ATOM 4908 C C . ALA A 1 644 ? -35.879 -15.050 38.997 1.00 79.06 644 ALA A C 1
ATOM 4910 O O . ALA A 1 644 ? -36.626 -14.615 38.122 1.00 79.06 644 ALA A O 1
ATOM 4911 N N . ALA A 1 645 ? -36.137 -16.184 39.656 1.00 80.25 645 ALA A N 1
ATOM 4912 C CA . ALA A 1 645 ? -37.315 -17.008 39.395 1.00 80.25 645 ALA A CA 1
ATOM 4913 C C . ALA A 1 645 ? -38.632 -16.259 39.680 1.00 80.25 645 ALA A C 1
ATOM 4915 O O . ALA A 1 645 ? -39.572 -16.333 38.890 1.00 80.25 645 ALA A O 1
ATOM 4916 N N . GLU A 1 646 ? -38.693 -15.478 40.764 1.00 84.69 646 GLU A N 1
ATOM 4917 C CA . GLU A 1 646 ? -39.870 -14.664 41.091 1.00 84.69 646 GLU A CA 1
ATOM 4918 C C . GLU A 1 646 ? -40.053 -13.499 40.114 1.00 84.69 646 GLU A C 1
ATOM 4920 O O . GLU A 1 646 ? -41.178 -13.191 39.720 1.00 84.69 646 GLU A O 1
ATOM 4925 N N . ALA A 1 647 ? -38.956 -12.854 39.701 1.00 87.19 647 ALA A N 1
ATOM 4926 C CA . ALA A 1 647 ? -38.994 -11.778 38.715 1.00 87.19 647 ALA A CA 1
ATOM 4927 C C . ALA A 1 647 ? -39.517 -12.279 37.359 1.00 87.19 647 ALA A C 1
ATOM 4929 O O . ALA A 1 647 ? -40.385 -11.646 36.759 1.00 87.19 647 ALA A O 1
ATOM 4930 N N . LEU A 1 648 ? -39.058 -13.447 36.904 1.00 87.44 648 LEU A N 1
ATOM 4931 C CA . LEU A 1 648 ? -39.513 -14.045 35.651 1.00 87.44 648 LEU A CA 1
ATOM 4932 C C . LEU A 1 648 ? -40.973 -14.528 35.741 1.00 87.44 648 LEU A C 1
ATOM 4934 O O . LEU A 1 648 ? -41.749 -14.325 34.807 1.00 87.44 648 LEU A O 1
ATOM 4938 N N . HIS A 1 649 ? -41.392 -15.070 36.892 1.00 89.19 649 HIS A N 1
ATOM 4939 C CA . HIS A 1 649 ? -42.794 -15.423 37.137 1.00 89.19 649 HIS A CA 1
ATOM 4940 C C . HIS A 1 649 ? -43.721 -14.195 37.098 1.00 89.19 649 HIS A C 1
ATOM 4942 O O . HIS A 1 649 ? -44.820 -14.259 36.543 1.00 89.19 649 HIS A O 1
ATOM 4948 N N . GLU A 1 650 ? -43.275 -13.056 37.637 1.00 91.25 650 GLU A N 1
ATOM 4949 C CA . GLU A 1 650 ? -43.998 -11.782 37.560 1.00 91.25 650 GLU A CA 1
ATOM 4950 C C . GLU A 1 650 ? -44.157 -11.304 36.107 1.00 91.25 650 GLU A C 1
ATOM 4952 O O . GLU A 1 650 ? -45.269 -10.958 35.703 1.00 91.25 650 GLU A O 1
ATOM 4957 N N . LEU A 1 651 ? -43.086 -11.351 35.299 1.00 92.69 651 LEU A N 1
ATOM 4958 C CA . LEU A 1 651 ? -43.147 -11.007 33.869 1.00 92.69 651 LEU A CA 1
ATOM 4959 C C . LEU A 1 651 ? -44.136 -11.899 33.116 1.00 92.69 651 LEU A C 1
ATOM 4961 O O . LEU A 1 651 ? -44.947 -11.397 32.336 1.00 92.69 651 LEU A O 1
ATOM 4965 N N . ARG A 1 652 ? -44.117 -13.210 33.386 1.00 93.38 652 ARG A N 1
ATOM 4966 C CA . ARG A 1 652 ? -45.038 -14.179 32.780 1.00 93.38 652 ARG A CA 1
ATOM 4967 C C . ARG A 1 652 ? -46.489 -13.904 33.163 1.00 93.38 652 ARG A C 1
ATOM 4969 O O . ARG A 1 652 ? -47.365 -13.933 32.303 1.00 93.38 652 ARG A O 1
ATOM 4976 N N . ARG A 1 653 ? -46.754 -13.601 34.437 1.00 94.56 653 ARG A N 1
ATOM 4977 C CA . ARG A 1 653 ? -48.100 -13.266 34.928 1.00 94.56 653 ARG A CA 1
ATOM 4978 C C . ARG A 1 653 ? -48.654 -12.005 34.262 1.00 94.56 653 ARG A C 1
ATOM 4980 O O . ARG A 1 653 ? -49.848 -11.936 33.991 1.00 94.56 653 ARG A O 1
ATOM 4987 N N . ALA A 1 654 ? -47.796 -11.018 34.020 1.00 94.19 654 ALA A N 1
ATOM 4988 C CA . ALA A 1 654 ? -48.169 -9.742 33.418 1.00 94.19 654 ALA A CA 1
ATOM 4989 C C . ALA A 1 654 ? -48.039 -9.718 31.876 1.00 94.19 654 ALA A C 1
ATOM 4991 O O . ALA A 1 654 ? -48.266 -8.676 31.249 1.00 94.19 654 ALA A O 1
ATOM 4992 N N . ALA A 1 655 ? -47.713 -10.849 31.244 1.00 95.19 655 ALA A N 1
ATOM 4993 C CA . ALA A 1 655 ? -47.681 -10.982 29.792 1.00 95.19 655 ALA A CA 1
ATOM 4994 C C . ALA A 1 655 ? -49.085 -10.793 29.190 1.00 95.19 655 ALA A C 1
ATOM 4996 O O . ALA A 1 655 ? -50.075 -11.330 29.682 1.00 95.19 655 ALA A O 1
ATOM 4997 N N . GLY A 1 656 ? -49.181 -10.002 28.122 1.00 91.62 656 GLY A N 1
ATOM 4998 C CA . GLY A 1 656 ? -50.442 -9.680 27.446 1.00 91.62 656 GLY A CA 1
ATOM 4999 C C . GLY A 1 656 ? -51.232 -8.541 28.092 1.00 91.62 656 GLY A C 1
ATOM 5000 O O . GLY A 1 656 ? -52.192 -8.071 27.490 1.00 91.62 656 GLY A O 1
ATOM 5001 N N . THR A 1 657 ? -50.813 -8.067 29.270 1.00 94.44 657 THR A N 1
ATOM 5002 C CA . THR A 1 657 ? -51.340 -6.845 29.895 1.00 94.44 657 THR A CA 1
ATOM 5003 C C . THR A 1 657 ? -50.264 -5.766 29.942 1.00 94.44 657 THR A C 1
ATOM 5005 O O . THR A 1 657 ? -50.261 -4.849 29.131 1.00 94.44 657 THR A O 1
ATOM 5008 N N . GLN A 1 658 ? -49.275 -5.902 30.822 1.00 93.50 658 GLN A N 1
ATOM 5009 C CA . GLN A 1 658 ? -48.160 -4.962 30.890 1.00 93.50 658 GLN A CA 1
ATOM 5010 C C . GLN A 1 658 ? -47.144 -5.210 29.776 1.00 93.50 658 GLN A C 1
ATOM 5012 O O . GLN A 1 658 ? -46.723 -4.269 29.106 1.00 93.50 658 GLN A O 1
ATOM 5017 N N . PHE A 1 659 ? -46.767 -6.473 29.576 1.00 97.31 659 PHE A N 1
ATOM 5018 C CA . PHE A 1 659 ? -45.629 -6.849 28.741 1.00 97.31 659 PHE A CA 1
ATOM 5019 C C . PHE A 1 659 ? -46.055 -7.552 27.455 1.00 97.31 659 PHE A C 1
ATOM 5021 O O . PHE A 1 659 ? -47.060 -8.263 27.417 1.00 97.31 659 PHE A O 1
ATOM 5028 N N . CYS A 1 660 ? -45.247 -7.403 26.406 1.00 96.25 660 CYS A N 1
ATOM 5029 C CA . CYS A 1 660 ? -45.425 -8.125 25.151 1.00 96.25 660 CYS A CA 1
ATOM 5030 C C . CYS A 1 660 ? -45.232 -9.640 25.364 1.00 96.25 660 CYS A C 1
ATOM 5032 O O . CYS A 1 660 ? -44.122 -10.047 25.720 1.00 96.25 660 CYS A O 1
ATOM 5034 N N . PRO A 1 661 ? -46.246 -10.489 25.093 1.00 95.50 661 PRO A N 1
ATOM 5035 C CA . PRO A 1 661 ? -46.133 -11.937 25.282 1.00 95.50 661 PRO A CA 1
ATOM 5036 C C . PRO A 1 661 ? -44.952 -12.545 24.527 1.00 95.50 661 PRO A C 1
ATOM 5038 O O . PRO A 1 661 ? -44.194 -13.323 25.090 1.00 95.50 661 PRO A O 1
ATOM 5041 N N . ARG A 1 662 ? -44.747 -12.126 23.270 1.00 95.88 662 ARG A N 1
ATOM 5042 C CA . ARG A 1 662 ? -43.660 -12.627 22.417 1.00 95.88 662 ARG A CA 1
ATOM 5043 C C . ARG A 1 662 ? -42.278 -12.304 22.987 1.00 95.88 662 ARG A C 1
ATOM 5045 O O . ARG A 1 662 ? -41.395 -13.151 22.939 1.00 95.88 662 ARG A O 1
ATOM 5052 N N . CYS A 1 663 ? -42.094 -11.103 23.536 1.00 95.81 663 CYS A N 1
ATOM 5053 C CA . CYS A 1 663 ? -40.825 -10.689 24.140 1.00 95.81 663 CYS A CA 1
ATOM 5054 C C . CYS A 1 663 ? -40.551 -11.437 25.452 1.00 95.81 663 CYS A C 1
ATOM 5056 O O . CYS A 1 663 ? -39.412 -11.817 25.701 1.00 95.81 663 CYS A O 1
ATOM 5058 N N . VAL A 1 664 ? -41.586 -11.685 26.263 1.00 95.06 664 VAL A N 1
ATOM 5059 C CA . VAL A 1 664 ? -41.462 -12.480 27.496 1.00 95.06 664 VAL A CA 1
ATOM 5060 C C . VAL A 1 664 ? -41.127 -13.938 27.175 1.00 95.06 664 VAL A C 1
ATOM 5062 O O . VAL A 1 664 ? -40.222 -14.488 27.788 1.00 95.06 664 VAL A O 1
ATOM 5065 N N . THR A 1 665 ? -41.776 -14.547 26.177 1.00 94.19 665 THR A N 1
ATOM 5066 C CA . THR A 1 665 ? -41.444 -15.914 25.739 1.00 94.19 665 THR A CA 1
ATOM 5067 C C . THR A 1 665 ? -40.007 -16.019 25.228 1.00 94.19 665 THR A C 1
ATOM 5069 O O . THR A 1 665 ? -39.300 -16.951 25.595 1.00 94.19 665 THR A O 1
ATOM 5072 N N . ALA A 1 666 ? -39.543 -15.045 24.436 1.00 93.62 666 ALA A N 1
ATOM 5073 C CA . ALA A 1 666 ? -38.148 -14.998 24.000 1.00 93.62 666 ALA A CA 1
ATOM 5074 C C . ALA A 1 666 ? -37.179 -14.896 25.192 1.00 93.62 666 ALA A C 1
ATOM 5076 O O . ALA A 1 666 ? -36.186 -15.612 25.246 1.00 93.62 666 ALA A O 1
ATOM 5077 N N . LEU A 1 667 ? -37.495 -14.071 26.194 1.00 91.56 667 LEU A N 1
ATOM 5078 C CA . LEU A 1 667 ? -36.707 -13.989 27.424 1.00 91.56 667 LEU A CA 1
ATOM 5079 C C . LEU A 1 667 ? -36.684 -15.320 28.202 1.00 91.56 667 LEU A C 1
ATOM 5081 O O . LEU A 1 667 ? -35.623 -15.719 28.673 1.00 91.56 667 LEU A O 1
ATOM 5085 N N . GLU A 1 668 ? -37.816 -16.023 28.316 1.00 89.25 668 GLU A N 1
ATOM 5086 C CA . GLU A 1 668 ? -37.900 -17.335 28.982 1.00 89.25 668 GLU A CA 1
ATOM 5087 C C . GLU A 1 668 ? -37.073 -18.417 28.267 1.00 89.25 668 GLU A C 1
ATOM 5089 O O . GLU A 1 668 ? -36.519 -19.294 28.928 1.00 89.25 668 GLU A O 1
ATOM 5094 N N . HIS A 1 669 ? -36.954 -18.363 26.936 1.00 87.44 669 HIS A N 1
ATOM 5095 C CA . HIS A 1 669 ? -36.081 -19.277 26.188 1.00 87.44 669 HIS A CA 1
ATOM 5096 C C . HIS A 1 669 ? -34.598 -19.034 26.477 1.00 87.44 669 HIS A C 1
ATOM 5098 O O . HIS A 1 669 ? -33.820 -19.982 26.568 1.00 87.44 669 HIS A O 1
ATOM 5104 N N . ILE A 1 670 ? -34.212 -17.767 26.640 1.00 86.38 670 ILE A N 1
ATOM 5105 C CA . ILE A 1 670 ? -32.834 -17.377 26.949 1.00 86.38 670 ILE A CA 1
ATOM 5106 C C . ILE A 1 670 ? -32.496 -17.691 28.420 1.00 86.38 670 ILE A C 1
ATOM 5108 O O . ILE A 1 670 ? -31.360 -18.044 28.736 1.00 86.38 670 ILE A O 1
ATOM 5112 N N . LEU A 1 671 ? -33.477 -17.583 29.325 1.00 79.06 671 LEU A N 1
ATOM 5113 C CA . LEU A 1 671 ? -33.338 -17.801 30.769 1.00 79.06 671 LEU A CA 1
ATOM 5114 C C . LEU A 1 671 ? -34.391 -18.802 31.292 1.00 79.06 671 LEU A C 1
ATOM 5116 O O . LEU A 1 671 ? -35.383 -18.387 31.899 1.00 79.06 671 LEU A O 1
ATOM 5120 N N . PRO A 1 672 ? -34.194 -20.124 31.113 1.00 67.56 672 PRO A N 1
ATOM 5121 C CA . PRO A 1 672 ? -35.160 -21.113 31.580 1.00 67.56 672 PRO A CA 1
ATOM 5122 C C . PRO A 1 672 ? -35.274 -21.119 33.114 1.00 67.56 672 PRO A C 1
ATOM 5124 O O . PRO A 1 672 ? -34.267 -21.171 33.830 1.00 67.56 672 PRO A O 1
ATOM 5127 N N . LEU A 1 673 ? -36.509 -21.131 33.633 1.00 58.03 673 LEU A N 1
ATOM 5128 C CA . LEU A 1 673 ? -36.807 -21.174 35.077 1.00 58.03 673 LEU A CA 1
ATOM 5129 C C . LEU A 1 673 ? -36.130 -22.365 35.783 1.00 58.03 673 LEU A C 1
ATOM 5131 O O . LEU A 1 673 ? -35.533 -22.193 36.842 1.00 58.03 673 LEU A O 1
ATOM 5135 N N . GLU A 1 674 ? -36.129 -23.538 35.145 1.00 54.03 674 GLU A N 1
ATOM 5136 C CA . GLU A 1 674 ? -35.527 -24.788 35.650 1.00 54.03 674 GLU A CA 1
ATOM 5137 C C . GLU A 1 674 ? -34.007 -24.678 35.872 1.00 54.03 674 GLU A C 1
ATOM 5139 O O . GLU A 1 674 ? -33.428 -25.382 36.696 1.00 54.03 674 GLU A O 1
ATOM 5144 N N . THR A 1 675 ? -33.341 -23.768 35.155 1.00 52.28 675 THR A N 1
ATOM 5145 C CA . THR A 1 675 ? -31.896 -23.528 35.269 1.00 52.28 675 THR A CA 1
ATOM 5146 C C . THR A 1 675 ? -31.512 -22.450 36.283 1.00 52.28 675 THR A C 1
ATOM 5148 O O . THR A 1 675 ? -30.322 -22.334 36.589 1.00 52.28 675 THR A O 1
ATOM 5151 N N . LEU A 1 676 ? -32.473 -21.678 36.803 1.00 53.66 676 LEU A N 1
ATOM 5152 C CA . LEU A 1 676 ? -32.248 -20.571 37.745 1.00 53.66 676 LEU A CA 1
ATOM 5153 C C . LEU A 1 676 ? -32.508 -20.958 39.210 1.00 53.66 676 LEU A C 1
ATOM 5155 O O . LEU A 1 676 ? -31.978 -20.307 40.105 1.00 53.66 676 LEU A O 1
ATOM 5159 N N . GLU A 1 677 ? -33.245 -22.042 39.472 1.00 49.03 677 GLU A N 1
ATOM 5160 C CA . GLU A 1 677 ? -33.523 -22.541 40.834 1.00 49.03 677 GLU A CA 1
ATOM 5161 C C . GLU A 1 677 ? -32.263 -23.004 41.603 1.00 49.03 677 GLU A C 1
ATOM 5163 O O . GLU A 1 677 ? -32.313 -23.175 42.820 1.00 49.03 677 GLU A O 1
ATOM 5168 N N . GLY A 1 678 ? -31.117 -23.159 40.923 1.00 45.41 678 GLY A N 1
ATOM 5169 C CA . GLY A 1 678 ? -29.822 -23.515 41.523 1.00 45.41 678 GLY A CA 1
ATOM 5170 C C . GLY A 1 678 ? -28.759 -22.405 41.546 1.00 45.41 678 GLY A C 1
ATOM 5171 O O . GLY A 1 678 ? -27.650 -22.667 42.005 1.00 45.41 678 GLY A O 1
ATOM 5172 N N . ASP A 1 679 ? -29.046 -21.200 41.039 1.00 45.78 679 ASP A N 1
ATOM 5173 C CA . ASP A 1 679 ? -28.064 -20.110 40.893 1.00 45.78 679 ASP A CA 1
ATOM 5174 C C . ASP A 1 679 ? -28.333 -18.997 41.917 1.00 45.78 679 ASP A C 1
ATOM 5176 O O . ASP A 1 679 ? -28.976 -17.988 41.631 1.00 45.78 679 ASP A O 1
ATOM 5180 N N . THR A 1 680 ? -27.869 -19.202 43.152 1.00 46.81 680 THR A N 1
ATOM 5181 C CA . THR A 1 680 ? -28.072 -18.264 44.272 1.00 46.81 680 THR A CA 1
ATOM 5182 C C . THR A 1 680 ? -27.276 -16.960 44.147 1.00 46.81 680 THR A C 1
ATOM 5184 O O . THR A 1 680 ? -27.568 -16.021 44.880 1.00 46.81 680 THR A O 1
ATOM 5187 N N . ASP A 1 681 ? -26.306 -16.890 43.226 1.00 45.03 681 ASP A N 1
ATOM 5188 C CA . ASP A 1 681 ? -25.349 -15.777 43.088 1.00 45.03 681 ASP A CA 1
ATOM 5189 C C . ASP A 1 681 ? -25.537 -14.938 41.804 1.00 45.03 681 ASP A C 1
ATOM 5191 O O . ASP A 1 681 ? -24.782 -13.999 41.561 1.00 45.03 681 ASP A O 1
ATOM 5195 N N . GLY A 1 682 ? -26.530 -15.249 40.957 1.00 50.47 682 GLY A N 1
ATOM 5196 C CA . GLY A 1 682 ? -26.793 -14.494 39.718 1.00 50.47 682 GLY A CA 1
ATOM 5197 C C . GLY A 1 682 ? -25.712 -14.642 38.632 1.00 50.47 682 GLY A C 1
ATOM 5198 O O . GLY A 1 682 ? -25.655 -13.843 37.695 1.00 50.47 682 GLY A O 1
ATOM 5199 N N . SER A 1 683 ? -24.864 -15.670 38.733 1.00 48.28 683 SER A N 1
ATOM 5200 C CA . SER A 1 683 ? -23.702 -15.899 37.863 1.00 48.28 683 SER A CA 1
ATOM 5201 C C . SER A 1 683 ? -24.066 -16.183 36.396 1.00 48.28 683 SER A C 1
ATOM 5203 O O . SER A 1 683 ? -23.337 -15.807 35.474 1.00 48.28 683 SER A O 1
ATOM 5205 N N . ARG A 1 684 ? -25.228 -16.795 36.139 1.00 54.16 684 ARG A N 1
ATOM 5206 C CA . ARG A 1 684 ? -25.708 -17.092 34.779 1.00 54.16 684 ARG A CA 1
ATOM 5207 C C . ARG A 1 684 ? -26.359 -15.894 34.101 1.00 54.16 684 ARG A C 1
ATOM 5209 O O . ARG A 1 684 ? -26.263 -15.776 32.884 1.00 54.16 684 ARG A O 1
ATOM 5216 N N . LEU A 1 685 ? -26.939 -14.967 34.865 1.00 51.81 685 LEU A N 1
ATOM 5217 C CA . LEU A 1 685 ? -27.438 -13.694 34.330 1.00 51.81 685 LEU A CA 1
ATOM 5218 C C . LEU A 1 685 ? -26.290 -12.850 33.761 1.00 51.81 685 LEU A C 1
ATOM 5220 O O . LEU A 1 685 ? -26.454 -12.251 32.701 1.00 51.81 685 LEU A O 1
ATOM 5224 N N . SER A 1 686 ? -25.105 -12.872 34.387 1.00 46.44 686 SER A N 1
ATOM 5225 C CA . SER A 1 686 ? -23.919 -12.233 33.799 1.00 46.44 686 SER A CA 1
ATOM 5226 C C . SER A 1 686 ? -23.384 -12.965 32.567 1.00 46.44 686 SER A C 1
ATOM 5228 O O . SER A 1 686 ? -22.840 -12.313 31.686 1.00 46.44 686 SER A O 1
ATOM 5230 N N . ALA A 1 687 ? -23.564 -14.290 32.483 1.00 46.09 687 ALA A N 1
ATOM 5231 C CA . ALA A 1 687 ? -23.094 -15.115 31.363 1.00 46.09 687 ALA A CA 1
ATOM 5232 C C . ALA A 1 687 ? -23.978 -15.019 30.105 1.00 46.09 687 ALA A C 1
ATOM 5234 O O . ALA A 1 687 ? -23.498 -15.234 29.001 1.00 46.09 687 ALA A O 1
ATOM 5235 N N . VAL A 1 688 ? -25.267 -14.706 30.264 1.00 51.31 688 VAL A N 1
ATOM 5236 C CA . VAL A 1 688 ? -26.183 -14.385 29.153 1.00 51.31 688 VAL A CA 1
ATOM 5237 C C . VAL A 1 688 ? -26.010 -12.931 28.686 1.00 51.31 688 VAL A C 1
ATOM 5239 O O . VAL A 1 688 ? -26.283 -12.607 27.530 1.00 51.31 688 VAL A O 1
ATOM 5242 N N . ALA A 1 689 ? -25.568 -12.050 29.588 1.00 37.56 689 ALA A N 1
ATOM 5243 C CA . ALA A 1 689 ? -25.307 -10.642 29.305 1.00 37.56 689 ALA A CA 1
ATOM 5244 C C . ALA A 1 689 ? -23.940 -10.385 28.629 1.00 37.56 689 ALA A C 1
ATOM 5246 O O . ALA A 1 689 ? -23.777 -9.351 27.974 1.00 37.56 689 ALA A O 1
ATOM 5247 N N . SER A 1 690 ? -22.974 -11.300 28.785 1.00 30.97 690 SER A N 1
ATOM 5248 C CA . SER A 1 690 ? -21.686 -11.348 28.066 1.00 30.97 690 SER A CA 1
ATOM 5249 C C . SER A 1 690 ? -21.815 -12.047 26.720 1.00 30.97 690 SER A C 1
ATOM 5251 O O . SER A 1 690 ? -21.274 -11.510 25.728 1.00 30.97 690 SER A O 1
#

Secondary structure (DSSP, 8-state):
-HHHHHHHHHHHHTTB-TTT-SEEHHHHHHHHHHHHHHHHHHT--EEEEEEEETTHHHHHHHH-HHHHHHHHHHHHHHHHHHS-TTSEEEE-SSSEEEEEETT--HHHHHHHHHHHHHHHHH-EE--TT-SS-EE--EEEEEEEETTT-SSHHHHHHHHHHHHHHHHHTTSS-EEE--SS-----S---S---PPP------PPPPPP---PPPP-----------S------TT-S-HHHHHHHHHHHHHHHHHHHHHHHHH---S-HHHHHHHHHHHHHHHHHHHTT-SS-----THHHHHHHHHHHHGGGGHHHHHHHHHHHHHHHH---HHHHHHHHHHHHHHHHHHHHHHHGGGGSPTTHHHHHHHHHHHHHHHHHHHHHHHHHHHHHHHHHHT--HHHHHHHHTGGGHHHHHHHHHHHHHHHHHHHHHTHHHHHHHHHHHHHHHHHHHHHHHHHHHHHHHHHHHHHHHHHHHHHHHHHHHHHHHHHHHHHHHHHHHHHHHSTT-TTHHHHHHHHHHHHHHHTT--HHHHHHHHHHHHHTTGGGGGS-HHHHT-SSPPPHHHHHHHHTHHHHHHHHHHHHSS-GGGHHHHHTTT--TTS--SSS---GGGS-HHHHHHHHHHHHHHHHS-BTTBPPPPHHHHHHHHHHTBTTTB-HHHHHHHHHHS-HHHHTT-TT-HHHHHHH-